Protein AF-A0A536TI97-F1 (afdb_monomer)

Structure (mmCIF, N/CA/C/O backbone):
data_AF-A0A536TI97-F1
#
_entry.id   AF-A0A536TI97-F1
#
loop_
_atom_site.group_PDB
_atom_site.id
_atom_site.type_symbol
_atom_site.label_atom_id
_atom_site.label_alt_id
_atom_site.label_comp_id
_atom_site.label_asym_id
_atom_site.label_entity_id
_atom_site.label_seq_id
_atom_site.pdbx_PDB_ins_code
_atom_site.Cartn_x
_atom_site.Cartn_y
_atom_site.Cartn_z
_atom_site.occupancy
_atom_site.B_iso_or_equiv
_atom_site.auth_seq_id
_atom_site.auth_comp_id
_atom_site.auth_asym_id
_atom_site.auth_atom_id
_atom_site.pdbx_PDB_model_num
ATOM 1 N N . MET A 1 1 ? -16.985 1.186 -13.971 1.00 26.75 1 MET A N 1
ATOM 2 C CA . MET A 1 1 ? -17.300 0.571 -12.662 1.00 26.75 1 MET A CA 1
ATOM 3 C C . MET A 1 1 ? -16.393 -0.635 -12.496 1.00 26.75 1 MET A C 1
ATOM 5 O O . MET A 1 1 ? -16.415 -1.504 -13.347 1.00 26.75 1 MET A O 1
ATOM 9 N N . GLY A 1 2 ? -15.513 -0.609 -11.500 1.00 24.41 2 GLY A N 1
ATOM 10 C CA . GLY A 1 2 ? -14.386 -1.539 -11.355 1.00 24.41 2 GLY A CA 1
ATOM 11 C C . GLY A 1 2 ? -13.332 -0.865 -10.487 1.00 24.41 2 GLY A C 1
ATOM 12 O O . GLY A 1 2 ? -12.268 -0.484 -10.962 1.00 24.41 2 GLY A O 1
ATOM 13 N N . LYS A 1 3 ? -13.741 -0.529 -9.260 1.00 27.36 3 LYS A N 1
ATOM 14 C CA . LYS A 1 3 ? -12.931 0.194 -8.279 1.00 27.36 3 LYS A CA 1
ATOM 15 C C . LYS A 1 3 ? -11.784 -0.705 -7.811 1.00 27.36 3 LYS A C 1
ATOM 17 O O . LYS A 1 3 ? -11.964 -1.910 -7.717 1.00 27.36 3 LYS A O 1
ATOM 22 N N . SER A 1 4 ? -10.652 -0.075 -7.505 1.00 26.66 4 SER A N 1
ATOM 23 C CA . SER A 1 4 ? -9.681 -0.403 -6.448 1.00 26.66 4 SER A CA 1
ATOM 24 C C . SER A 1 4 ? -10.115 -1.510 -5.462 1.00 26.66 4 SER A C 1
ATOM 26 O O . SER A 1 4 ? -10.498 -1.233 -4.328 1.00 26.66 4 SER A O 1
ATOM 28 N N . LEU A 1 5 ? -10.085 -2.772 -5.892 1.00 24.05 5 LEU A N 1
ATOM 29 C CA . LEU A 1 5 ? -10.566 -3.906 -5.091 1.00 24.05 5 LEU A CA 1
ATOM 30 C C . LEU A 1 5 ? -9.467 -4.559 -4.243 1.00 24.05 5 LEU A C 1
ATOM 32 O O . LEU A 1 5 ? -9.770 -5.433 -3.443 1.00 24.05 5 LEU A O 1
ATOM 36 N N . LEU A 1 6 ? -8.215 -4.099 -4.341 1.00 26.59 6 LEU A N 1
ATOM 37 C CA . LEU A 1 6 ? -7.100 -4.638 -3.548 1.00 26.59 6 LEU A CA 1
ATOM 38 C C . LEU A 1 6 ? -6.567 -3.677 -2.474 1.00 26.59 6 LEU A C 1
ATOM 40 O O . LEU A 1 6 ? -6.011 -4.141 -1.489 1.00 26.59 6 LEU A O 1
ATOM 44 N N . ALA A 1 7 ? -6.861 -2.371 -2.547 1.00 26.91 7 ALA A N 1
ATOM 45 C CA . ALA A 1 7 ? -6.607 -1.452 -1.425 1.00 26.91 7 ALA A CA 1
ATOM 46 C C . ALA A 1 7 ? -7.746 -1.434 -0.380 1.00 26.91 7 ALA A C 1
ATOM 48 O O . ALA A 1 7 ? -7.595 -0.853 0.692 1.00 26.91 7 ALA A O 1
ATOM 49 N N . HIS A 1 8 ? -8.894 -2.059 -0.675 1.00 26.05 8 HIS A N 1
ATOM 50 C CA . HIS A 1 8 ? -10.046 -2.151 0.237 1.00 26.05 8 HIS A CA 1
ATOM 51 C C . HIS A 1 8 ? -10.216 -3.524 0.910 1.00 26.05 8 HIS A C 1
ATOM 53 O O . HIS A 1 8 ? -10.950 -3.629 1.889 1.00 26.05 8 HIS A O 1
ATOM 59 N N . ALA A 1 9 ? -9.510 -4.569 0.467 1.00 25.36 9 ALA A N 1
ATOM 60 C CA . ALA A 1 9 ? -9.688 -5.926 0.999 1.00 25.36 9 ALA A CA 1
ATOM 61 C C . ALA A 1 9 ? -8.964 -6.202 2.341 1.00 25.36 9 ALA A C 1
ATOM 63 O O . ALA A 1 9 ? -9.043 -7.308 2.863 1.00 25.36 9 ALA A O 1
ATOM 64 N N . LEU A 1 10 ? -8.318 -5.197 2.946 1.00 28.31 10 LEU A N 1
ATOM 65 C CA . LEU A 1 10 ? -7.699 -5.260 4.285 1.00 28.31 10 LEU A CA 1
ATOM 66 C C . LEU A 1 10 ? -8.273 -4.195 5.247 1.00 28.31 10 LEU A C 1
ATOM 68 O O . LEU A 1 10 ? -7.574 -3.710 6.138 1.00 28.31 10 LEU A O 1
ATOM 72 N N . VAL A 1 11 ? -9.530 -3.775 5.039 1.00 30.55 11 VAL A N 1
ATOM 73 C CA . VAL A 1 11 ? -10.183 -2.691 5.812 1.00 30.55 11 VAL A CA 1
ATOM 74 C C . VAL A 1 11 ? -10.938 -3.180 7.056 1.00 30.55 11 VAL A C 1
ATOM 76 O O . VAL A 1 11 ? -11.250 -2.380 7.928 1.00 30.55 11 VAL A O 1
ATOM 79 N N . HIS A 1 12 ? -11.151 -4.480 7.254 1.00 30.52 12 HIS A N 1
ATOM 80 C CA . HIS A 1 12 ? -11.870 -4.956 8.440 1.00 30.52 12 HIS A CA 1
ATOM 81 C C . HIS A 1 12 ? -11.073 -5.976 9.237 1.00 30.52 12 HIS A C 1
ATOM 83 O O . HIS A 1 12 ? -11.163 -7.175 8.995 1.00 30.52 12 HIS A O 1
ATOM 89 N N . ARG A 1 13 ? -10.316 -5.455 10.209 1.00 28.36 13 ARG A N 1
ATOM 90 C CA . ARG A 1 13 ? -10.166 -5.958 11.588 1.00 28.36 13 ARG A CA 1
ATOM 91 C C . ARG A 1 13 ? -8.926 -5.314 12.215 1.00 28.36 13 ARG A C 1
ATOM 93 O O . ARG A 1 13 ? -7.927 -5.975 12.473 1.00 28.36 13 ARG A O 1
ATOM 100 N N . PHE A 1 14 ? -9.022 -4.030 12.564 1.00 28.39 14 PHE A N 1
ATOM 101 C CA . PHE A 1 14 ? -8.634 -3.748 13.942 1.00 28.39 14 PHE A CA 1
ATOM 102 C C . PHE A 1 14 ? -9.680 -4.457 14.782 1.00 28.39 14 PHE A C 1
ATOM 104 O O . PHE A 1 14 ? -10.881 -4.259 14.591 1.00 28.39 14 PHE A O 1
ATOM 111 N N . VAL A 1 15 ? -9.197 -5.425 15.552 1.00 27.58 15 VAL A N 1
ATOM 112 C CA . VAL A 1 15 ? -9.987 -6.255 16.444 1.00 27.58 15 VAL A CA 1
ATOM 113 C C . VAL A 1 15 ? -10.998 -5.353 17.139 1.00 27.58 15 VAL A C 1
ATOM 115 O O . VAL A 1 15 ? -10.633 -4.374 17.787 1.00 27.58 15 VAL A O 1
ATOM 118 N N . SER A 1 16 ? -12.268 -5.679 16.875 1.00 31.06 16 SER A N 1
ATOM 119 C CA . SER A 1 16 ? -13.425 -5.399 17.713 1.00 31.06 16 SER A CA 1
ATOM 120 C C . SER A 1 16 ? -12.959 -5.141 19.134 1.00 31.06 16 SER A C 1
ATOM 122 O O . SER A 1 16 ? -12.199 -5.943 19.674 1.00 31.06 16 SER A O 1
ATOM 124 N N . THR A 1 17 ? -13.388 -4.024 19.713 1.00 34.66 17 THR A N 1
ATOM 125 C CA . THR A 1 17 ? -13.325 -3.815 21.153 1.00 34.66 17 THR A CA 1
ATOM 126 C C . THR A 1 17 ? -13.923 -5.051 21.814 1.00 34.66 17 THR A C 1
ATOM 128 O O . THR A 1 17 ? -15.138 -5.171 21.958 1.00 34.66 17 THR A O 1
ATOM 131 N N . SER A 1 18 ? -13.054 -5.989 22.192 1.00 34.06 18 SER A N 1
ATOM 132 C CA . SER A 1 18 ? -13.319 -6.923 23.263 1.00 34.06 18 SER A CA 1
ATOM 133 C C . SER A 1 18 ? -13.844 -6.083 24.420 1.00 34.06 18 SER A C 1
ATOM 135 O O . SER A 1 18 ? -13.428 -4.935 24.591 1.00 34.06 18 SER A O 1
ATOM 137 N N . ALA A 1 19 ? -14.829 -6.597 25.149 1.00 44.75 19 ALA A N 1
ATOM 138 C CA . ALA A 1 19 ? -15.444 -5.898 26.267 1.00 44.75 19 ALA A CA 1
ATOM 139 C C . ALA A 1 19 ? -14.380 -5.586 27.337 1.00 44.75 19 ALA A C 1
ATOM 141 O O . ALA A 1 19 ? -14.132 -6.372 28.249 1.00 44.75 19 ALA A O 1
ATOM 142 N N . ILE A 1 20 ? -13.686 -4.457 27.195 1.00 52.88 20 ILE A N 1
ATOM 143 C CA . ILE A 1 20 ? -12.686 -3.996 28.147 1.00 52.88 20 ILE A CA 1
ATOM 144 C C . ILE A 1 20 ? -13.468 -3.320 29.259 1.00 52.88 20 ILE A C 1
ATOM 146 O O . ILE A 1 20 ? -14.063 -2.260 29.072 1.00 52.88 20 ILE A O 1
ATOM 150 N N . ALA A 1 21 ? -13.507 -3.978 30.416 1.00 55.25 21 ALA A N 1
ATOM 151 C CA . ALA A 1 21 ? -14.208 -3.473 31.585 1.00 55.25 21 ALA A CA 1
ATOM 152 C C . ALA A 1 21 ? -13.749 -2.042 31.925 1.00 55.25 21 ALA A C 1
ATOM 154 O O . ALA A 1 21 ? -12.560 -1.733 31.854 1.00 55.25 21 ALA A O 1
ATOM 155 N N . ARG A 1 22 ? -14.665 -1.176 32.383 1.00 63.50 22 ARG A N 1
ATOM 156 C CA . ARG A 1 22 ? -14.391 0.237 32.745 1.00 63.50 22 ARG A CA 1
ATOM 157 C C . ARG A 1 22 ? -13.143 0.450 33.602 1.00 63.50 22 ARG A C 1
ATOM 159 O O . ARG A 1 22 ? -12.459 1.463 33.464 1.00 63.50 22 ARG A O 1
ATOM 166 N N . ASN A 1 23 ? -12.870 -0.478 34.516 1.00 62.81 23 ASN A N 1
ATOM 167 C CA . ASN A 1 23 ? -11.746 -0.405 35.448 1.00 62.81 23 ASN A CA 1
ATOM 168 C C . ASN A 1 23 ? -10.486 -1.145 34.968 1.00 62.81 23 ASN A C 1
ATOM 170 O O . ASN A 1 23 ? -9.473 -1.086 35.661 1.00 62.81 23 ASN A O 1
ATOM 174 N N . ALA A 1 24 ? -10.531 -1.826 33.821 1.00 63.62 24 ALA A N 1
ATOM 175 C CA . ALA A 1 24 ? -9.370 -2.491 33.248 1.00 63.62 24 ALA A CA 1
ATOM 176 C C . ALA A 1 24 ? -8.330 -1.460 32.765 1.00 63.62 24 ALA A C 1
ATOM 178 O O . ALA A 1 24 ? -8.699 -0.328 32.425 1.00 63.62 24 ALA A O 1
ATOM 179 N N . PRO A 1 25 ? -7.036 -1.820 32.728 1.00 63.94 25 PRO A N 1
ATOM 180 C CA . PRO A 1 25 ? -6.009 -1.001 32.091 1.00 63.94 25 PRO A CA 1
ATOM 181 C C . PRO A 1 25 ? -6.391 -0.659 30.644 1.00 63.94 25 PRO A C 1
ATOM 183 O O . PRO A 1 25 ? -6.852 -1.525 29.900 1.00 63.94 25 PRO A O 1
ATOM 186 N N . CYS A 1 26 ? -6.215 0.601 30.239 1.00 63.09 26 CYS A N 1
ATOM 187 C CA . CYS A 1 26 ? -6.510 1.022 28.873 1.00 63.09 26 CYS A CA 1
ATOM 188 C C . CYS A 1 26 ? -5.546 0.350 27.880 1.00 63.09 26 CYS A C 1
ATOM 190 O O . CYS A 1 26 ? -4.331 0.515 28.028 1.00 63.09 26 CYS A O 1
ATOM 192 N N . PRO A 1 27 ? -6.041 -0.321 26.821 1.00 58.34 27 PRO A N 1
ATOM 193 C CA . PRO A 1 27 ? -5.188 -0.924 25.790 1.00 58.34 27 PRO A CA 1
ATOM 194 C C . PRO A 1 27 ? -4.487 0.134 24.923 1.00 58.34 27 PRO A C 1
ATOM 196 O O . PRO A 1 27 ? -3.570 -0.179 24.169 1.00 58.34 27 PRO A O 1
ATOM 199 N N . CYS A 1 28 ? -4.917 1.393 25.036 1.00 56.50 28 CYS A N 1
ATOM 200 C CA . CYS A 1 28 ? -4.392 2.541 24.315 1.00 56.50 28 CYS A CA 1
ATOM 201 C C . CYS A 1 28 ? -2.977 2.964 24.755 1.00 56.50 28 CYS A C 1
ATOM 203 O O . CYS A 1 28 ? -2.415 3.879 24.160 1.00 56.50 28 CYS A O 1
ATOM 205 N N . GLY A 1 29 ? -2.417 2.343 25.803 1.00 50.09 29 GLY A N 1
ATOM 206 C CA . GLY A 1 29 ? -1.064 2.628 26.294 1.00 50.09 29 GLY A CA 1
ATOM 207 C C . GLY A 1 29 ? -0.946 3.868 27.188 1.00 50.09 29 GLY A C 1
ATOM 208 O O . GLY A 1 29 ? 0.156 4.233 27.575 1.00 50.09 29 GLY A O 1
ATOM 209 N N . SER A 1 30 ? -2.058 4.504 27.573 1.00 57.59 30 SER A N 1
ATOM 210 C CA . SER A 1 30 ? -2.056 5.748 28.365 1.00 57.59 30 SER A CA 1
ATOM 211 C C . SER A 1 30 ? -1.669 5.596 29.842 1.00 57.59 30 SER A C 1
ATOM 213 O O . SER A 1 30 ? -1.592 6.594 30.559 1.00 57.59 30 SER A O 1
ATOM 215 N N . GLY A 1 31 ? -1.513 4.362 30.337 1.00 56.03 31 GLY A N 1
ATOM 216 C CA . GLY A 1 31 ? -1.295 4.070 31.759 1.00 56.03 31 GLY A CA 1
ATOM 217 C C . GLY A 1 31 ? -2.510 4.328 32.667 1.00 56.03 31 GLY A C 1
ATOM 218 O O . GLY A 1 31 ? -2.396 4.215 33.885 1.00 56.03 31 GLY A O 1
ATOM 219 N N . ARG A 1 32 ? -3.678 4.671 32.104 1.00 67.06 32 ARG A N 1
ATOM 220 C CA . ARG A 1 32 ? -4.930 4.933 32.841 1.00 67.06 32 ARG A CA 1
ATOM 221 C C . ARG A 1 32 ? -5.895 3.745 32.760 1.00 67.06 32 ARG A C 1
ATOM 223 O O . ARG A 1 32 ? -5.735 2.864 31.916 1.00 67.06 32 ARG A O 1
ATOM 230 N N . ARG A 1 33 ? -6.938 3.727 33.603 1.00 61.53 33 ARG A N 1
ATOM 231 C CA . ARG A 1 33 ? -8.077 2.802 33.420 1.00 61.53 33 ARG A CA 1
ATOM 232 C C . ARG A 1 33 ? -8.847 3.184 32.158 1.00 61.53 33 ARG A C 1
ATOM 234 O O . ARG A 1 33 ? -8.862 4.357 31.789 1.00 61.53 33 ARG A O 1
ATOM 241 N N . TYR A 1 34 ? -9.512 2.224 31.521 1.00 67.06 34 TYR A N 1
ATOM 242 C CA . TYR A 1 34 ? -10.277 2.440 30.289 1.00 67.06 34 TYR A CA 1
ATOM 243 C C . TYR A 1 34 ? -11.235 3.638 30.408 1.00 67.06 34 TYR A C 1
ATOM 245 O O . TYR A 1 34 ? -11.173 4.556 29.592 1.00 67.06 34 TYR A O 1
ATOM 253 N N . LYS A 1 35 ? -11.999 3.714 31.506 1.00 63.97 35 LYS A N 1
ATOM 254 C CA . LYS A 1 35 ? -12.893 4.845 31.817 1.00 63.97 35 LYS A CA 1
ATOM 255 C C . LYS A 1 35 ? -12.180 6.183 32.065 1.00 63.97 35 LYS A C 1
ATOM 257 O O . LYS A 1 35 ? -12.792 7.230 31.979 1.00 63.97 35 LYS A O 1
ATOM 262 N N . ASP A 1 36 ? -10.905 6.177 32.431 1.00 58.16 36 ASP A N 1
ATOM 263 C CA . ASP A 1 36 ? -10.147 7.400 32.724 1.00 58.16 36 ASP A CA 1
ATOM 264 C C . ASP A 1 36 ? -9.399 7.902 31.465 1.00 58.16 36 ASP A C 1
ATOM 266 O O . ASP A 1 36 ? -8.861 9.012 31.452 1.00 58.16 36 ASP A O 1
ATOM 270 N N . CYS A 1 37 ? -9.348 7.088 30.398 1.00 55.78 37 CYS A N 1
ATOM 271 C CA . CYS A 1 37 ? -8.706 7.428 29.125 1.00 55.78 37 CYS A CA 1
ATOM 272 C C . CYS A 1 37 ? -9.701 7.662 27.986 1.00 55.78 37 CYS A C 1
ATOM 274 O O . CYS A 1 37 ? -9.583 8.646 27.259 1.00 55.78 37 CYS A O 1
ATOM 276 N N . HIS A 1 38 ? -10.690 6.778 27.867 1.00 59.00 38 HIS A N 1
ATOM 277 C CA . HIS A 1 38 ? -11.808 6.887 26.933 1.00 59.00 38 HIS A CA 1
ATOM 278 C C . HIS A 1 38 ? -13.091 7.369 27.622 1.00 59.00 38 HIS A C 1
ATOM 280 O O . HIS A 1 38 ? -14.138 7.301 26.999 1.00 59.00 38 HIS A O 1
ATOM 286 N N . GLY A 1 39 ? -12.979 7.846 28.871 1.00 51.53 39 GLY A N 1
ATOM 287 C CA . GLY A 1 39 ? -14.020 8.497 29.669 1.00 51.53 39 GLY A CA 1
ATOM 288 C C . GLY A 1 39 ? -15.117 7.577 30.219 1.00 51.53 39 GLY A C 1
ATOM 289 O O . GLY A 1 39 ? -15.628 6.692 29.543 1.00 51.53 39 GLY A O 1
ATOM 290 N N . ALA A 1 40 ? -15.496 7.805 31.478 1.00 52.06 40 ALA A N 1
ATOM 291 C CA . ALA A 1 40 ? -16.862 7.597 31.926 1.00 52.06 40 ALA A CA 1
ATOM 292 C C . ALA A 1 40 ? -17.632 8.827 31.456 1.00 52.06 40 ALA A C 1
ATOM 294 O O . ALA A 1 40 ? -17.289 9.947 31.841 1.00 52.06 40 ALA A O 1
ATOM 295 N N . LEU A 1 41 ? -18.661 8.632 30.643 1.00 54.59 41 LEU A N 1
ATOM 296 C CA . LEU A 1 41 ? -19.428 9.729 30.058 1.00 54.59 41 LEU A CA 1
ATOM 297 C C . LEU A 1 41 ? -20.365 10.398 31.094 1.00 54.59 41 LEU A C 1
ATOM 299 O O . LEU A 1 41 ? -21.151 11.266 30.746 1.00 54.59 41 LEU A O 1
ATOM 303 N N . GLY A 1 42 ? -20.244 10.056 32.384 1.00 40.41 42 GLY A N 1
ATOM 304 C CA . GLY A 1 42 ? -21.238 10.354 33.417 1.00 40.41 42 GLY A CA 1
ATOM 305 C C . GLY A 1 42 ? -20.826 11.225 34.610 1.00 40.41 42 GLY A C 1
ATOM 306 O O . GLY A 1 42 ? -21.539 11.192 35.605 1.00 40.41 42 GLY A O 1
ATOM 307 N N . LYS A 1 43 ? -19.729 12.004 34.603 1.00 36.44 43 LYS A N 1
ATOM 308 C CA . LYS A 1 43 ? -19.542 13.061 35.632 1.00 36.44 43 LYS A CA 1
ATOM 309 C C . LYS A 1 43 ? -18.956 14.340 35.049 1.00 36.44 43 LYS A C 1
ATOM 311 O O . LYS A 1 43 ? -17.747 14.463 34.871 1.00 36.44 43 LYS A O 1
ATOM 316 N N . VAL A 1 44 ? -19.833 15.312 34.808 1.00 34.50 44 VAL A N 1
ATOM 317 C CA . VAL A 1 44 ? -19.462 16.702 34.532 1.00 34.50 44 VAL A CA 1
ATOM 318 C C . VAL A 1 44 ? -18.700 17.245 35.745 1.00 34.50 44 VAL A C 1
ATOM 320 O O . VAL A 1 44 ? -19.281 17.473 36.803 1.00 34.50 44 VAL A O 1
ATOM 323 N N . ALA A 1 45 ? -17.395 17.474 35.594 1.00 30.67 45 ALA A N 1
ATOM 324 C CA . ALA A 1 45 ? -16.734 18.520 36.356 1.00 30.67 45 ALA A CA 1
ATOM 325 C C . ALA A 1 45 ? -17.165 19.843 35.719 1.00 30.67 45 ALA A C 1
ATOM 327 O O . ALA A 1 45 ? -16.837 20.123 34.566 1.00 30.67 45 ALA A O 1
ATOM 328 N N . THR A 1 46 ? -17.944 20.632 36.452 1.00 29.08 46 THR A N 1
ATOM 329 C CA . THR A 1 46 ? -18.244 22.019 36.101 1.00 29.08 46 THR A CA 1
ATOM 330 C C . THR A 1 46 ? -16.927 22.760 35.896 1.00 29.08 46 THR A C 1
ATOM 332 O O . THR A 1 46 ? -16.206 23.018 36.860 1.00 29.08 46 THR A O 1
ATOM 335 N N . ALA A 1 47 ? -16.593 23.082 34.648 1.00 27.53 47 ALA A N 1
ATOM 336 C CA . ALA A 1 47 ? -15.515 24.007 34.347 1.00 27.53 47 ALA A CA 1
ATOM 337 C C . ALA A 1 47 ? -15.897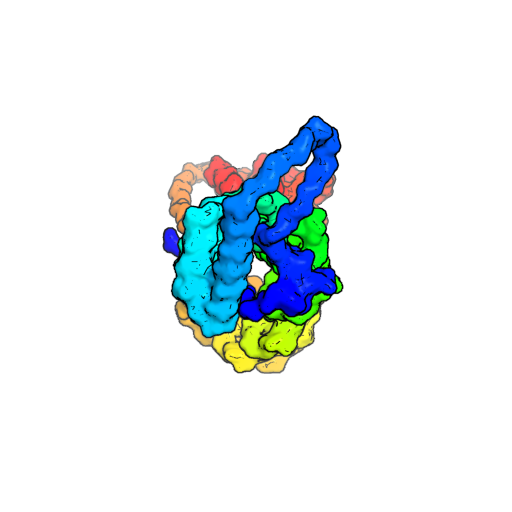 25.375 34.926 1.00 27.53 47 ALA A C 1
ATOM 339 O O . ALA A 1 47 ? -16.881 25.994 34.516 1.00 27.53 47 ALA A O 1
ATOM 340 N N . THR A 1 48 ? -15.152 25.812 35.936 1.00 26.53 48 THR A N 1
ATOM 341 C CA . THR A 1 48 ? -15.388 27.050 36.672 1.00 26.53 48 THR A CA 1
ATOM 342 C C . THR A 1 48 ? -15.111 28.254 35.772 1.00 26.53 48 THR A C 1
ATOM 344 O O . THR A 1 48 ? -13.993 28.756 35.709 1.00 26.53 48 THR A O 1
ATOM 347 N N . VAL A 1 49 ? -16.138 28.759 35.090 1.00 28.16 49 VAL A N 1
ATOM 348 C CA . VAL A 1 49 ? -16.186 30.175 34.714 1.00 28.16 49 VAL A CA 1
ATOM 349 C C . VAL A 1 49 ? -16.862 30.888 35.875 1.00 28.16 49 VAL A C 1
ATOM 351 O O . VAL A 1 49 ? -18.047 30.690 36.135 1.00 28.16 49 VAL A O 1
ATOM 354 N N . ALA A 1 50 ? -16.084 31.674 36.618 1.00 29.62 50 ALA A N 1
ATOM 355 C CA . ALA A 1 50 ? -16.569 32.452 37.745 1.00 29.62 50 ALA A CA 1
ATOM 356 C C . ALA A 1 50 ? -17.634 33.460 37.281 1.00 29.62 50 ALA A C 1
ATOM 358 O O . ALA A 1 50 ? -17.330 34.560 36.822 1.00 29.62 50 ALA A O 1
ATOM 359 N N . ARG A 1 51 ? -18.905 33.089 37.434 1.00 29.89 51 ARG A N 1
ATOM 360 C CA . ARG A 1 51 ? -20.019 34.024 37.555 1.00 29.89 51 ARG A CA 1
ATOM 361 C C . ARG A 1 51 ? -20.854 33.605 38.754 1.00 29.89 51 ARG A C 1
ATOM 363 O O . ARG A 1 51 ? -21.454 32.539 38.770 1.00 29.89 51 ARG A O 1
ATOM 370 N N . SER A 1 52 ? -20.835 34.473 39.761 1.00 32.75 52 SER A N 1
ATOM 371 C CA . SER A 1 52 ? -21.687 34.431 40.945 1.00 32.75 52 SER A CA 1
ATOM 372 C C . SER A 1 52 ? -23.156 34.341 40.526 1.00 32.75 52 SER A C 1
ATOM 374 O O . SER A 1 52 ? -23.753 35.347 40.140 1.00 32.75 52 SER A O 1
ATOM 376 N N . VAL A 1 53 ? -23.735 33.149 40.632 1.00 35.44 53 VAL A N 1
ATOM 377 C CA . VAL A 1 53 ? -25.181 32.922 40.630 1.00 35.44 53 VAL A CA 1
ATOM 378 C C . VAL A 1 53 ? -25.492 32.046 41.842 1.00 35.44 53 VAL A C 1
ATOM 380 O O . VAL A 1 53 ? -24.761 31.098 42.129 1.00 35.44 53 VAL A O 1
ATOM 383 N N . ALA A 1 54 ? -26.530 32.425 42.588 1.00 31.50 54 ALA A N 1
ATOM 384 C CA . ALA A 1 54 ? -27.016 31.728 43.777 1.00 31.50 54 ALA A CA 1
ATOM 385 C C . ALA A 1 54 ? -27.278 30.227 43.507 1.00 31.50 54 ALA A C 1
ATOM 387 O O . ALA A 1 54 ? -27.603 29.869 42.371 1.00 31.50 54 ALA A O 1
ATOM 388 N N . PRO A 1 55 ? -27.159 29.346 44.521 1.00 34.72 55 PRO A N 1
ATOM 389 C CA . PRO A 1 55 ? -27.387 27.916 44.333 1.00 34.72 55 PRO A CA 1
ATOM 390 C C . PRO A 1 55 ? -28.844 27.665 43.902 1.00 34.72 55 PRO A C 1
ATOM 392 O O . PRO A 1 55 ? -29.752 28.258 44.492 1.00 34.72 55 PRO A O 1
ATOM 395 N N . PRO A 1 56 ? -29.099 26.813 42.891 1.00 37.59 56 PRO A N 1
ATOM 396 C CA . PRO A 1 56 ? -30.462 26.439 42.541 1.00 37.59 56 PRO A CA 1
ATOM 397 C C . PRO A 1 56 ? -31.066 25.564 43.655 1.00 37.59 56 PRO A C 1
ATOM 399 O O . PRO A 1 56 ? -30.325 24.911 44.398 1.00 37.59 56 PRO A O 1
ATOM 402 N N . PRO A 1 57 ? -32.403 25.538 43.795 1.00 37.41 57 PRO A N 1
ATOM 403 C CA . PRO A 1 57 ? -33.066 24.711 44.794 1.00 37.41 57 PRO A CA 1
ATOM 404 C C . PRO A 1 57 ? -32.790 23.225 44.518 1.00 37.41 57 PRO A C 1
ATOM 406 O O . PRO A 1 57 ? -32.889 22.761 43.384 1.00 37.41 57 PRO A O 1
ATOM 409 N N . THR A 1 58 ? -32.424 22.473 45.556 1.00 48.97 58 THR A N 1
ATOM 410 C CA . THR A 1 58 ? -32.221 21.021 45.491 1.00 48.97 58 THR A CA 1
ATOM 411 C C . THR A 1 58 ? -33.567 20.319 45.336 1.00 48.97 58 THR A C 1
ATOM 413 O O . THR A 1 58 ? -34.250 20.043 46.322 1.00 48.97 58 THR A O 1
ATOM 416 N N . ASP A 1 59 ? -33.959 20.065 44.091 1.00 51.72 59 ASP A N 1
ATOM 417 C CA . ASP A 1 59 ? -35.178 19.339 43.748 1.00 51.72 59 ASP A CA 1
ATOM 418 C C . ASP A 1 59 ? -34.951 17.830 43.948 1.00 51.72 59 ASP A C 1
ATOM 420 O O . ASP A 1 59 ? -34.140 17.202 43.262 1.00 51.72 59 ASP A O 1
ATOM 424 N N . ALA A 1 60 ? -35.636 17.232 44.927 1.00 55.75 60 ALA A 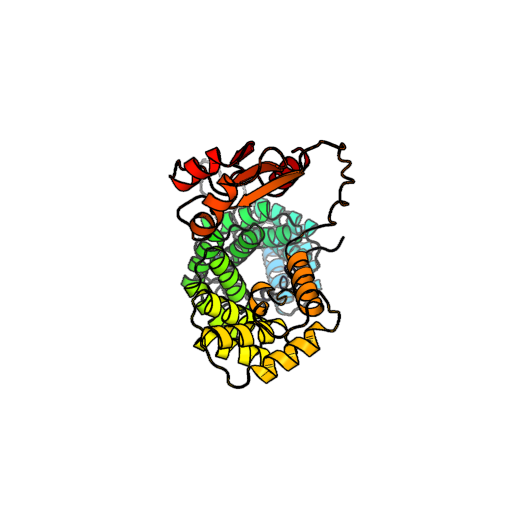N 1
ATOM 425 C CA . ALA A 1 60 ? -35.503 15.810 45.255 1.00 55.75 60 ALA A CA 1
ATOM 426 C C . ALA A 1 60 ? -35.876 14.888 44.073 1.00 55.75 60 ALA A C 1
ATOM 428 O O . ALA A 1 60 ? -35.390 13.758 43.994 1.00 55.75 60 ALA A O 1
ATOM 429 N N . SER A 1 61 ? -36.687 15.385 43.130 1.00 58.31 61 SER A N 1
ATOM 430 C CA . SER A 1 61 ? -37.058 14.680 41.898 1.00 58.31 61 SER A CA 1
ATOM 431 C C . SER A 1 61 ? -35.879 14.519 40.927 1.00 58.31 61 SER A C 1
ATOM 433 O O . SER A 1 61 ? -35.687 13.441 40.360 1.00 58.31 61 SER A O 1
ATOM 435 N N . ALA A 1 62 ? -35.020 15.538 40.809 1.00 61.22 62 ALA A N 1
ATOM 436 C CA . ALA A 1 62 ? -33.818 15.496 39.979 1.00 61.22 62 ALA A CA 1
ATOM 437 C C . ALA A 1 62 ? -32.789 14.495 40.531 1.00 61.22 62 ALA A C 1
ATOM 439 O O . ALA A 1 62 ? -32.166 13.754 39.772 1.00 61.22 62 ALA A O 1
ATOM 440 N N . GLY A 1 63 ? -32.663 14.408 41.860 1.00 68.81 63 GLY A N 1
ATOM 441 C CA . GLY A 1 63 ? -31.812 13.410 42.516 1.00 68.81 63 GLY A CA 1
ATOM 442 C C . GLY A 1 63 ? -32.281 11.967 42.285 1.00 68.81 63 GLY A C 1
ATOM 443 O O . GLY A 1 63 ? -31.457 11.077 42.078 1.00 68.81 63 GLY A O 1
ATOM 444 N N . ALA A 1 64 ? -33.597 11.729 42.268 1.00 73.81 64 ALA A N 1
ATOM 445 C CA . ALA A 1 64 ? -34.164 10.411 41.978 1.00 73.81 64 ALA A CA 1
ATOM 446 C C . ALA A 1 64 ? -33.940 9.986 40.515 1.00 73.81 64 ALA A C 1
ATOM 448 O O . ALA A 1 64 ? -33.562 8.841 40.268 1.00 73.81 64 ALA A O 1
ATOM 449 N N . ALA A 1 65 ? -34.102 10.911 39.561 1.00 74.38 65 ALA A N 1
ATOM 450 C CA . ALA A 1 65 ? -33.851 10.656 38.142 1.00 74.38 65 ALA A CA 1
ATOM 451 C C . ALA A 1 65 ? -32.373 10.331 37.856 1.00 74.38 65 ALA A C 1
ATOM 453 O O . ALA A 1 65 ? -32.083 9.376 37.139 1.00 74.38 65 ALA A O 1
ATOM 454 N N . ILE A 1 66 ? -31.437 11.059 38.479 1.00 79.56 66 ILE A N 1
ATOM 455 C CA . ILE A 1 66 ? -29.993 10.782 38.369 1.00 79.56 66 ILE A CA 1
ATOM 456 C C . ILE A 1 66 ? -29.663 9.379 38.899 1.00 79.56 66 ILE A C 1
ATOM 458 O O . ILE A 1 66 ? -28.975 8.611 38.230 1.00 79.56 66 ILE A O 1
ATOM 462 N N . ASN A 1 67 ? -30.201 9.006 40.065 1.00 83.50 67 ASN A N 1
ATOM 463 C CA . ASN A 1 67 ? -29.975 7.677 40.641 1.00 83.50 67 ASN A CA 1
ATOM 464 C C . ASN A 1 67 ? -30.559 6.546 39.774 1.00 83.50 67 ASN A C 1
ATOM 466 O O . ASN A 1 67 ? -29.970 5.465 39.708 1.00 83.50 67 ASN A O 1
ATOM 470 N N . ALA A 1 68 ? -31.698 6.788 39.117 1.00 90.19 68 ALA A N 1
ATOM 471 C CA . ALA A 1 68 ? -32.313 5.840 38.192 1.00 90.19 68 ALA A CA 1
ATOM 472 C C . ALA A 1 68 ? -31.465 5.652 36.923 1.00 90.19 68 ALA A C 1
ATOM 474 O O . ALA A 1 68 ? -31.178 4.515 36.552 1.00 90.19 68 ALA A O 1
ATOM 475 N N . ILE A 1 69 ? -30.991 6.745 36.313 1.00 89.81 69 ILE A N 1
ATOM 476 C CA . ILE A 1 69 ? -30.082 6.702 35.156 1.00 89.81 69 ILE A CA 1
ATOM 477 C C . ILE A 1 69 ? -28.801 5.933 35.505 1.00 89.81 69 ILE A C 1
ATOM 479 O O . ILE A 1 69 ? -28.418 5.016 34.783 1.00 89.81 69 ILE A O 1
ATOM 483 N N . ASP A 1 70 ? -28.180 6.230 36.648 1.00 86.62 70 ASP A N 1
ATOM 484 C CA . ASP A 1 70 ? -26.973 5.539 37.108 1.00 86.62 70 ASP A CA 1
ATOM 485 C C . ASP A 1 70 ? -27.188 4.026 37.300 1.00 86.62 70 ASP A C 1
ATOM 487 O O . ASP A 1 70 ? -26.276 3.227 37.066 1.00 86.62 70 ASP A O 1
ATOM 491 N N . ALA A 1 71 ? -28.373 3.612 37.760 1.00 89.81 71 ALA A N 1
ATOM 492 C CA . ALA A 1 71 ? -28.725 2.201 37.903 1.00 89.81 71 ALA A CA 1
ATOM 493 C C . ALA A 1 71 ? -28.915 1.517 36.541 1.00 89.81 71 ALA A C 1
ATOM 495 O O . ALA A 1 71 ? -28.364 0.435 36.329 1.00 89.81 71 ALA A O 1
ATOM 496 N N . LEU A 1 72 ? -29.616 2.171 35.613 1.00 92.75 72 LEU A N 1
ATOM 497 C CA . LEU A 1 72 ? -29.819 1.677 34.251 1.00 92.75 72 LEU A CA 1
ATOM 498 C C . LEU A 1 72 ? -28.494 1.539 33.492 1.00 92.75 72 LEU A C 1
ATOM 500 O O . LEU A 1 72 ? -28.272 0.531 32.828 1.00 92.75 72 LEU A O 1
ATOM 504 N N . LEU A 1 73 ? -27.572 2.495 33.633 1.00 88.12 73 LEU A N 1
ATOM 505 C CA . LEU A 1 73 ? -26.246 2.404 33.013 1.00 88.12 73 LEU A CA 1
ATOM 506 C C . LEU A 1 73 ? -25.466 1.183 33.512 1.00 88.12 73 LEU A C 1
ATOM 508 O O . LEU A 1 73 ? -24.924 0.436 32.699 1.00 88.12 73 LEU A O 1
ATOM 512 N N . ARG A 1 74 ? -25.466 0.920 34.828 1.00 88.62 74 ARG A N 1
ATOM 513 C CA . ARG A 1 74 ? -24.829 -0.287 35.389 1.00 88.62 74 ARG A CA 1
ATOM 514 C C . ARG A 1 74 ? -25.458 -1.571 34.848 1.00 88.62 74 ARG A C 1
ATOM 516 O O . ARG A 1 74 ? -24.738 -2.481 34.450 1.00 88.62 74 ARG A O 1
ATOM 523 N N . GLN A 1 75 ? -26.786 -1.628 34.777 1.00 91.31 75 GLN A N 1
ATOM 524 C CA . GLN A 1 75 ? -27.499 -2.778 34.219 1.00 91.31 75 GLN A CA 1
ATOM 525 C C . GLN A 1 75 ? -27.166 -2.998 32.735 1.00 91.31 75 GLN A C 1
ATOM 527 O O . GLN A 1 75 ? -26.962 -4.139 32.303 1.00 91.31 75 GLN A O 1
ATOM 532 N N . ALA A 1 76 ? -27.101 -1.922 31.948 1.00 89.19 76 ALA A N 1
ATOM 533 C CA . ALA A 1 76 ? -26.747 -1.988 30.536 1.00 89.19 76 ALA A CA 1
ATOM 534 C C . ALA A 1 76 ? -25.314 -2.512 30.349 1.00 89.19 76 ALA A C 1
ATOM 536 O O . ALA A 1 76 ? -25.083 -3.390 29.519 1.00 89.19 76 ALA A O 1
ATOM 537 N N . GLU A 1 77 ? -24.365 -2.040 31.164 1.00 83.12 77 GLU A N 1
ATOM 538 C CA . GLU A 1 77 ? -22.978 -2.520 31.174 1.00 83.12 77 GLU A CA 1
ATOM 539 C C . GLU A 1 77 ? -22.875 -4.011 31.523 1.00 83.12 77 GLU A C 1
ATOM 541 O O . GLU A 1 77 ? -22.181 -4.759 30.833 1.00 83.12 77 GLU A O 1
ATOM 546 N N . GLU A 1 78 ? -23.575 -4.465 32.564 1.00 86.88 78 GLU A N 1
ATOM 547 C CA . GLU A 1 78 ? -23.587 -5.873 32.981 1.00 86.88 78 GLU A CA 1
ATOM 548 C C . GLU A 1 78 ? -24.195 -6.783 31.908 1.00 86.88 78 GLU A C 1
ATOM 550 O O . GLU A 1 78 ? -23.699 -7.884 31.653 1.00 86.88 78 GLU A O 1
ATOM 555 N N . SER A 1 79 ? -25.260 -6.323 31.253 1.00 85.94 79 SER A N 1
ATOM 556 C CA . SER A 1 79 ? -25.899 -7.044 30.148 1.00 85.94 79 SER A CA 1
ATOM 557 C C . SER A 1 79 ? -24.975 -7.102 28.929 1.00 85.94 79 SER A C 1
ATOM 559 O O . SER A 1 79 ? -24.789 -8.165 28.335 1.00 85.94 79 SER A O 1
ATOM 561 N N . PHE A 1 80 ? -24.302 -5.995 28.604 1.00 84.19 80 PHE A N 1
ATOM 562 C CA . PHE A 1 80 ? -23.312 -5.942 27.530 1.00 84.19 80 PHE A CA 1
ATOM 563 C C . PHE A 1 80 ? -22.124 -6.876 27.798 1.00 84.19 80 PHE A C 1
ATOM 565 O O . PHE A 1 80 ? -21.722 -7.627 26.910 1.00 84.19 80 PHE A O 1
ATOM 572 N N . ALA A 1 81 ? -21.604 -6.896 29.029 1.00 80.31 81 ALA A N 1
ATOM 573 C CA . ALA A 1 81 ? -20.507 -7.775 29.431 1.00 80.31 81 ALA A CA 1
ATOM 574 C C . ALA A 1 81 ? -20.869 -9.269 29.333 1.00 80.31 81 ALA A C 1
ATOM 576 O O . ALA A 1 81 ? -20.000 -10.091 29.044 1.00 80.31 81 ALA A O 1
ATOM 577 N N . ARG A 1 82 ? -22.149 -9.621 29.524 1.00 89.25 82 ARG A N 1
ATOM 578 C CA . ARG A 1 82 ? -22.682 -10.983 29.329 1.00 89.25 82 ARG A CA 1
ATOM 579 C C . ARG A 1 82 ? -22.991 -11.328 27.867 1.00 89.25 82 ARG A C 1
ATOM 581 O O . ARG A 1 82 ? -23.355 -12.464 27.579 1.00 89.25 82 ARG A O 1
ATOM 588 N N . GLY A 1 83 ? -22.840 -10.381 26.938 1.00 86.75 83 GLY A N 1
ATOM 589 C CA . GLY A 1 83 ? -23.188 -10.563 25.526 1.00 86.75 83 GLY A CA 1
ATOM 590 C C . GLY A 1 83 ? -24.689 -10.458 25.235 1.00 86.75 83 GLY A C 1
ATOM 591 O O . GLY A 1 83 ? -25.123 -10.750 24.121 1.00 86.75 83 GLY A O 1
ATOM 592 N N . GLU A 1 84 ? -25.494 -10.003 26.197 1.00 92.19 84 GLU A N 1
ATOM 593 C CA . GLU A 1 84 ? -26.939 -9.780 26.061 1.00 92.19 84 GLU A CA 1
ATOM 594 C C . GLU A 1 84 ? -27.201 -8.439 25.348 1.00 92.19 84 GLU A C 1
ATOM 596 O O . GLU A 1 84 ? -27.777 -7.502 25.901 1.00 92.19 84 GLU A O 1
ATOM 601 N N . LEU A 1 85 ? -26.738 -8.328 24.098 1.00 89.56 85 LEU A N 1
ATOM 602 C CA . LEU 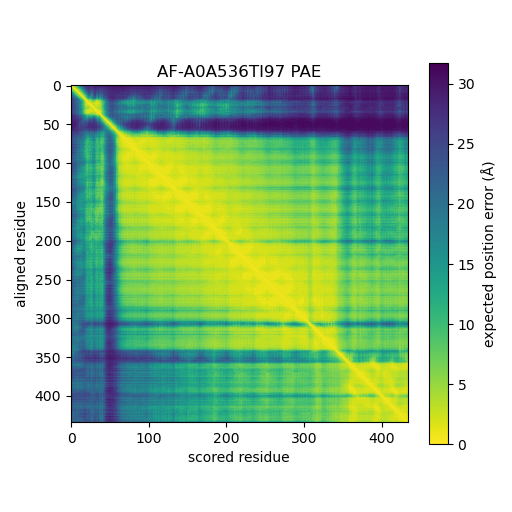A 1 85 ? -26.672 -7.062 23.353 1.00 89.56 85 LEU A CA 1
ATOM 603 C C . LEU A 1 85 ? -28.039 -6.388 23.178 1.00 89.56 85 LEU A C 1
ATOM 605 O O . LEU A 1 85 ? -28.132 -5.169 23.277 1.00 89.56 85 LEU A O 1
ATOM 609 N N . ALA A 1 86 ? -29.099 -7.170 22.958 1.00 93.94 86 ALA A N 1
ATOM 610 C CA . ALA A 1 86 ? -30.458 -6.642 22.828 1.00 93.94 86 ALA A CA 1
ATOM 611 C C . ALA A 1 86 ? -30.976 -6.033 24.142 1.00 93.94 86 ALA A C 1
ATOM 613 O O . ALA A 1 86 ? -31.645 -5.003 24.115 1.00 93.94 86 ALA A O 1
ATOM 614 N N . VAL A 1 87 ? -30.634 -6.640 25.285 1.00 94.25 87 VAL A N 1
ATOM 615 C CA . VAL A 1 87 ? -31.003 -6.122 26.609 1.00 94.25 87 VAL A CA 1
ATOM 616 C C . VAL A 1 87 ? -30.251 -4.823 26.873 1.00 94.25 87 VAL A C 1
ATOM 618 O O . VAL A 1 87 ? -30.875 -3.826 27.210 1.00 94.25 87 VAL A O 1
ATOM 621 N N . ALA A 1 88 ? -28.937 -4.802 26.629 1.00 90.56 88 ALA A N 1
ATOM 622 C CA . ALA A 1 88 ? -28.122 -3.601 26.806 1.00 90.56 88 ALA A CA 1
ATOM 623 C C . ALA A 1 88 ? -28.624 -2.425 25.950 1.00 90.56 88 ALA A C 1
ATOM 625 O O . ALA A 1 88 ? -28.766 -1.310 26.448 1.00 90.56 88 ALA A O 1
ATOM 626 N N . GLU A 1 89 ? -28.953 -2.678 24.680 1.00 93.69 89 GLU A N 1
ATOM 627 C CA . GLU A 1 89 ? -29.529 -1.667 23.790 1.00 93.69 89 GLU A CA 1
ATOM 628 C C . GLU A 1 89 ? -30.870 -1.127 24.284 1.00 93.69 89 GLU A C 1
ATOM 630 O O . GLU A 1 89 ? -31.053 0.091 24.302 1.00 93.69 89 GLU A O 1
ATOM 635 N N . ALA A 1 90 ? -31.780 -2.002 24.722 1.00 96.75 90 ALA A N 1
ATOM 636 C CA . ALA A 1 90 ? -33.062 -1.584 25.280 1.00 96.75 90 ALA A CA 1
ATOM 637 C C . ALA A 1 90 ? -32.871 -0.733 26.548 1.00 96.75 90 ALA A C 1
ATOM 639 O O . ALA A 1 90 ? -33.505 0.308 26.699 1.00 96.75 90 ALA A O 1
ATOM 640 N N . THR A 1 91 ? -31.940 -1.119 27.423 1.00 95.25 91 THR A N 1
ATOM 641 C CA . THR A 1 91 ? -31.623 -0.360 28.639 1.00 95.25 91 THR A CA 1
ATOM 642 C C . THR A 1 91 ? -30.994 1.003 28.322 1.00 95.25 91 THR A C 1
ATOM 644 O O . THR A 1 91 ? -31.346 1.999 28.948 1.00 95.25 91 THR A O 1
ATOM 647 N N . TRP A 1 92 ? -30.120 1.117 27.315 1.00 94.19 92 TRP A N 1
ATOM 648 C CA . TRP A 1 92 ? -29.618 2.429 26.876 1.00 94.19 92 TRP A CA 1
ATOM 649 C C . TRP A 1 92 ? -30.712 3.301 26.242 1.00 94.19 92 TRP A C 1
ATOM 651 O O . TRP A 1 92 ? -30.692 4.518 26.415 1.00 94.19 92 TRP A O 1
ATOM 661 N N . GLN A 1 93 ? -31.687 2.715 25.541 1.00 96.94 93 GLN A N 1
ATOM 662 C CA . GLN A 1 93 ? -32.856 3.453 25.039 1.00 96.94 93 GLN A CA 1
ATOM 663 C C . GLN A 1 93 ? -33.748 3.962 26.180 1.00 96.94 93 GLN A C 1
ATOM 665 O O . GLN A 1 93 ? -34.282 5.070 26.096 1.00 96.94 93 GLN A O 1
ATOM 670 N N . GLU A 1 94 ? -33.871 3.195 27.265 1.00 96.44 94 GLU A N 1
ATOM 671 C CA . GLU A 1 94 ? -34.557 3.632 28.482 1.00 96.44 94 GLU A CA 1
ATOM 672 C C . GLU A 1 94 ? -33.838 4.824 29.128 1.00 96.44 94 GLU A C 1
ATOM 674 O O . GLU A 1 94 ? -34.480 5.823 29.451 1.00 96.44 94 GLU A O 1
ATOM 679 N N . VAL A 1 95 ? -32.500 4.795 29.199 1.00 93.69 95 VAL A N 1
ATOM 680 C CA . VAL A 1 95 ? -31.708 5.960 29.633 1.00 93.69 95 VAL A CA 1
ATOM 681 C C . VAL A 1 95 ? -32.004 7.185 28.763 1.00 93.69 95 VAL A C 1
ATOM 683 O O . VAL A 1 95 ? -32.253 8.258 29.304 1.00 93.69 95 VAL A O 1
ATOM 686 N N . LEU A 1 96 ? -32.051 7.037 27.433 1.00 93.44 96 LEU A N 1
ATOM 687 C CA . LEU A 1 96 ? -32.378 8.151 26.531 1.00 93.44 96 LEU A CA 1
ATOM 688 C C . LEU A 1 96 ? -33.831 8.631 26.627 1.00 93.44 96 LEU A C 1
ATOM 690 O O . LEU A 1 96 ? -34.128 9.753 26.221 1.00 93.44 96 LEU A O 1
ATOM 694 N N . SER A 1 97 ? -34.734 7.810 27.163 1.00 95.12 97 SER A N 1
ATOM 695 C CA . SER A 1 97 ? -36.114 8.219 27.440 1.00 95.12 97 SER A CA 1
ATOM 696 C C . SER A 1 97 ? -36.202 9.115 28.681 1.00 95.12 97 SER A C 1
ATOM 698 O O . SER A 1 97 ? -37.092 9.959 28.759 1.00 95.12 97 SER A O 1
ATOM 700 N N . LEU A 1 98 ? -35.268 8.960 29.629 1.00 92.88 98 LEU A N 1
ATOM 701 C CA . LEU A 1 98 ? -35.140 9.804 30.822 1.00 92.88 98 LEU A CA 1
ATOM 702 C C . LEU A 1 98 ? -34.277 11.051 30.567 1.00 92.88 98 LEU A C 1
ATOM 704 O O . LEU A 1 98 ? -34.608 12.135 31.042 1.00 92.88 98 LEU A O 1
ATOM 708 N N . ASP A 1 99 ? -33.194 10.908 29.801 1.00 90.69 99 ASP A N 1
ATOM 709 C CA . ASP A 1 99 ? -32.313 11.994 29.364 1.00 90.69 99 ASP A CA 1
ATOM 710 C C . ASP A 1 99 ? -31.912 11.802 27.885 1.00 90.69 99 ASP A C 1
ATOM 712 O O . ASP A 1 99 ? -30.947 11.091 27.583 1.00 90.69 99 ASP A O 1
ATOM 716 N N . PRO A 1 100 ? -32.599 12.472 26.937 1.00 92.75 100 PRO A N 1
ATOM 717 C CA . PRO A 1 100 ? -32.317 12.358 25.501 1.00 92.75 100 PRO A CA 1
ATOM 718 C C . PRO A 1 100 ? -30.907 12.788 25.075 1.00 92.75 100 PRO A C 1
ATOM 720 O O . PRO A 1 100 ? -30.489 12.500 23.947 1.00 92.75 100 PRO A O 1
ATOM 723 N N . GLY A 1 101 ? -30.201 13.526 25.936 1.00 88.94 101 GLY A N 1
ATOM 724 C CA . GLY A 1 101 ? -28.836 13.986 25.717 1.00 88.94 101 GLY A CA 1
ATOM 725 C C . GLY A 1 101 ? -27.784 13.129 26.412 1.00 88.94 101 GLY A C 1
ATOM 726 O O . GLY A 1 101 ? -26.614 13.498 26.344 1.00 88.94 101 GLY A O 1
ATOM 727 N N . HIS A 1 102 ? -28.155 12.028 27.077 1.00 89.94 102 HIS A N 1
ATOM 728 C CA . HIS A 1 102 ? -27.224 11.298 27.930 1.00 89.94 102 HIS A CA 1
ATOM 729 C C . HIS A 1 102 ? -26.035 10.743 27.121 1.00 89.94 102 HIS A C 1
ATOM 731 O O . HIS A 1 102 ? -26.199 9.798 26.335 1.00 89.94 102 HIS A O 1
ATOM 737 N N . PRO A 1 103 ? -24.814 11.275 27.307 1.00 84.88 103 PRO A N 1
ATOM 738 C CA . PRO A 1 103 ? -23.715 11.036 26.377 1.00 84.88 103 PRO A CA 1
ATOM 739 C C . PRO A 1 103 ? -23.225 9.581 26.399 1.00 84.88 103 PRO A C 1
ATOM 741 O O . PRO A 1 103 ? -22.824 9.067 25.358 1.00 84.88 103 PRO A O 1
ATOM 744 N N . GLU A 1 104 ? -23.324 8.876 27.536 1.00 85.12 104 GLU A N 1
ATOM 745 C CA . GLU A 1 104 ? -22.956 7.451 27.640 1.00 85.12 104 GLU A CA 1
ATOM 746 C C . GLU A 1 104 ? -23.876 6.551 26.817 1.00 85.12 104 GLU A C 1
ATOM 748 O O . GLU A 1 104 ? -23.414 5.690 26.068 1.00 85.12 104 GLU A O 1
ATOM 753 N N . ALA A 1 105 ? -25.184 6.792 26.901 1.00 87.94 105 ALA A N 1
ATOM 754 C CA . ALA A 1 105 ? -26.171 5.990 26.194 1.00 87.94 105 ALA A CA 1
ATOM 755 C C . ALA A 1 105 ? -26.119 6.280 24.688 1.00 87.94 105 ALA A C 1
ATOM 757 O O . ALA A 1 105 ? -26.146 5.348 23.882 1.00 87.94 105 ALA A O 1
ATOM 758 N N . LEU A 1 106 ? -25.943 7.554 24.308 1.00 92.38 106 LEU A N 1
ATOM 759 C CA . LEU A 1 106 ? -25.712 7.955 22.920 1.00 92.38 106 LEU A CA 1
ATOM 760 C C . LEU A 1 106 ? -24.453 7.296 22.339 1.00 92.38 106 LEU A C 1
ATOM 762 O O . LEU A 1 106 ? -24.504 6.726 21.252 1.00 92.38 106 LEU A O 1
ATOM 766 N N . PHE A 1 107 ? -23.339 7.306 23.075 1.00 89.62 107 PHE A N 1
ATOM 767 C CA . PHE A 1 107 ? -22.096 6.663 22.650 1.00 89.62 107 PHE A CA 1
ATOM 768 C C . PHE A 1 107 ? -22.255 5.153 22.439 1.00 89.62 107 PHE A C 1
ATOM 770 O O . PHE A 1 107 ? -21.835 4.625 21.406 1.00 89.62 107 PHE A O 1
ATOM 777 N N . HIS A 1 108 ? -22.865 4.444 23.392 1.00 88.19 108 HIS A N 1
ATOM 778 C CA . HIS A 1 108 ? -23.035 2.999 23.276 1.00 88.19 108 HIS A CA 1
ATOM 779 C C . HIS A 1 108 ? -23.985 2.618 22.138 1.00 88.19 108 HIS A C 1
ATOM 781 O O . HIS A 1 108 ? -23.630 1.762 21.329 1.00 88.19 108 HIS A O 1
ATOM 787 N N . LEU A 1 109 ? -25.130 3.292 21.998 1.00 91.94 109 LEU A N 1
ATOM 788 C CA . LEU A 1 109 ? -26.048 3.058 20.877 1.00 91.94 109 LEU A CA 1
ATOM 789 C C . LEU A 1 109 ? -25.411 3.419 19.525 1.00 91.94 109 LEU A C 1
ATOM 791 O O . LEU A 1 109 ? -25.536 2.648 18.574 1.00 91.94 109 LEU A O 1
ATOM 795 N N . GLY A 1 110 ? -24.639 4.509 19.452 1.00 92.75 110 GLY A N 1
ATOM 796 C CA . GLY A 1 110 ? -23.854 4.867 18.268 1.00 92.75 110 GLY A CA 1
ATOM 797 C C . GLY A 1 110 ? -22.856 3.774 17.866 1.00 92.75 110 GLY A C 1
ATOM 798 O O . GLY A 1 110 ? -22.752 3.422 16.690 1.00 92.75 110 GLY A O 1
ATOM 799 N N . ASN A 1 111 ? -22.175 3.151 18.835 1.00 87.81 111 ASN A N 1
ATOM 800 C CA . ASN A 1 111 ? -21.293 2.010 18.566 1.00 87.81 111 ASN A CA 1
ATOM 801 C C . ASN A 1 111 ? -22.057 0.802 18.007 1.00 87.81 111 ASN A C 1
ATOM 803 O O . ASN A 1 111 ? -21.586 0.179 17.055 1.00 87.81 111 ASN A O 1
ATOM 807 N N . ARG A 1 112 ? -23.248 0.497 18.538 1.00 90.88 112 ARG A N 1
ATOM 808 C CA . ARG A 1 112 ? -24.099 -0.594 18.030 1.00 90.88 112 ARG A CA 1
ATOM 809 C C . ARG A 1 112 ? -24.542 -0.347 16.588 1.00 90.88 112 ARG A C 1
ATOM 811 O O . ARG A 1 112 ? -24.446 -1.253 15.762 1.00 90.88 112 ARG A O 1
ATOM 818 N N . LEU A 1 113 ? -24.948 0.881 16.268 1.00 92.81 113 LEU A N 1
ATOM 819 C CA . LEU A 1 113 ? -25.298 1.296 14.905 1.00 92.81 113 LEU A CA 1
ATOM 820 C C . LEU A 1 113 ? -24.097 1.165 13.956 1.00 92.81 113 LEU A C 1
ATOM 822 O O . LEU A 1 113 ? -24.214 0.586 12.876 1.00 92.81 113 LEU A O 1
ATOM 826 N N . ARG A 1 114 ? -22.907 1.609 14.384 1.00 92.25 114 ARG A N 1
ATOM 827 C CA . ARG A 1 114 ? -21.669 1.478 13.598 1.00 92.25 114 ARG A CA 1
ATOM 828 C C . ARG A 1 114 ? -21.333 0.016 13.300 1.00 92.25 114 ARG A C 1
ATOM 830 O O . ARG A 1 114 ? -20.950 -0.296 12.176 1.00 92.25 114 ARG A O 1
ATOM 837 N N . GLU A 1 115 ? -21.472 -0.871 14.282 1.00 88.38 115 GLU A N 1
ATOM 838 C CA . GLU A 1 115 ? -21.225 -2.310 14.121 1.00 88.38 115 GLU A CA 1
ATOM 839 C C . GLU A 1 115 ? -22.226 -2.997 13.184 1.00 88.38 115 GLU A C 1
ATOM 841 O O . GLU A 1 115 ? -21.859 -3.953 12.504 1.00 88.38 115 GLU A O 1
ATOM 846 N N . ARG A 1 116 ? -23.463 -2.489 13.097 1.00 93.19 116 ARG A N 1
ATOM 847 C CA . ARG A 1 116 ? -24.478 -2.934 12.124 1.00 93.19 116 ARG A CA 1
ATOM 848 C C . ARG A 1 116 ? -24.281 -2.364 10.717 1.00 93.19 116 ARG A C 1
ATOM 850 O O . ARG A 1 116 ? -24.989 -2.766 9.800 1.00 93.19 116 ARG A O 1
ATOM 857 N N . GLY A 1 117 ? -23.331 -1.446 10.529 1.00 91.69 117 GLY A N 1
ATOM 858 C CA . GLY A 1 117 ? -23.116 -0.746 9.258 1.00 91.69 117 GLY A CA 1
ATOM 859 C C . GLY A 1 117 ? -24.025 0.472 9.049 1.00 91.69 117 GLY A C 1
ATOM 860 O O . GLY A 1 117 ? -23.997 1.094 7.988 1.00 91.69 117 GLY A O 1
ATOM 861 N N . GLU A 1 118 ? -24.813 0.854 10.054 1.00 96.88 118 GLU A N 1
ATOM 862 C CA . GLU A 1 118 ? -25.721 2.005 10.026 1.00 96.88 118 GLU A CA 1
ATOM 863 C C . GLU A 1 118 ? -24.953 3.299 10.339 1.00 96.88 118 GLU A C 1
ATOM 865 O O . GLU A 1 118 ? -25.182 3.976 11.342 1.00 96.88 118 GLU A O 1
ATOM 870 N N . HIS A 1 119 ? -23.979 3.625 9.488 1.00 94.75 119 HIS A N 1
ATOM 871 C CA . HIS A 1 119 ? -22.987 4.659 9.782 1.00 94.75 119 HIS A CA 1
ATOM 872 C C . HIS A 1 119 ? -23.582 6.070 9.951 1.00 94.75 119 HIS A C 1
ATOM 874 O O . HIS A 1 119 ? -23.059 6.818 10.771 1.00 94.75 119 HIS A O 1
ATOM 880 N N . GLU A 1 120 ? -24.698 6.421 9.291 1.00 97.50 120 GLU A N 1
ATOM 881 C CA . GLU A 1 120 ? -25.252 7.791 9.426 1.00 97.50 120 GLU A CA 1
ATOM 882 C C . GLU A 1 120 ? -25.965 7.985 10.737 1.00 97.50 120 GLU A C 1
ATOM 884 O O . GLU A 1 120 ? -25.807 9.020 11.375 1.00 97.50 120 GLU A O 1
ATOM 889 N N . ALA A 1 121 ? -26.715 6.968 11.149 1.00 96.94 121 ALA A N 1
ATOM 890 C CA . ALA A 1 121 ? -27.331 6.966 12.457 1.00 96.94 121 ALA A CA 1
ATOM 891 C C . ALA A 1 121 ? -26.241 6.982 13.540 1.00 96.94 121 ALA A C 1
ATOM 893 O O . ALA A 1 121 ? -26.348 7.725 14.507 1.00 96.94 121 ALA A O 1
ATOM 894 N N . ALA A 1 122 ? -25.145 6.236 13.355 1.00 95.69 122 ALA A N 1
ATOM 895 C CA . ALA A 1 122 ? -24.018 6.283 14.284 1.00 95.69 122 ALA A CA 1
ATOM 896 C C . ALA A 1 122 ? -23.395 7.688 14.385 1.00 95.69 122 ALA A C 1
ATOM 898 O O . ALA A 1 122 ? -23.107 8.141 15.492 1.00 95.69 122 ALA A O 1
ATOM 899 N N . ILE A 1 123 ? -23.211 8.383 13.255 1.00 98.19 123 ILE A N 1
ATOM 900 C CA . ILE A 1 123 ? -22.691 9.759 13.221 1.00 98.19 123 ILE A CA 1
ATOM 901 C C . ILE A 1 123 ? -23.596 10.702 14.025 1.00 98.19 123 ILE A C 1
ATOM 903 O 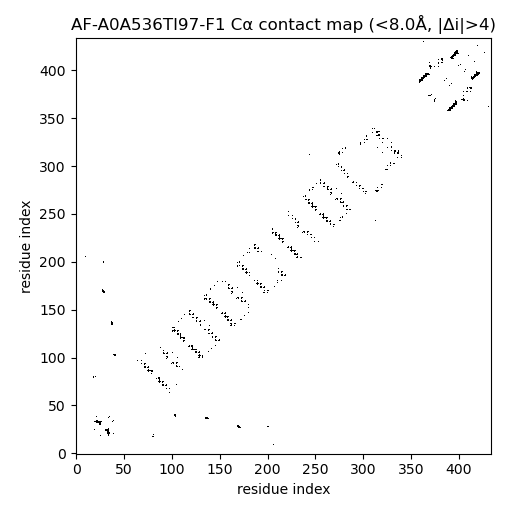O . ILE A 1 123 ? -23.076 11.388 14.901 1.00 98.19 123 ILE A O 1
ATOM 907 N N . ASP A 1 124 ? -24.917 10.673 13.807 1.00 97.81 124 ASP A N 1
ATOM 908 C CA . ASP A 1 124 ? -25.884 11.493 14.566 1.00 97.81 124 ASP A CA 1
ATOM 909 C C . ASP A 1 124 ? -25.761 11.266 16.081 1.00 97.81 124 ASP A C 1
ATOM 911 O O . ASP A 1 124 ? -25.632 12.208 16.865 1.00 97.81 124 ASP A O 1
ATOM 915 N N . TYR A 1 125 ? -25.713 9.999 16.501 1.00 95.31 125 TYR A N 1
ATOM 916 C CA . TYR A 1 125 ? -25.581 9.641 17.912 1.00 95.31 125 TYR A CA 1
ATOM 917 C C . TYR A 1 125 ? -24.264 10.142 18.520 1.00 95.31 125 TYR A C 1
ATOM 919 O O . TYR A 1 125 ? -24.257 10.646 19.646 1.00 95.31 125 TYR A O 1
ATOM 927 N N . PHE A 1 126 ? -23.148 10.038 17.795 1.00 95.62 126 PHE A N 1
ATOM 928 C CA . PHE A 1 126 ? -21.864 10.542 18.280 1.00 95.62 126 PHE A CA 1
ATOM 929 C C . PHE A 1 126 ? -21.803 12.072 18.318 1.00 95.62 126 PHE A C 1
ATOM 931 O O . PHE A 1 126 ? -21.251 12.620 19.269 1.00 95.62 126 PHE A O 1
ATOM 938 N N . GLU A 1 127 ? -22.376 12.769 17.336 1.00 97.31 127 GLU A N 1
ATOM 939 C CA . GLU A 1 127 ? -22.441 14.235 17.331 1.00 97.31 127 GLU A CA 1
ATOM 940 C C . GLU A 1 127 ? -23.256 14.755 18.519 1.00 97.31 127 GLU A C 1
ATOM 942 O O . GLU A 1 127 ? -22.765 15.597 19.271 1.00 97.31 127 GLU A O 1
ATOM 947 N N . ARG A 1 128 ? -24.427 14.163 18.781 1.00 96.25 128 ARG A N 1
ATOM 948 C CA . ARG A 1 128 ? -25.247 14.484 19.961 1.00 96.25 128 ARG A CA 1
ATOM 949 C C . ARG A 1 128 ? -24.530 14.186 21.278 1.00 96.25 128 ARG A C 1
ATOM 951 O O . ARG A 1 128 ? -24.652 14.946 22.236 1.00 96.25 128 ARG A O 1
ATOM 958 N N . ALA A 1 129 ? -23.749 13.106 21.346 1.00 91.25 129 ALA A N 1
ATOM 959 C CA . ALA A 1 129 ? -22.936 12.822 22.530 1.00 91.25 129 ALA A CA 1
ATOM 960 C C . ALA A 1 129 ? -21.870 13.913 22.759 1.00 91.25 129 ALA A C 1
ATOM 962 O O . ALA A 1 129 ? -21.621 14.303 23.902 1.00 91.25 129 ALA A O 1
ATOM 963 N N . LEU A 1 130 ? -21.272 14.447 21.687 1.00 92.38 130 LEU A N 1
ATOM 964 C CA . LEU A 1 130 ? -20.275 15.523 21.755 1.00 92.38 130 LEU A CA 1
ATOM 965 C C . LEU A 1 130 ? -20.870 16.885 22.128 1.00 92.38 130 LEU A C 1
ATOM 967 O O . LEU A 1 130 ? -20.152 17.701 22.700 1.00 92.38 130 LEU A O 1
ATOM 971 N N . GLU A 1 131 ? -22.163 17.129 21.895 1.00 94.38 131 GLU A N 1
ATOM 972 C CA . GLU A 1 131 ? -22.841 18.336 22.398 1.00 94.38 131 GLU A CA 1
ATOM 973 C C . GLU A 1 131 ? -22.797 18.422 23.933 1.00 94.38 131 GLU A C 1
ATOM 975 O O . GLU A 1 131 ? -22.715 19.513 24.500 1.00 94.38 131 GLU A O 1
ATOM 980 N N . ARG A 1 132 ? -22.833 17.270 24.619 1.00 87.56 132 ARG A N 1
ATOM 981 C CA . ARG A 1 132 ? -22.781 17.177 26.089 1.00 87.56 132 ARG A CA 1
ATOM 982 C C . ARG A 1 132 ? -21.395 16.858 26.636 1.00 87.56 132 ARG A C 1
ATOM 984 O O . ARG A 1 132 ? -21.098 17.233 27.769 1.00 87.56 132 ARG A O 1
ATOM 991 N N . ALA A 1 133 ? -20.545 16.215 25.841 1.00 86.00 133 ALA A N 1
ATOM 992 C CA . ALA A 1 133 ? -19.158 15.919 26.182 1.00 86.00 133 ALA A CA 1
ATOM 993 C C . ALA A 1 133 ? -18.187 16.420 25.088 1.00 86.00 133 ALA A C 1
ATOM 995 O O . ALA A 1 133 ? -17.585 15.601 24.383 1.00 86.00 133 ALA A O 1
ATOM 996 N N . PRO A 1 134 ? -18.007 17.749 24.931 1.00 89.50 134 PRO A N 1
ATOM 997 C CA . PRO A 1 134 ? -17.116 18.300 23.913 1.00 89.50 134 PRO A CA 1
ATOM 998 C C . PRO A 1 134 ? -15.686 17.778 24.069 1.00 89.50 134 PRO A C 1
ATOM 1000 O O . PRO A 1 134 ? -15.163 17.699 25.182 1.00 89.50 134 PRO A O 1
ATOM 1003 N N . GLY A 1 135 ? -15.042 17.422 22.957 1.00 86.56 135 GLY A N 1
ATOM 1004 C CA . GLY A 1 135 ? -13.658 16.946 22.965 1.00 86.56 135 GLY A CA 1
ATOM 1005 C C . GLY A 1 135 ? -13.465 15.528 23.515 1.00 86.56 135 GLY A C 1
ATOM 1006 O O . GLY A 1 135 ? -12.327 15.119 23.744 1.00 86.56 135 GLY A O 1
ATOM 1007 N N . HIS A 1 136 ? -14.541 14.767 23.764 1.00 86.25 136 HIS A N 1
ATOM 1008 C CA . HIS A 1 136 ? -14.431 13.449 24.382 1.00 86.25 136 HIS A CA 1
ATOM 1009 C C . HIS A 1 136 ? -13.683 12.441 23.480 1.00 86.25 136 HIS A C 1
ATOM 1011 O O . HIS A 1 136 ? -14.212 12.040 22.434 1.00 86.25 136 HIS A O 1
ATOM 1017 N N . PRO A 1 137 ? -12.495 11.943 23.883 1.00 86.44 137 PRO A N 1
ATOM 1018 C CA . PRO A 1 137 ? -11.600 11.208 22.986 1.00 86.44 137 PRO A CA 1
ATOM 1019 C C . PRO A 1 137 ? -12.184 9.910 22.425 1.00 86.44 137 PRO A C 1
ATOM 1021 O O . PRO A 1 137 ? -12.046 9.618 21.238 1.00 86.44 137 PRO A O 1
ATOM 1024 N N . GLY A 1 138 ? -12.895 9.145 23.261 1.00 84.44 138 GLY A N 1
ATOM 1025 C CA . GLY A 1 138 ? -13.535 7.899 22.836 1.00 84.44 138 GLY A CA 1
ATOM 1026 C C . GLY A 1 138 ? -14.660 8.118 21.820 1.00 84.44 138 GLY A C 1
ATOM 1027 O O . GLY A 1 138 ? -14.815 7.318 20.897 1.00 84.44 138 GLY A O 1
ATOM 1028 N N . VAL A 1 139 ? -15.406 9.221 21.949 1.00 88.25 139 VAL A N 1
ATOM 1029 C CA . VAL A 1 139 ? -16.533 9.541 21.058 1.00 88.25 139 VAL A CA 1
ATOM 1030 C C . VAL A 1 139 ? -15.997 10.089 19.739 1.00 88.25 139 VAL A C 1
ATOM 1032 O O . VAL A 1 139 ? -16.377 9.587 18.688 1.00 88.25 139 VAL A O 1
ATOM 1035 N N . LEU A 1 140 ? -15.040 11.023 19.784 1.00 94.88 140 LEU A N 1
ATOM 1036 C CA . LEU A 1 140 ? -14.363 11.543 18.591 1.00 94.88 140 LEU A CA 1
ATOM 1037 C C . LEU A 1 140 ? -13.703 10.431 17.768 1.00 94.88 140 LEU A C 1
ATOM 1039 O O . LEU A 1 140 ? -13.857 10.397 16.550 1.00 94.88 140 LEU A O 1
ATOM 1043 N N . ASN A 1 141 ? -13.007 9.488 18.412 1.00 90.69 141 ASN A N 1
ATOM 1044 C CA . ASN A 1 141 ? -12.381 8.376 17.699 1.00 90.69 141 ASN A CA 1
ATOM 1045 C C . ASN A 1 141 ? -13.419 7.487 16.982 1.00 90.69 141 ASN A C 1
ATOM 1047 O O . ASN A 1 141 ? -13.200 7.090 15.839 1.00 90.69 141 ASN A O 1
ATOM 1051 N N . ASN A 1 142 ? -14.562 7.198 17.618 1.00 90.31 142 ASN A N 1
ATOM 1052 C CA . ASN A 1 142 ? -15.623 6.390 17.003 1.00 90.31 142 ASN A CA 1
ATOM 1053 C C . ASN A 1 142 ? -16.426 7.151 15.937 1.00 90.31 142 ASN A C 1
ATOM 1055 O O . ASN A 1 142 ? -16.794 6.552 14.925 1.00 90.31 142 ASN A O 1
ATOM 1059 N N . LEU A 1 143 ? -16.622 8.462 16.110 1.00 96.38 143 LEU A N 1
ATOM 1060 C CA . LEU A 1 143 ? -17.150 9.345 15.071 1.00 96.38 143 LEU A CA 1
ATOM 1061 C C . LEU A 1 143 ? -16.245 9.315 13.836 1.00 96.38 143 LEU A C 1
ATOM 1063 O O . LEU A 1 143 ? -16.734 9.108 12.729 1.00 96.38 143 LEU A O 1
ATOM 1067 N N . GLY A 1 144 ? -14.926 9.424 14.028 1.00 96.12 144 GLY A N 1
ATOM 1068 C CA . GLY A 1 144 ? -13.947 9.292 12.949 1.00 96.12 144 GLY A CA 1
ATOM 1069 C C . GLY A 1 144 ? -14.090 7.976 12.180 1.00 96.12 144 GLY A C 1
ATOM 1070 O O . GLY A 1 144 ? -14.160 7.991 10.954 1.00 96.12 144 GLY A O 1
ATOM 1071 N N . LEU A 1 145 ? -14.249 6.852 12.890 1.00 93.88 145 LEU A N 1
ATOM 1072 C CA . LEU A 1 145 ? -14.410 5.534 12.261 1.00 93.88 145 LEU A CA 1
ATOM 1073 C C . LEU A 1 145 ? -15.706 5.436 11.441 1.00 93.88 145 LEU A C 1
ATOM 1075 O O . LEU A 1 145 ? -15.717 4.836 10.365 1.00 93.88 145 LEU A O 1
ATOM 1079 N N . ALA A 1 146 ? -16.807 6.010 11.935 1.00 94.75 146 ALA A N 1
ATOM 1080 C CA . ALA A 1 146 ? -18.071 6.047 11.199 1.00 94.75 146 ALA A CA 1
ATOM 1081 C C . ALA A 1 146 ? -17.977 6.938 9.944 1.00 94.75 146 ALA A C 1
ATOM 1083 O O . ALA A 1 146 ? -18.476 6.563 8.883 1.00 94.75 146 ALA A O 1
ATOM 1084 N N . LEU A 1 147 ? -17.271 8.070 10.036 1.00 97.06 147 LEU A N 1
ATOM 1085 C CA . LEU A 1 147 ? -17.005 8.972 8.912 1.00 97.06 147 LEU A CA 1
ATOM 1086 C C . LEU A 1 147 ? -16.112 8.326 7.840 1.00 97.06 147 LEU A C 1
ATOM 1088 O O . LEU A 1 147 ? -16.411 8.451 6.651 1.00 97.06 147 LEU A O 1
ATOM 1092 N N . GLU A 1 148 ? -15.067 7.585 8.231 1.00 93.56 148 GLU A N 1
ATOM 1093 C CA . GLU A 1 148 ? -14.242 6.804 7.295 1.00 93.56 148 GLU A CA 1
ATOM 1094 C C . GLU A 1 148 ? -15.084 5.789 6.520 1.00 93.56 148 GLU A C 1
ATOM 1096 O O . GLU A 1 148 ? -14.990 5.719 5.293 1.00 93.56 148 GLU A O 1
ATOM 1101 N N . ALA A 1 149 ? -15.954 5.044 7.211 1.00 92.12 149 ALA A N 1
ATOM 1102 C CA . ALA A 1 149 ? -16.821 4.046 6.585 1.00 92.12 149 ALA A CA 1
ATOM 1103 C C . ALA A 1 149 ? -17.797 4.659 5.559 1.00 92.12 149 ALA A C 1
ATOM 1105 O O . ALA A 1 149 ? -18.238 3.989 4.623 1.00 92.12 149 ALA A O 1
ATOM 1106 N N . ARG A 1 150 ? -18.089 5.955 5.691 1.00 93.69 150 ARG A N 1
ATOM 1107 C CA . ARG A 1 150 ? -18.902 6.747 4.756 1.00 93.69 150 ARG A CA 1
ATOM 1108 C C . ARG A 1 150 ? -18.122 7.442 3.656 1.00 93.69 150 ARG A C 1
ATOM 1110 O O . ARG A 1 150 ? -18.727 8.019 2.755 1.00 93.69 150 ARG A O 1
ATOM 1117 N N . GLY A 1 151 ? -16.797 7.372 3.706 1.00 91.38 151 GLY A N 1
ATOM 1118 C CA . GLY A 1 151 ? -15.910 8.033 2.761 1.00 91.38 151 GLY A CA 1
ATOM 1119 C C . GLY A 1 151 ? -15.633 9.505 3.072 1.00 91.38 151 GLY A C 1
ATOM 1120 O O . GLY A 1 151 ? -15.001 10.168 2.250 1.00 91.38 151 GLY A O 1
ATOM 1121 N N . ASP A 1 152 ? -16.037 10.028 4.237 1.00 94.62 152 ASP A N 1
ATOM 1122 C CA . ASP A 1 152 ? -15.689 11.388 4.670 1.00 94.62 152 ASP A CA 1
ATOM 1123 C C . ASP A 1 152 ? -14.349 11.406 5.422 1.00 94.62 152 ASP A C 1
ATOM 1125 O O . ASP A 1 152 ? -14.248 11.651 6.629 1.00 94.62 152 ASP A O 1
ATOM 1129 N N . ALA A 1 153 ? -13.282 11.131 4.671 1.00 92.69 153 ALA A N 1
ATOM 1130 C CA . ALA A 1 153 ? -11.920 11.082 5.197 1.00 92.69 153 ALA A CA 1
ATOM 1131 C C . ALA A 1 153 ? -11.472 12.420 5.816 1.00 92.69 153 ALA A C 1
ATOM 1133 O O . ALA A 1 153 ? -10.683 12.438 6.759 1.00 92.69 153 ALA A O 1
ATOM 1134 N N . GLN A 1 154 ? -11.978 13.552 5.315 1.00 95.12 154 GLN A N 1
ATOM 1135 C CA . GLN A 1 154 ? -11.584 14.873 5.806 1.00 95.12 154 GLN A CA 1
ATOM 1136 C C . GLN A 1 154 ? -12.143 15.163 7.198 1.00 95.12 154 GLN A C 1
ATOM 1138 O O . GLN A 1 154 ? -11.440 15.753 8.021 1.00 95.12 154 GLN A O 1
ATOM 1143 N N . ARG A 1 155 ? -13.402 14.798 7.472 1.00 96.81 155 ARG A N 1
ATOM 1144 C CA . ARG A 1 155 ? -13.969 14.920 8.822 1.00 96.81 155 ARG A CA 1
ATOM 1145 C C . ARG A 1 155 ? -13.339 13.917 9.779 1.00 96.81 155 ARG A C 1
ATOM 1147 O O . ARG A 1 155 ? -12.998 14.313 10.890 1.00 96.81 155 ARG A O 1
ATOM 1154 N N . ALA A 1 156 ? -13.114 12.679 9.336 1.00 97.06 156 ALA A N 1
ATOM 1155 C CA . ALA A 1 156 ? -12.466 11.661 10.159 1.00 97.06 156 ALA A CA 1
ATOM 1156 C C . ALA A 1 156 ? -11.077 12.106 10.646 1.00 97.06 156 ALA A C 1
ATOM 1158 O O . ALA A 1 156 ? -10.778 12.047 11.838 1.00 97.06 156 ALA A O 1
ATOM 1159 N N . GLU A 1 157 ? -10.260 12.653 9.742 1.00 97.06 157 GLU A N 1
ATOM 1160 C CA . GLU A 1 157 ? -8.942 13.203 10.067 1.00 97.06 157 GLU A CA 1
ATOM 1161 C C . GLU A 1 157 ? -9.004 14.289 11.149 1.00 97.06 157 GLU A C 1
ATOM 1163 O O . GLU A 1 157 ? -8.167 14.308 12.053 1.00 97.06 157 GLU A O 1
ATOM 1168 N N . ARG A 1 158 ? -10.004 15.183 11.089 1.00 97.62 158 ARG A N 1
ATOM 1169 C CA . ARG A 1 158 ? -10.195 16.223 12.112 1.00 97.62 158 ARG A CA 1
ATOM 1170 C C . ARG A 1 158 ? -10.498 15.614 13.474 1.00 97.62 158 ARG A C 1
ATOM 1172 O O . ARG A 1 158 ? -9.857 16.010 14.442 1.00 97.62 158 ARG A O 1
ATOM 1179 N N . CYS A 1 159 ? -11.389 14.625 13.533 1.00 97.25 159 CYS A N 1
ATOM 1180 C CA . CYS A 1 159 ? -11.701 13.924 14.776 1.00 97.25 159 CYS A CA 1
ATOM 1181 C C . CYS A 1 159 ? -10.445 13.293 15.396 1.00 97.25 159 CYS A C 1
ATOM 1183 O O . CYS A 1 159 ? -10.182 13.490 16.580 1.00 97.25 159 CYS A O 1
ATOM 1185 N N . TYR A 1 160 ? -9.621 12.594 14.607 1.00 97.38 160 TYR A N 1
ATOM 1186 C CA . TYR A 1 160 ? -8.390 11.987 15.126 1.00 97.38 160 TYR A CA 1
ATOM 1187 C C . TYR A 1 160 ? -7.359 13.020 15.574 1.00 97.38 160 TYR A C 1
ATOM 1189 O O . TYR A 1 160 ? -6.735 12.844 16.620 1.00 97.38 160 TYR A O 1
ATOM 1197 N N . ARG A 1 161 ? -7.190 14.123 14.836 1.00 97.81 161 ARG A N 1
ATOM 1198 C CA . ARG A 1 161 ? -6.287 15.198 15.268 1.00 97.81 161 ARG A CA 1
ATOM 1199 C C . ARG A 1 161 ? -6.766 15.884 16.547 1.00 97.81 161 ARG A C 1
ATOM 1201 O O . ARG A 1 161 ? -5.927 16.229 17.371 1.00 97.81 161 ARG A O 1
ATOM 1208 N N . GLU A 1 162 ? -8.072 16.035 16.747 1.00 97.06 162 GLU A N 1
ATOM 1209 C CA . GLU A 1 162 ? -8.634 16.577 17.990 1.00 97.06 162 GLU A CA 1
ATOM 1210 C C . GLU A 1 162 ? -8.359 15.650 19.184 1.00 97.06 162 GLU A C 1
ATOM 1212 O O . GLU A 1 162 ? -7.879 16.109 20.223 1.00 97.06 162 GLU A O 1
ATOM 1217 N N . VAL A 1 163 ? -8.532 14.333 19.005 1.00 94.62 163 VAL A N 1
ATOM 1218 C CA . VAL A 1 163 ? -8.123 13.335 20.010 1.00 94.62 163 VAL A CA 1
ATOM 1219 C C . VAL A 1 163 ? -6.642 13.486 20.356 1.00 94.62 163 VAL A C 1
ATOM 1221 O O . VAL A 1 163 ? -6.286 13.521 21.531 1.00 94.62 163 VAL A O 1
ATOM 1224 N N . LEU A 1 164 ? -5.776 13.606 19.348 1.00 95.38 164 LEU A N 1
ATOM 1225 C CA . LEU A 1 164 ? -4.325 13.692 19.535 1.00 95.38 164 LEU A CA 1
ATOM 1226 C C . LEU A 1 164 ? -3.855 15.038 20.098 1.00 95.38 164 LEU A C 1
ATOM 1228 O O . LEU A 1 164 ? -2.801 15.088 20.729 1.00 95.38 164 LEU A O 1
ATOM 1232 N N . ALA A 1 165 ? -4.624 16.113 19.919 1.00 95.19 165 ALA A N 1
ATOM 1233 C CA . ALA A 1 165 ? -4.359 17.393 20.568 1.00 95.19 165 ALA A CA 1
ATOM 1234 C C . ALA A 1 165 ? -4.551 17.294 22.091 1.00 95.19 165 ALA A C 1
ATOM 1236 O O . ALA A 1 165 ? -3.752 17.843 22.849 1.00 95.19 165 ALA A O 1
ATOM 1237 N N . ALA A 1 166 ? -5.570 16.555 22.541 1.00 89.06 166 ALA A N 1
ATOM 1238 C CA . ALA A 1 166 ? -5.825 16.311 23.961 1.00 89.06 166 ALA A CA 1
ATOM 1239 C C . ALA A 1 166 ? -4.970 15.167 24.540 1.00 89.06 166 ALA A C 1
ATOM 1241 O O . ALA A 1 166 ? -4.567 15.206 25.703 1.00 89.06 166 ALA A O 1
ATOM 1242 N N . GLN A 1 167 ? -4.704 14.132 23.740 1.00 91.19 167 GLN A N 1
ATOM 1243 C CA . GLN A 1 167 ? -3.988 12.918 24.134 1.00 91.19 167 GLN A CA 1
ATOM 1244 C C . GLN A 1 167 ? -2.942 12.530 23.071 1.00 91.19 167 GLN A C 1
ATOM 1246 O O . GLN A 1 167 ? -3.184 11.632 22.260 1.00 91.19 167 GLN A O 1
ATOM 1251 N N . PRO A 1 168 ? -1.741 13.141 23.086 1.00 92.00 168 PRO A N 1
ATOM 1252 C CA . PRO A 1 168 ? -0.723 12.930 22.047 1.00 92.00 168 PRO A CA 1
ATOM 1253 C C . PRO A 1 168 ? -0.224 11.487 21.891 1.00 92.00 168 PRO A C 1
ATOM 1255 O O . PRO A 1 168 ? 0.336 11.139 20.854 1.00 92.00 168 PRO A O 1
ATOM 1258 N N . GLN A 1 169 ? -0.407 10.655 22.920 1.00 90.38 169 GLN A N 1
ATOM 1259 C CA . GLN A 1 169 ? 0.002 9.247 22.950 1.00 90.38 169 GLN A CA 1
ATOM 1260 C C . GLN A 1 169 ? -1.180 8.274 22.778 1.00 90.38 169 GLN A C 1
ATOM 1262 O O . GLN A 1 169 ? -1.076 7.101 23.124 1.00 90.38 169 GLN A O 1
ATOM 1267 N N . HIS A 1 170 ? -2.326 8.736 22.270 1.00 87.62 170 HIS A N 1
ATOM 1268 C CA . HIS A 1 170 ? -3.477 7.863 22.052 1.00 87.62 170 HIS A CA 1
ATOM 1269 C C . HIS A 1 170 ? -3.225 6.912 20.869 1.00 87.62 170 HIS A C 1
ATOM 1271 O O . HIS A 1 170 ? -3.400 7.287 19.708 1.00 87.62 170 HIS A O 1
ATOM 1277 N N . ALA A 1 171 ? -2.877 5.654 21.161 1.00 89.19 171 ALA A N 1
ATOM 1278 C CA . ALA A 1 171 ? -2.461 4.676 20.151 1.00 89.19 171 ALA A CA 1
ATOM 1279 C C . ALA A 1 171 ? -3.493 4.458 19.025 1.00 89.19 171 ALA A C 1
ATOM 1281 O O . ALA A 1 171 ? -3.124 4.512 17.854 1.00 89.19 171 ALA A O 1
ATOM 1282 N N . ASP A 1 172 ? -4.780 4.275 19.348 1.00 86.62 172 ASP A N 1
ATOM 1283 C CA . ASP A 1 172 ? -5.785 4.008 18.302 1.00 86.62 172 ASP A CA 1
ATOM 1284 C C . ASP A 1 172 ? -6.000 5.216 17.380 1.00 86.62 172 ASP A C 1
ATOM 1286 O O . ASP A 1 172 ? -6.080 5.056 16.167 1.00 86.62 172 ASP A O 1
ATOM 1290 N N . ALA A 1 173 ? -6.017 6.438 17.925 1.00 92.06 173 ALA A N 1
ATOM 1291 C CA . ALA A 1 173 ? -6.127 7.654 17.128 1.00 92.06 173 ALA A CA 1
ATOM 1292 C C . ALA A 1 173 ? -4.896 7.872 16.234 1.00 92.06 173 ALA A C 1
ATOM 1294 O O . ALA A 1 173 ? -5.055 8.303 15.095 1.00 92.06 173 ALA A O 1
ATOM 1295 N N . LEU A 1 174 ? -3.684 7.527 16.696 1.00 95.50 174 LEU A N 1
ATOM 1296 C CA . LEU A 1 174 ? -2.486 7.515 15.844 1.00 95.50 174 LEU A CA 1
ATOM 1297 C C . LEU A 1 174 ? -2.624 6.488 14.710 1.00 95.50 174 LEU A C 1
ATOM 1299 O O . LEU A 1 174 ? -2.361 6.813 13.554 1.00 95.50 174 LEU A O 1
ATOM 1303 N N . ALA A 1 175 ? -3.064 5.265 15.017 1.00 92.00 175 ALA A N 1
ATOM 1304 C CA . ALA A 1 175 ? -3.248 4.217 14.014 1.00 92.00 175 ALA A CA 1
ATOM 1305 C C . ALA A 1 175 ? -4.303 4.598 12.959 1.00 92.00 175 ALA A C 1
ATOM 1307 O O . ALA A 1 175 ? -4.060 4.437 11.760 1.00 92.00 175 ALA A O 1
ATOM 1308 N N . ASN A 1 176 ? -5.438 5.151 13.394 1.00 93.56 176 ASN A N 1
ATOM 1309 C CA . ASN A 1 176 ? -6.518 5.585 12.509 1.00 93.56 176 ASN A CA 1
ATOM 1310 C C . ASN A 1 176 ? -6.114 6.815 11.681 1.00 93.56 176 ASN A C 1
ATOM 1312 O O . ASN A 1 176 ? -6.329 6.841 10.470 1.00 93.56 176 ASN A O 1
ATOM 1316 N N . LEU A 1 177 ? -5.430 7.796 12.285 1.00 96.81 177 LEU A N 1
ATOM 1317 C CA . LEU A 1 177 ? -4.890 8.940 11.548 1.00 96.81 177 LEU A CA 1
ATOM 1318 C C . LEU A 1 177 ? -3.907 8.486 10.459 1.00 96.81 177 LEU A C 1
ATOM 1320 O O . LEU A 1 177 ? -4.017 8.934 9.320 1.00 96.81 177 LEU A O 1
ATOM 1324 N N . ALA A 1 178 ? -2.986 7.569 10.771 1.00 95.38 178 ALA A N 1
ATOM 1325 C CA . ALA A 1 178 ? -2.047 7.037 9.782 1.00 95.38 178 ALA A CA 1
ATOM 1326 C C . ALA A 1 178 ? -2.766 6.337 8.616 1.00 95.38 178 ALA A C 1
ATOM 1328 O O . ALA A 1 178 ? -2.350 6.472 7.463 1.00 95.38 178 ALA A O 1
ATOM 1329 N N . ASN A 1 179 ? -3.867 5.627 8.889 1.00 90.38 179 ASN A N 1
ATOM 1330 C CA . ASN A 1 179 ? -4.687 5.006 7.849 1.00 90.38 179 ASN A CA 1
ATOM 1331 C C . ASN A 1 179 ? -5.307 6.055 6.912 1.00 90.38 179 ASN A C 1
ATOM 1333 O O . ASN A 1 179 ? -5.155 5.951 5.692 1.00 90.38 179 ASN A O 1
ATOM 1337 N N . VAL A 1 180 ? -5.935 7.093 7.471 1.00 93.38 180 VAL A N 1
ATOM 1338 C CA . VAL A 1 180 ? -6.543 8.180 6.688 1.00 93.38 180 VAL A CA 1
ATOM 1339 C C . VAL A 1 180 ? -5.497 8.920 5.849 1.00 93.38 180 VAL A C 1
ATOM 1341 O O . VAL A 1 180 ? -5.706 9.147 4.654 1.00 93.38 180 VAL A O 1
ATOM 1344 N N . LEU A 1 181 ? -4.342 9.242 6.438 1.00 94.38 181 LEU A N 1
ATOM 1345 C CA . LEU A 1 181 ? -3.240 9.909 5.740 1.00 94.38 181 LEU A CA 1
ATOM 1346 C C . LEU A 1 181 ? -2.672 9.050 4.602 1.00 94.38 181 LEU A C 1
ATOM 1348 O O . LEU A 1 181 ? -2.409 9.572 3.517 1.00 94.38 181 LEU A O 1
ATOM 1352 N N . SER A 1 182 ? -2.569 7.732 4.804 1.00 89.25 182 SER A N 1
ATOM 1353 C CA . SER A 1 182 ? -2.126 6.788 3.768 1.00 89.25 182 SER A CA 1
ATOM 1354 C C . SER A 1 182 ? -3.061 6.794 2.559 1.00 89.25 182 SER A C 1
ATOM 1356 O O . SER A 1 182 ? -2.599 6.828 1.420 1.00 89.25 182 SER A O 1
ATOM 1358 N N . VAL A 1 183 ? -4.380 6.783 2.792 1.00 87.56 183 VAL A N 1
ATOM 1359 C CA . VAL A 1 183 ? -5.397 6.828 1.724 1.00 87.56 183 VAL A CA 1
ATOM 1360 C C . VAL A 1 183 ? -5.330 8.144 0.947 1.00 87.56 183 VAL A C 1
ATOM 1362 O O . VAL A 1 183 ? -5.564 8.161 -0.260 1.00 87.56 183 VAL A O 1
ATOM 1365 N N . ARG A 1 184 ? -4.970 9.240 1.620 1.00 88.12 184 ARG A N 1
ATOM 1366 C CA . ARG A 1 184 ? -4.747 10.557 1.007 1.00 88.12 184 ARG A CA 1
ATOM 1367 C C . ARG A 1 184 ? -3.367 10.718 0.364 1.00 88.12 184 ARG A C 1
ATOM 1369 O O . ARG A 1 184 ? -3.059 11.810 -0.106 1.00 88.12 184 ARG A O 1
ATOM 1376 N N . GLU A 1 185 ? -2.551 9.664 0.348 1.00 89.19 185 GLU A N 1
ATOM 1377 C CA . GLU A 1 185 ? -1.175 9.669 -0.159 1.00 89.19 185 GLU A CA 1
ATOM 1378 C C . GLU A 1 185 ? -0.247 10.686 0.545 1.00 89.19 185 GLU A C 1
ATOM 1380 O O . GLU A 1 185 ? 0.797 11.064 0.015 1.00 89.19 185 GLU A O 1
ATOM 1385 N N . ALA A 1 186 ? -0.586 11.105 1.771 1.00 93.31 186 ALA A N 1
ATOM 1386 C CA . ALA A 1 186 ? 0.251 11.959 2.618 1.00 93.31 186 ALA A CA 1
ATOM 1387 C C . ALA A 1 186 ? 1.320 11.108 3.333 1.00 93.31 186 ALA A C 1
ATOM 1389 O O . ALA A 1 186 ? 1.296 10.929 4.554 1.00 93.31 186 ALA A O 1
ATOM 1390 N N . PHE A 1 187 ? 2.224 10.506 2.553 1.00 92.94 187 PHE A N 1
ATOM 1391 C CA . PHE A 1 187 ? 3.126 9.454 3.035 1.00 92.94 187 PHE A CA 1
ATOM 1392 C C . PHE A 1 187 ? 4.152 9.943 4.066 1.00 92.94 187 PHE A C 1
ATOM 1394 O O . PHE A 1 187 ? 4.390 9.230 5.037 1.00 92.94 187 PHE A O 1
ATOM 1401 N N . ASP A 1 188 ? 4.694 11.157 3.927 1.00 93.81 188 ASP A N 1
ATOM 1402 C CA . ASP A 1 188 ? 5.640 11.714 4.908 1.00 93.81 188 ASP A CA 1
ATOM 1403 C C . ASP A 1 188 ? 4.997 11.863 6.297 1.00 93.81 188 ASP A C 1
ATOM 1405 O O . ASP A 1 188 ? 5.546 11.419 7.306 1.00 93.81 188 ASP A O 1
ATOM 1409 N N . GLU A 1 189 ? 3.779 12.416 6.353 1.00 96.06 189 GLU A N 1
ATOM 1410 C CA . GLU A 1 189 ? 3.031 12.552 7.610 1.00 96.06 189 GLU A CA 1
ATOM 1411 C C . GLU A 1 189 ? 2.627 11.177 8.159 1.00 96.06 189 GLU A C 1
ATOM 1413 O O . GLU A 1 189 ? 2.719 10.934 9.361 1.00 96.06 189 GLU A O 1
ATOM 1418 N N . THR A 1 190 ? 2.250 10.244 7.279 1.00 96.00 190 THR A N 1
ATOM 1419 C CA . THR A 1 190 ? 1.936 8.856 7.650 1.00 96.00 190 THR A CA 1
ATOM 1420 C C . THR A 1 190 ? 3.107 8.189 8.377 1.00 96.00 190 THR A C 1
ATOM 1422 O O . THR A 1 190 ? 2.906 7.585 9.432 1.00 96.00 190 THR A O 1
ATOM 1425 N N . VAL A 1 191 ? 4.329 8.302 7.841 1.00 95.44 191 VAL A N 1
ATOM 1426 C CA . VAL A 1 191 ? 5.534 7.730 8.462 1.00 95.44 191 VAL A CA 1
ATOM 1427 C C . VAL A 1 191 ? 5.767 8.346 9.842 1.00 95.44 191 VAL A C 1
ATOM 1429 O O . VAL A 1 191 ? 5.920 7.600 10.808 1.00 95.44 191 VAL A O 1
ATOM 1432 N N . ALA A 1 192 ? 5.683 9.674 9.969 1.00 95.56 192 ALA A N 1
ATOM 1433 C CA . ALA A 1 192 ? 5.857 10.364 11.249 1.00 95.56 192 ALA A CA 1
ATOM 1434 C C . ALA A 1 192 ? 4.808 9.952 12.305 1.00 95.56 192 ALA A C 1
ATOM 1436 O O . ALA A 1 192 ? 5.114 9.837 13.495 1.00 95.56 192 ALA A O 1
ATOM 1437 N N . VAL A 1 193 ? 3.558 9.711 11.893 1.00 96.56 193 VAL A N 1
ATOM 1438 C CA . VAL A 1 193 ? 2.507 9.208 12.794 1.00 96.56 193 VAL A CA 1
ATOM 1439 C C . VAL A 1 193 ? 2.796 7.769 13.223 1.00 96.56 193 VAL A C 1
ATOM 1441 O O . VAL A 1 193 ? 2.662 7.456 14.409 1.00 96.56 193 VAL A O 1
ATOM 1444 N N . TYR A 1 194 ? 3.245 6.903 12.309 1.00 95.38 194 TYR A N 1
ATOM 1445 C CA . TYR A 1 194 ? 3.658 5.551 12.678 1.00 95.38 194 TYR A CA 1
ATOM 1446 C C . TYR A 1 194 ? 4.845 5.561 13.639 1.00 95.38 194 TYR A C 1
ATOM 1448 O O . TYR A 1 194 ? 4.802 4.848 14.634 1.00 95.38 194 TYR A O 1
ATOM 1456 N N . GLU A 1 195 ? 5.868 6.382 13.413 1.00 93.75 195 GLU A N 1
ATOM 1457 C CA . GLU A 1 195 ? 6.999 6.503 14.340 1.00 93.75 195 GLU A CA 1
ATOM 1458 C C . GLU A 1 195 ? 6.538 6.821 15.764 1.00 93.75 195 GLU A C 1
ATOM 1460 O O . GLU A 1 195 ? 6.949 6.137 16.699 1.00 93.75 195 GLU A O 1
ATOM 1465 N N . LYS A 1 196 ? 5.603 7.768 15.929 1.00 95.12 196 LYS A N 1
ATOM 1466 C CA . LYS A 1 196 ? 4.977 8.055 17.231 1.00 95.12 196 LYS A CA 1
ATOM 1467 C C . LYS A 1 196 ? 4.224 6.853 17.799 1.00 95.12 196 LYS A C 1
ATOM 1469 O O . LYS A 1 196 ? 4.345 6.573 18.984 1.00 95.12 196 LYS A O 1
ATOM 1474 N N . LEU A 1 197 ? 3.456 6.131 16.983 1.00 94.06 197 LEU A N 1
ATOM 1475 C CA . LEU A 1 197 ? 2.738 4.937 17.439 1.00 94.06 197 LEU A CA 1
ATOM 1476 C C . LEU A 1 197 ? 3.708 3.856 17.949 1.00 94.06 197 LEU A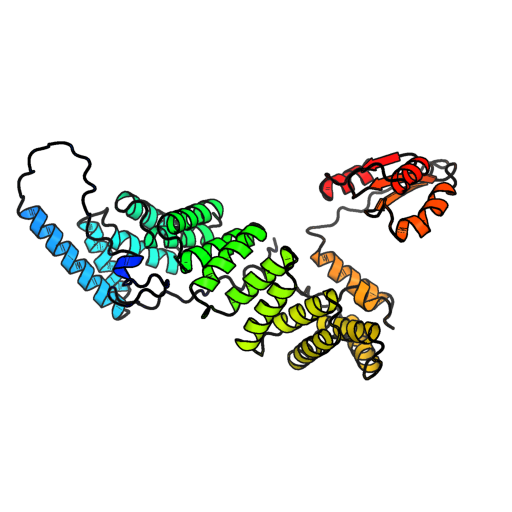 C 1
ATOM 1478 O O . LEU A 1 197 ? 3.472 3.253 18.996 1.00 94.06 197 LEU A O 1
ATOM 1482 N N . PHE A 1 198 ? 4.820 3.650 17.243 1.00 92.38 198 PHE A N 1
ATOM 1483 C CA . PHE A 1 198 ? 5.816 2.630 17.567 1.00 92.38 198 PHE A CA 1
ATOM 1484 C C . PHE A 1 198 ? 6.693 2.969 18.784 1.00 92.38 198 PHE A C 1
ATOM 1486 O O . PHE A 1 198 ? 7.297 2.052 19.344 1.00 92.38 198 PHE A O 1
ATOM 1493 N N . THR A 1 199 ? 6.738 4.230 19.244 1.00 92.19 199 THR A N 1
ATOM 1494 C CA . THR A 1 199 ? 7.331 4.560 20.558 1.00 92.19 199 THR A CA 1
ATOM 1495 C C . THR A 1 199 ? 6.426 4.171 21.727 1.00 92.19 199 THR A C 1
ATOM 1497 O O . THR A 1 199 ? 6.924 3.961 22.830 1.00 92.19 199 THR A O 1
ATOM 1500 N N . ILE A 1 200 ? 5.116 4.048 21.492 1.00 90.25 200 ILE A N 1
ATOM 1501 C CA . ILE A 1 200 ? 4.117 3.716 22.517 1.00 90.25 200 ILE A CA 1
ATOM 1502 C C . ILE A 1 200 ? 3.943 2.204 22.618 1.00 90.25 200 ILE A C 1
ATOM 1504 O O . ILE A 1 200 ? 3.970 1.646 23.714 1.00 90.25 200 ILE A O 1
ATOM 1508 N N . ARG A 1 201 ? 3.750 1.528 21.479 1.00 86.81 201 ARG A N 1
ATOM 1509 C CA . ARG A 1 201 ? 3.521 0.082 21.449 1.00 86.81 201 ARG A CA 1
ATOM 1510 C C . ARG A 1 201 ? 4.063 -0.562 20.179 1.00 86.81 201 ARG A C 1
ATOM 1512 O O . ARG A 1 201 ? 3.987 0.010 19.095 1.00 86.81 201 ARG A O 1
ATOM 1519 N N . ARG A 1 202 ? 4.594 -1.779 20.314 1.00 85.62 202 ARG A N 1
ATOM 1520 C CA . ARG A 1 202 ? 5.158 -2.566 19.197 1.00 85.62 202 ARG A CA 1
ATOM 1521 C C . ARG A 1 202 ? 4.405 -3.867 18.926 1.00 85.62 202 ARG A C 1
ATOM 1523 O O . ARG A 1 202 ? 4.631 -4.492 17.896 1.00 85.62 202 ARG A O 1
ATOM 1530 N N . ASP A 1 203 ? 3.491 -4.247 19.812 1.00 87.12 203 ASP A N 1
ATOM 1531 C CA . ASP A 1 203 ? 2.586 -5.393 19.700 1.00 87.12 203 ASP A CA 1
ATOM 1532 C C . ASP A 1 203 ? 1.410 -5.082 18.753 1.00 87.12 203 ASP A C 1
ATOM 1534 O O . ASP A 1 203 ? 0.236 -5.158 19.109 1.00 87.12 203 ASP A O 1
ATOM 1538 N N . LEU A 1 204 ? 1.732 -4.667 17.529 1.00 86.31 204 LEU A N 1
ATOM 1539 C CA . LEU A 1 204 ? 0.750 -4.269 16.525 1.00 86.31 204 LEU A CA 1
ATOM 1540 C C . LEU A 1 204 ? 0.508 -5.399 15.515 1.00 86.31 204 LEU A C 1
ATOM 1542 O O . LEU A 1 204 ? 1.443 -6.138 15.190 1.00 86.31 204 LEU A O 1
ATOM 1546 N N . PRO A 1 205 ? -0.718 -5.525 14.971 1.00 88.56 205 PRO A N 1
ATOM 1547 C CA . PRO A 1 205 ? -1.013 -6.503 13.931 1.00 88.56 205 PRO A CA 1
ATOM 1548 C C . PRO A 1 205 ? -0.111 -6.338 12.702 1.00 88.56 205 PRO A C 1
ATOM 1550 O O . PRO A 1 205 ? 0.248 -5.219 12.329 1.00 88.56 205 PRO A O 1
ATOM 1553 N N . ALA A 1 206 ? 0.162 -7.443 12.004 1.00 91.12 206 ALA A N 1
ATOM 1554 C CA . ALA A 1 206 ? 0.933 -7.476 10.758 1.00 91.12 206 ALA A CA 1
ATOM 1555 C C . ALA A 1 206 ? 0.485 -6.413 9.731 1.00 91.12 206 ALA A C 1
ATOM 1557 O O . ALA A 1 206 ? 1.314 -5.759 9.103 1.00 91.12 206 ALA A O 1
ATOM 1558 N N . ALA A 1 207 ? -0.824 -6.161 9.617 1.00 89.69 207 ALA A N 1
ATOM 1559 C CA . ALA A 1 207 ? -1.374 -5.151 8.711 1.00 89.69 207 ALA A CA 1
ATOM 1560 C C . ALA A 1 207 ? -0.846 -3.724 8.972 1.00 89.69 207 ALA A C 1
ATOM 1562 O O . ALA A 1 207 ? -0.702 -2.945 8.030 1.00 89.69 207 ALA A O 1
ATOM 1563 N N . VAL A 1 208 ? -0.533 -3.373 10.224 1.00 90.94 208 VAL A N 1
ATOM 1564 C CA . VAL A 1 208 ? 0.028 -2.058 10.580 1.00 90.94 208 VAL A CA 1
ATOM 1565 C C . VAL A 1 208 ? 1.467 -1.937 10.088 1.00 90.94 208 VAL A C 1
ATOM 1567 O O . VAL A 1 208 ? 1.835 -0.926 9.493 1.00 90.94 208 VAL A O 1
ATOM 1570 N N . TRP A 1 209 ? 2.260 -2.994 10.271 1.00 94.56 209 TRP A N 1
ATOM 1571 C CA . TRP A 1 209 ? 3.627 -3.074 9.760 1.00 94.56 209 TRP A CA 1
ATOM 1572 C C . TRP A 1 209 ? 3.674 -3.011 8.229 1.00 94.56 209 TRP A C 1
ATOM 1574 O O . TRP A 1 209 ? 4.499 -2.279 7.688 1.00 94.56 209 TRP A O 1
ATOM 1584 N N . ILE A 1 210 ? 2.751 -3.687 7.532 1.00 93.75 210 ILE A N 1
ATOM 1585 C CA . ILE A 1 210 ? 2.620 -3.602 6.065 1.00 93.75 210 ILE A CA 1
ATOM 1586 C C . ILE A 1 210 ? 2.351 -2.156 5.632 1.00 93.75 210 ILE A C 1
ATOM 1588 O O . ILE A 1 210 ? 3.063 -1.627 4.782 1.00 93.75 210 ILE A O 1
ATOM 1592 N N . ARG A 1 211 ? 1.358 -1.485 6.233 1.00 92.19 211 ARG A N 1
ATOM 1593 C CA . ARG A 1 211 ? 1.012 -0.097 5.874 1.00 92.19 211 ARG A CA 1
ATOM 1594 C C . ARG A 1 211 ? 2.169 0.867 6.131 1.00 92.19 211 ARG A C 1
ATOM 1596 O O . ARG A 1 211 ? 2.451 1.711 5.280 1.00 92.19 211 ARG A O 1
ATOM 1603 N N . ARG A 1 212 ? 2.890 0.697 7.245 1.00 94.69 212 ARG A N 1
ATOM 1604 C CA . ARG A 1 212 ? 4.120 1.450 7.519 1.00 94.69 212 ARG A CA 1
ATOM 1605 C C . ARG A 1 212 ? 5.177 1.201 6.442 1.00 94.69 212 ARG A C 1
ATOM 1607 O O . ARG A 1 212 ? 5.704 2.166 5.897 1.00 94.69 212 ARG A O 1
ATOM 1614 N N . ALA A 1 213 ? 5.445 -0.058 6.096 1.00 95.88 213 ALA A N 1
ATOM 1615 C CA . ALA A 1 213 ? 6.432 -0.417 5.079 1.00 95.88 213 ALA A CA 1
ATOM 1616 C C . ALA A 1 213 ? 6.104 0.191 3.705 1.00 95.88 213 ALA A C 1
ATOM 1618 O O . ALA A 1 213 ? 6.988 0.691 3.009 1.00 95.88 213 ALA A O 1
ATOM 1619 N N . MET A 1 214 ? 4.823 0.192 3.323 1.00 93.38 214 MET A N 1
ATOM 1620 C CA . MET A 1 214 ? 4.355 0.837 2.096 1.00 93.38 214 MET A CA 1
ATOM 1621 C C . MET A 1 214 ? 4.601 2.347 2.130 1.00 93.38 214 MET A C 1
ATOM 1623 O O . MET A 1 214 ? 5.153 2.881 1.171 1.00 93.38 214 MET A O 1
ATOM 1627 N N . ALA A 1 215 ? 4.244 3.028 3.224 1.00 94.75 215 ALA A N 1
ATOM 1628 C CA . ALA A 1 215 ? 4.476 4.464 3.371 1.00 94.75 215 ALA A CA 1
ATOM 1629 C C . ALA A 1 215 ? 5.975 4.810 3.303 1.00 94.75 215 ALA A C 1
ATOM 1631 O O . ALA A 1 215 ? 6.356 5.680 2.526 1.00 94.75 215 ALA A O 1
ATOM 1632 N N . GLN A 1 216 ? 6.826 4.060 4.012 1.00 96.62 216 GLN A N 1
ATOM 1633 C CA . GLN A 1 216 ? 8.287 4.222 3.988 1.00 96.62 216 GLN A CA 1
ATOM 1634 C C . GLN A 1 216 ? 8.875 4.025 2.585 1.00 96.62 216 GLN A C 1
ATOM 1636 O O . GLN A 1 216 ? 9.700 4.810 2.127 1.00 96.62 216 GLN A O 1
ATOM 1641 N N . ASN A 1 217 ? 8.405 3.021 1.841 1.00 93.88 217 ASN A N 1
ATOM 1642 C CA . ASN A 1 217 ? 8.839 2.825 0.459 1.00 93.88 217 ASN A CA 1
ATOM 1643 C C . ASN A 1 217 ? 8.456 4.030 -0.429 1.00 93.88 217 ASN A C 1
ATOM 1645 O O . ASN A 1 217 ? 9.246 4.495 -1.254 1.00 93.88 217 ASN A O 1
ATOM 1649 N N . ARG A 1 218 ? 7.254 4.592 -0.234 1.00 93.06 218 ARG A N 1
ATOM 1650 C CA . ARG A 1 218 ? 6.791 5.776 -0.980 1.00 93.06 218 ARG A CA 1
ATOM 1651 C C . ARG A 1 218 ? 7.610 7.027 -0.663 1.00 93.06 218 ARG A C 1
ATOM 1653 O O . ARG A 1 218 ? 7.814 7.826 -1.572 1.00 93.06 218 ARG A O 1
ATOM 1660 N N . THR A 1 219 ? 8.131 7.153 0.555 1.00 93.62 219 THR A N 1
ATOM 1661 C CA . THR A 1 219 ? 9.043 8.235 0.965 1.00 93.62 219 THR A CA 1
ATOM 1662 C C . THR A 1 219 ? 10.525 7.919 0.716 1.00 93.62 219 THR A C 1
ATOM 1664 O O . THR A 1 219 ? 11.390 8.701 1.091 1.00 93.62 219 THR A O 1
ATOM 1667 N N . GLN A 1 220 ? 10.833 6.800 0.044 1.00 92.88 220 GLN A N 1
ATOM 1668 C CA . GLN A 1 220 ? 12.195 6.318 -0.239 1.00 92.88 220 GLN A CA 1
ATOM 1669 C C . GLN A 1 220 ? 13.028 5.937 1.003 1.00 92.88 220 GLN A C 1
ATOM 1671 O O . GLN A 1 220 ? 14.235 5.720 0.887 1.00 92.88 220 GLN A O 1
ATOM 1676 N N . ASP A 1 221 ? 12.397 5.739 2.163 1.00 95.38 221 ASP A N 1
ATOM 1677 C CA . ASP A 1 221 ? 12.995 5.047 3.311 1.00 95.38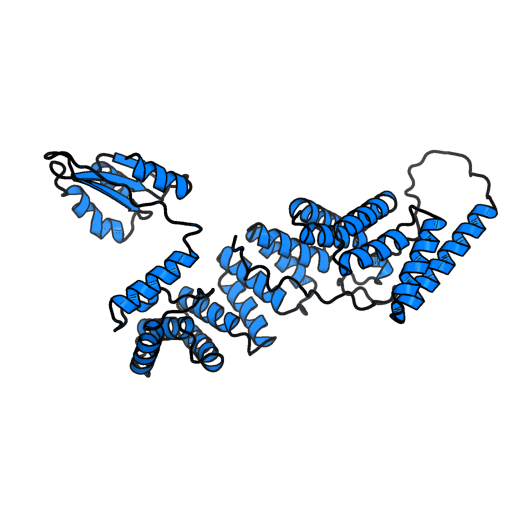 221 ASP A CA 1
ATOM 1678 C C . ASP A 1 221 ? 13.006 3.526 3.061 1.00 95.38 221 ASP A C 1
ATOM 1680 O O . ASP A 1 221 ? 12.224 2.748 3.615 1.00 95.38 221 ASP A O 1
ATOM 1684 N N . ILE A 1 222 ? 13.880 3.085 2.151 1.00 95.81 222 ILE A N 1
ATOM 1685 C CA . ILE A 1 222 ? 13.946 1.676 1.734 1.00 95.81 222 ILE A CA 1
ATOM 1686 C C . ILE A 1 222 ? 14.429 0.784 2.886 1.00 95.81 222 ILE A C 1
ATOM 1688 O O . ILE A 1 222 ? 13.940 -0.335 3.037 1.00 95.81 222 ILE A O 1
ATOM 1692 N N . ALA A 1 223 ? 15.363 1.263 3.712 1.00 96.19 223 ALA A N 1
ATOM 1693 C CA . ALA A 1 223 ? 15.871 0.506 4.855 1.00 96.19 223 ALA A CA 1
ATOM 1694 C C . ALA A 1 223 ? 14.763 0.257 5.889 1.00 96.19 223 ALA A C 1
ATOM 1696 O O . ALA A 1 223 ? 14.504 -0.894 6.246 1.00 96.19 223 ALA A O 1
ATOM 1697 N N . GLY A 1 224 ? 14.037 1.306 6.284 1.00 96.31 224 GLY A N 1
ATOM 1698 C CA . GLY A 1 224 ? 12.922 1.176 7.210 1.00 96.31 224 GLY A CA 1
ATOM 1699 C C . GLY A 1 224 ? 11.771 0.339 6.649 1.00 96.31 224 GLY A C 1
ATOM 1700 O O . GLY A 1 224 ? 11.174 -0.440 7.397 1.00 96.31 224 GLY A O 1
ATOM 1701 N N . ALA A 1 225 ? 11.493 0.424 5.342 1.00 97.88 225 ALA A N 1
ATOM 1702 C CA . ALA A 1 225 ? 10.503 -0.434 4.692 1.00 97.88 225 ALA A CA 1
ATOM 1703 C C . ALA A 1 225 ? 10.877 -1.924 4.781 1.00 97.88 225 ALA A C 1
ATOM 1705 O O . ALA A 1 225 ? 10.017 -2.757 5.072 1.00 97.88 225 ALA A O 1
ATOM 1706 N N . ILE A 1 226 ? 12.152 -2.268 4.568 1.00 98.38 226 ILE A N 1
ATOM 1707 C CA . ILE A 1 226 ? 12.644 -3.647 4.703 1.00 98.38 226 ILE A CA 1
ATOM 1708 C C . ILE A 1 226 ? 12.489 -4.147 6.136 1.00 98.38 226 ILE A C 1
ATOM 1710 O O . ILE A 1 226 ? 12.002 -5.260 6.330 1.00 98.38 226 ILE A O 1
ATOM 1714 N N . ASP A 1 227 ? 12.859 -3.344 7.131 1.00 97.00 227 ASP A N 1
ATOM 1715 C CA . ASP A 1 227 ? 12.722 -3.735 8.537 1.00 97.00 227 ASP A CA 1
ATOM 1716 C C . ASP A 1 227 ? 11.258 -3.961 8.921 1.00 97.00 227 ASP A C 1
ATOM 1718 O O . ASP A 1 227 ? 10.928 -4.960 9.563 1.00 97.00 227 ASP A O 1
ATOM 1722 N N . SER A 1 228 ? 10.358 -3.091 8.456 1.00 97.19 228 SER A N 1
ATOM 1723 C CA . SER A 1 228 ? 8.920 -3.273 8.651 1.00 97.19 228 SER A CA 1
ATOM 1724 C C . SER A 1 228 ? 8.412 -4.563 7.996 1.00 97.19 228 SER A C 1
ATOM 1726 O O . SER A 1 228 ? 7.698 -5.325 8.642 1.00 97.19 228 SER A O 1
ATOM 1728 N N . TYR A 1 229 ? 8.803 -4.868 6.753 1.00 98.25 229 TYR A N 1
ATOM 1729 C CA . TYR A 1 229 ? 8.405 -6.117 6.090 1.00 98.25 229 TYR A CA 1
ATOM 1730 C C . TYR A 1 229 ? 9.015 -7.369 6.731 1.00 98.25 229 TYR A C 1
ATOM 1732 O O . TYR A 1 229 ? 8.352 -8.402 6.790 1.00 98.25 229 TYR A O 1
ATOM 1740 N N . ARG A 1 230 ? 10.244 -7.301 7.255 1.00 97.75 230 ARG A N 1
ATOM 1741 C CA . ARG A 1 230 ? 10.845 -8.404 8.023 1.00 97.75 230 ARG A CA 1
ATOM 1742 C C . ARG A 1 230 ? 10.035 -8.726 9.270 1.00 97.75 230 ARG A C 1
ATOM 1744 O O . ARG A 1 230 ? 9.856 -9.899 9.585 1.00 97.75 230 ARG A O 1
ATOM 1751 N N . GLU A 1 231 ? 9.508 -7.708 9.941 1.00 96.62 231 GLU A N 1
ATOM 1752 C CA . GLU A 1 231 ? 8.652 -7.925 11.103 1.00 96.62 231 GLU A CA 1
ATOM 1753 C C . GLU A 1 231 ? 7.308 -8.552 10.719 1.00 96.62 231 GLU A C 1
ATOM 1755 O O . GLU A 1 231 ? 6.822 -9.435 11.423 1.00 96.62 231 GLU A O 1
ATOM 1760 N N . VAL A 1 232 ? 6.751 -8.202 9.552 1.00 97.44 232 VAL A N 1
ATOM 1761 C CA . VAL A 1 232 ? 5.590 -8.921 9.002 1.00 97.44 232 VAL A CA 1
ATOM 1762 C C . VAL A 1 232 ? 5.932 -10.389 8.759 1.00 97.44 232 VAL A C 1
ATOM 1764 O O . VAL A 1 232 ? 5.192 -11.246 9.219 1.00 97.44 232 VAL A O 1
ATOM 1767 N N . ALA A 1 233 ? 7.064 -10.693 8.115 1.00 97.25 233 ALA A N 1
ATOM 1768 C CA . ALA A 1 233 ? 7.492 -12.074 7.867 1.00 97.25 233 ALA A CA 1
ATOM 1769 C C . ALA A 1 233 ? 7.761 -12.867 9.162 1.00 97.25 233 ALA A C 1
ATOM 1771 O O . ALA A 1 233 ? 7.644 -14.089 9.175 1.00 97.25 233 ALA A O 1
ATOM 1772 N N . ARG A 1 234 ? 8.119 -12.187 10.261 1.00 96.44 234 ARG A N 1
ATOM 1773 C CA . ARG A 1 234 ? 8.253 -12.801 11.590 1.00 96.44 234 ARG A CA 1
ATOM 1774 C C . ARG A 1 234 ? 6.892 -13.138 12.205 1.00 96.44 234 ARG A C 1
ATOM 1776 O O . ARG A 1 234 ? 6.767 -14.163 12.870 1.00 96.44 234 ARG A O 1
ATOM 1783 N N . LEU A 1 235 ? 5.904 -12.257 12.037 1.00 95.25 235 LEU A N 1
ATOM 1784 C CA . LEU A 1 235 ? 4.541 -12.430 12.553 1.00 95.25 235 LEU A CA 1
ATOM 1785 C C . LEU A 1 235 ? 3.719 -13.420 11.716 1.00 95.25 235 LEU A C 1
ATOM 1787 O O . LEU A 1 235 ? 2.901 -14.148 12.270 1.00 95.25 235 LEU A O 1
ATOM 1791 N N . ASP A 1 236 ? 3.944 -13.432 10.405 1.00 96.12 236 ASP A N 1
ATOM 1792 C CA . ASP A 1 236 ? 3.269 -14.269 9.417 1.00 96.12 236 ASP A CA 1
ATOM 1793 C C . ASP A 1 236 ? 4.289 -14.777 8.369 1.00 96.12 236 ASP A C 1
ATOM 1795 O O . ASP A 1 236 ? 4.531 -14.114 7.353 1.00 96.12 236 ASP A O 1
ATOM 1799 N N . PRO A 1 237 ? 4.917 -15.945 8.613 1.00 96.88 237 PRO A N 1
ATOM 1800 C CA . PRO A 1 237 ? 5.913 -16.538 7.711 1.00 96.88 237 PRO A CA 1
ATOM 1801 C C . PRO A 1 237 ? 5.370 -17.046 6.367 1.00 96.88 237 PRO A C 1
ATOM 1803 O O . PRO A 1 237 ? 6.162 -17.443 5.504 1.00 96.88 237 PRO A O 1
ATOM 1806 N N . ASP A 1 238 ? 4.048 -17.063 6.183 1.00 96.62 238 ASP A N 1
ATOM 1807 C CA . ASP A 1 238 ? 3.392 -17.557 4.968 1.00 96.62 238 ASP A CA 1
ATOM 1808 C C . ASP A 1 238 ? 2.791 -16.416 4.124 1.00 96.62 238 ASP A C 1
ATOM 1810 O O . ASP A 1 238 ? 2.193 -16.647 3.071 1.00 96.62 238 ASP A O 1
ATOM 1814 N N . ALA A 1 239 ? 3.024 -15.162 4.525 1.00 95.19 239 ALA A N 1
ATOM 1815 C CA . ALA A 1 239 ? 2.635 -13.965 3.789 1.00 95.19 239 ALA A CA 1
ATOM 1816 C C . ALA A 1 239 ? 3.441 -13.789 2.482 1.00 95.19 239 ALA A C 1
ATOM 1818 O O . ALA A 1 239 ? 4.395 -13.007 2.416 1.00 95.19 239 ALA A O 1
ATOM 1819 N N . LEU A 1 240 ? 3.045 -14.486 1.411 1.00 95.94 240 LEU A N 1
ATOM 1820 C CA . LEU A 1 240 ? 3.681 -14.459 0.081 1.00 95.94 240 LEU A CA 1
ATOM 1821 C C . LEU A 1 240 ? 4.057 -13.043 -0.391 1.00 95.94 240 LEU A C 1
ATOM 1823 O O . LEU A 1 240 ? 5.192 -12.799 -0.803 1.00 95.94 240 LEU A O 1
ATOM 1827 N N . GLN A 1 241 ? 3.123 -12.096 -0.303 1.00 95.50 241 GLN A N 1
ATOM 1828 C CA . GLN A 1 241 ? 3.286 -10.708 -0.741 1.00 95.50 241 GLN A CA 1
ATOM 1829 C C . GLN A 1 241 ? 4.465 -9.997 -0.064 1.00 95.50 241 GLN A C 1
ATOM 1831 O O . GLN A 1 241 ? 5.130 -9.169 -0.686 1.00 95.50 241 GLN A O 1
ATOM 1836 N N . VAL A 1 242 ? 4.776 -10.350 1.186 1.00 97.12 242 VAL A N 1
ATOM 1837 C CA . VAL A 1 242 ? 5.890 -9.766 1.945 1.00 97.12 242 VAL A CA 1
ATOM 1838 C C . VAL A 1 242 ? 7.218 -10.153 1.312 1.00 97.12 242 VAL A C 1
ATOM 1840 O O . VAL A 1 242 ? 8.092 -9.306 1.145 1.00 97.12 242 VAL A O 1
ATOM 1843 N N . TYR A 1 243 ? 7.356 -11.406 0.884 1.00 98.44 243 TYR A N 1
ATOM 1844 C CA . TYR A 1 243 ? 8.559 -11.882 0.210 1.00 98.44 243 TYR A CA 1
ATOM 1845 C C . TYR A 1 243 ? 8.716 -11.293 -1.197 1.00 98.44 243 TYR A C 1
ATOM 1847 O O . TYR A 1 243 ? 9.841 -11.006 -1.613 1.00 98.44 243 TYR A O 1
ATOM 1855 N N . LEU A 1 244 ? 7.610 -11.026 -1.905 1.00 97.62 244 LEU A N 1
ATOM 1856 C CA . LEU A 1 244 ? 7.641 -10.289 -3.176 1.00 97.62 244 LEU A CA 1
ATOM 1857 C C . LEU A 1 244 ? 8.112 -8.839 -2.968 1.00 97.62 244 LEU A C 1
ATOM 1859 O O . LEU A 1 244 ? 8.989 -8.362 -3.698 1.00 97.62 244 LEU A O 1
ATOM 1863 N N . HIS A 1 245 ? 7.596 -8.147 -1.946 1.00 97.38 245 HIS A N 1
ATOM 1864 C CA . HIS A 1 245 ? 8.043 -6.797 -1.590 1.00 97.38 245 HIS A CA 1
ATOM 1865 C C . HIS A 1 245 ? 9.510 -6.768 -1.150 1.00 97.38 245 HIS A C 1
ATOM 1867 O O . HIS A 1 245 ? 10.276 -5.963 -1.677 1.00 97.38 245 HIS A O 1
ATOM 1873 N N . LEU A 1 246 ? 9.931 -7.664 -0.253 1.00 98.38 246 LEU A N 1
ATOM 1874 C CA . LEU A 1 246 ? 11.327 -7.774 0.182 1.00 98.38 246 LEU A CA 1
ATOM 1875 C C . LEU A 1 246 ? 12.259 -8.028 -1.006 1.00 98.38 246 LEU A C 1
ATOM 1877 O O . LEU A 1 246 ? 13.245 -7.314 -1.162 1.00 98.38 246 LEU A O 1
ATOM 1881 N N . GLY A 1 247 ? 11.920 -8.974 -1.888 1.00 97.69 247 GLY A N 1
ATOM 1882 C CA . GLY A 1 247 ? 12.683 -9.232 -3.111 1.00 97.69 247 GLY A CA 1
ATOM 1883 C C . GLY A 1 247 ? 12.842 -7.983 -3.982 1.00 97.69 247 GLY A C 1
ATOM 1884 O O . GLY A 1 247 ? 13.938 -7.689 -4.453 1.00 97.69 247 GLY A O 1
ATOM 1885 N N . THR A 1 248 ? 11.770 -7.202 -4.136 1.00 95.69 248 THR A N 1
ATOM 1886 C CA . THR A 1 248 ? 11.786 -5.931 -4.880 1.00 95.69 248 THR A CA 1
ATOM 1887 C C . THR A 1 248 ? 12.725 -4.908 -4.245 1.00 95.69 248 THR A C 1
ATOM 1889 O O . THR A 1 248 ? 13.570 -4.329 -4.929 1.00 95.69 248 THR A O 1
ATOM 1892 N N . LEU A 1 249 ? 12.595 -4.696 -2.933 1.00 97.00 249 LEU A N 1
ATOM 1893 C CA . LEU A 1 249 ? 13.371 -3.701 -2.193 1.00 97.00 249 LEU A CA 1
ATOM 1894 C C . LEU A 1 249 ? 14.858 -4.072 -2.148 1.00 97.00 249 LEU A C 1
ATOM 1896 O O . LEU A 1 249 ? 15.713 -3.206 -2.320 1.00 97.00 249 LEU A O 1
ATOM 1900 N N . TYR A 1 250 ? 15.179 -5.357 -1.997 1.00 98.12 250 TYR A N 1
ATOM 1901 C CA . TYR A 1 250 ? 16.557 -5.837 -2.060 1.00 98.12 250 TYR A CA 1
ATOM 1902 C C . TYR A 1 250 ? 17.177 -5.655 -3.451 1.00 98.12 250 TYR A C 1
ATOM 1904 O O . TYR A 1 250 ? 18.325 -5.224 -3.543 1.00 98.12 250 TYR A O 1
ATOM 1912 N N . ILE A 1 251 ? 16.429 -5.898 -4.537 1.00 95.88 251 ILE A N 1
ATOM 1913 C CA . ILE A 1 251 ? 16.895 -5.589 -5.903 1.00 95.88 251 ILE A CA 1
ATOM 1914 C C . ILE A 1 251 ? 17.178 -4.090 -6.048 1.00 95.88 251 ILE A C 1
ATOM 1916 O O . ILE A 1 251 ? 18.218 -3.720 -6.592 1.00 95.88 251 ILE A O 1
ATOM 1920 N N . GLN A 1 252 ? 16.295 -3.227 -5.536 1.00 93.19 252 GLN A N 1
ATOM 1921 C CA . GLN A 1 252 ? 16.475 -1.773 -5.583 1.00 93.19 252 GLN A CA 1
ATOM 1922 C C . GLN A 1 252 ? 17.745 -1.321 -4.844 1.00 93.19 252 GLN A C 1
ATOM 1924 O O . GLN A 1 252 ? 18.464 -0.460 -5.348 1.00 93.19 252 GLN A O 1
ATOM 1929 N N . GLN A 1 253 ? 18.066 -1.936 -3.701 1.00 95.38 253 GLN A N 1
ATOM 1930 C CA . GLN A 1 253 ? 19.316 -1.686 -2.968 1.00 95.38 253 GLN A CA 1
ATOM 1931 C C . GLN A 1 253 ? 20.539 -2.404 -3.556 1.00 95.38 253 GLN A C 1
ATOM 1933 O O . GLN A 1 253 ? 21.649 -2.220 -3.064 1.00 95.38 253 GLN A O 1
ATOM 1938 N N . ARG A 1 254 ? 20.362 -3.221 -4.605 1.00 95.25 254 ARG A N 1
ATOM 1939 C CA . ARG A 1 254 ? 21.391 -4.121 -5.159 1.00 95.25 254 ARG A CA 1
ATOM 1940 C C . ARG A 1 254 ? 21.906 -5.166 -4.157 1.00 95.25 254 ARG A C 1
ATOM 1942 O O . ARG A 1 254 ? 22.943 -5.787 -4.385 1.00 95.25 254 ARG A O 1
ATOM 1949 N N . SER A 1 255 ? 21.151 -5.423 -3.091 1.00 97.19 255 SER A N 1
ATOM 1950 C CA . SER A 1 255 ? 21.353 -6.515 -2.132 1.00 97.19 255 SER A CA 1
ATOM 1951 C C . SER A 1 255 ? 20.869 -7.826 -2.745 1.00 97.19 255 SER A C 1
ATOM 1953 O O . SER A 1 255 ? 19.857 -8.409 -2.352 1.00 97.19 255 SER A O 1
ATOM 1955 N N . PHE A 1 256 ? 21.541 -8.263 -3.811 1.00 97.00 256 PHE A N 1
ATOM 1956 C CA . PHE A 1 256 ? 21.025 -9.359 -4.616 1.00 97.00 256 PHE A CA 1
ATOM 1957 C C . PHE A 1 256 ? 20.910 -10.645 -3.798 1.00 97.00 256 PHE A C 1
ATOM 1959 O O . PHE A 1 256 ? 19.933 -11.360 -4.001 1.00 97.00 256 PHE A O 1
ATOM 1966 N N . ALA A 1 257 ? 21.862 -10.960 -2.909 1.00 96.38 257 ALA A N 1
ATOM 1967 C CA . ALA A 1 257 ? 21.881 -12.187 -2.092 1.00 96.38 257 ALA A CA 1
ATOM 1968 C C . ALA A 1 257 ? 20.577 -12.382 -1.299 1.00 96.38 257 ALA A C 1
ATOM 1970 O O . ALA A 1 257 ? 19.942 -13.440 -1.364 1.00 96.38 257 ALA A O 1
ATOM 1971 N N . GLU A 1 258 ? 20.142 -11.323 -0.630 1.00 98.12 258 GLU A N 1
ATOM 1972 C CA . GLU A 1 258 ? 18.910 -11.247 0.138 1.00 98.12 258 GLU A CA 1
ATOM 1973 C C . GLU A 1 258 ? 17.679 -11.297 -0.770 1.00 98.12 258 GLU A C 1
ATOM 1975 O O . GLU A 1 258 ? 16.718 -11.998 -0.445 1.00 98.12 258 GLU A O 1
ATOM 1980 N N . ALA A 1 259 ? 17.728 -10.644 -1.940 1.00 98.31 259 ALA A N 1
ATOM 1981 C CA . ALA A 1 259 ? 16.657 -10.736 -2.932 1.00 98.31 259 ALA A CA 1
ATOM 1982 C C . ALA A 1 259 ? 16.411 -12.184 -3.377 1.00 98.31 259 ALA A C 1
ATOM 1984 O O . ALA A 1 259 ? 15.265 -12.621 -3.409 1.00 98.31 259 ALA A O 1
ATOM 1985 N N . ASP A 1 260 ? 17.463 -12.956 -3.673 1.00 97.94 260 ASP A N 1
ATOM 1986 C CA . ASP A 1 260 ? 17.317 -14.370 -4.060 1.00 97.94 260 ASP A CA 1
ATOM 1987 C C . ASP A 1 260 ? 16.702 -15.193 -2.928 1.00 97.94 260 ASP A C 1
ATOM 1989 O O . ASP A 1 260 ? 15.766 -15.947 -3.169 1.00 97.94 260 ASP A O 1
ATOM 1993 N N . THR A 1 261 ? 17.144 -14.986 -1.685 1.00 98.00 261 THR A N 1
ATOM 1994 C CA . THR A 1 261 ? 16.559 -15.669 -0.521 1.00 98.00 261 THR A CA 1
ATOM 1995 C C . THR A 1 261 ? 15.068 -15.365 -0.375 1.00 98.00 261 THR A C 1
ATOM 1997 O O . THR A 1 261 ? 14.267 -16.294 -0.268 1.00 98.00 261 THR A O 1
ATOM 2000 N N . ALA A 1 262 ? 14.677 -14.089 -0.436 1.00 98.50 262 ALA A N 1
ATOM 2001 C CA . ALA A 1 262 ? 13.275 -13.689 -0.343 1.00 98.50 262 ALA A CA 1
ATOM 2002 C C . ALA A 1 262 ? 12.439 -14.253 -1.507 1.00 98.50 262 ALA A C 1
ATOM 2004 O O . ALA A 1 262 ? 11.368 -14.812 -1.294 1.00 98.50 262 ALA A O 1
ATOM 2005 N N . LEU A 1 263 ? 12.940 -14.172 -2.740 1.00 98.44 263 LEU A N 1
ATOM 2006 C CA . LEU A 1 263 ? 12.212 -14.626 -3.926 1.00 98.44 263 LEU A CA 1
ATOM 2007 C C . LEU A 1 263 ? 12.118 -16.154 -4.011 1.00 98.44 263 LEU A C 1
ATOM 2009 O O . LEU A 1 263 ? 11.109 -16.670 -4.487 1.00 98.44 263 LEU A O 1
ATOM 2013 N N . ARG A 1 264 ? 13.112 -16.897 -3.507 1.00 98.00 264 ARG A N 1
ATOM 2014 C CA . ARG A 1 264 ? 12.993 -18.352 -3.328 1.00 98.00 264 ARG A CA 1
ATOM 2015 C C . ARG A 1 264 ? 11.908 -18.694 -2.317 1.00 98.00 264 ARG A C 1
ATOM 2017 O O . ARG A 1 264 ? 11.078 -19.538 -2.628 1.00 98.00 264 ARG A O 1
ATOM 2024 N N . ARG A 1 265 ? 11.845 -17.990 -1.180 1.00 98.50 265 ARG A N 1
ATOM 2025 C CA . ARG A 1 265 ? 10.765 -18.178 -0.199 1.00 98.50 265 ARG A CA 1
ATOM 2026 C C . ARG A 1 265 ? 9.387 -17.876 -0.797 1.00 98.50 265 ARG A C 1
ATOM 2028 O O . ARG A 1 265 ? 8.446 -18.628 -0.571 1.00 98.50 265 ARG A O 1
ATOM 2035 N N . ALA A 1 266 ? 9.273 -16.844 -1.634 1.00 98.38 266 ALA A N 1
ATOM 2036 C CA . ALA A 1 266 ? 8.043 -16.587 -2.383 1.00 98.38 266 ALA A CA 1
ATOM 2037 C C . ALA A 1 266 ? 7.665 -17.754 -3.320 1.00 98.38 266 ALA A C 1
ATOM 2039 O O . ALA A 1 266 ? 6.497 -18.115 -3.403 1.00 98.38 266 ALA A O 1
ATOM 2040 N N . LEU A 1 267 ? 8.642 -18.374 -3.993 1.00 97.56 267 LEU A N 1
ATOM 2041 C CA . LEU A 1 267 ? 8.413 -19.531 -4.869 1.00 97.56 267 LEU A CA 1
ATOM 2042 C C . LEU A 1 267 ? 8.167 -20.850 -4.123 1.00 97.56 267 LEU A C 1
ATOM 2044 O O . LEU A 1 267 ? 7.621 -21.775 -4.717 1.00 97.56 267 LEU A O 1
ATOM 2048 N N . GLU A 1 268 ? 8.572 -20.962 -2.858 1.00 98.12 268 GLU A N 1
ATOM 2049 C CA . GLU A 1 268 ? 8.171 -22.075 -1.987 1.00 98.12 268 GLU A CA 1
ATOM 2050 C C . GLU A 1 268 ? 6.681 -21.986 -1.638 1.00 98.12 268 GLU A C 1
ATOM 2052 O O . GLU A 1 268 ? 5.994 -23.004 -1.633 1.00 98.12 268 GLU A O 1
ATOM 2057 N N . LEU A 1 269 ? 6.186 -20.771 -1.375 1.00 97.81 269 LEU A N 1
ATOM 2058 C CA . LEU A 1 269 ? 4.779 -20.504 -1.056 1.00 97.81 269 LEU A CA 1
ATOM 2059 C C . LEU A 1 269 ? 3.876 -20.569 -2.297 1.00 97.81 269 LEU A C 1
ATOM 2061 O O . LEU A 1 269 ? 2.766 -21.090 -2.231 1.00 97.81 269 LEU A O 1
ATOM 2065 N N . ASP A 1 270 ? 4.355 -20.059 -3.433 1.00 96.50 270 ASP A N 1
ATOM 2066 C CA . ASP A 1 270 ? 3.673 -20.123 -4.727 1.00 96.50 270 ASP A CA 1
ATOM 2067 C C . ASP A 1 270 ? 4.680 -20.437 -5.851 1.00 96.50 270 ASP A C 1
ATOM 2069 O O . ASP A 1 270 ? 5.281 -19.530 -6.442 1.00 96.50 270 ASP A O 1
ATOM 2073 N N . PRO A 1 271 ? 4.849 -21.724 -6.212 1.00 95.19 271 PRO A N 1
ATOM 2074 C CA . PRO A 1 271 ? 5.738 -22.131 -7.299 1.00 95.19 271 PRO A CA 1
ATOM 2075 C C . PRO A 1 271 ? 5.354 -21.556 -8.671 1.00 95.19 271 PRO A C 1
ATOM 2077 O O . PRO A 1 271 ? 6.189 -21.515 -9.578 1.00 95.19 271 PRO A O 1
ATOM 2080 N N . GLY A 1 272 ? 4.105 -21.130 -8.860 1.00 91.88 272 GLY A N 1
ATOM 2081 C CA . GLY A 1 272 ? 3.617 -20.541 -10.106 1.00 91.88 272 GLY A CA 1
ATOM 2082 C C . GLY A 1 272 ? 3.850 -19.035 -10.206 1.00 91.88 272 GLY A C 1
ATOM 2083 O O . GLY A 1 272 ? 3.556 -18.450 -11.255 1.00 91.88 272 GLY A O 1
ATOM 2084 N N 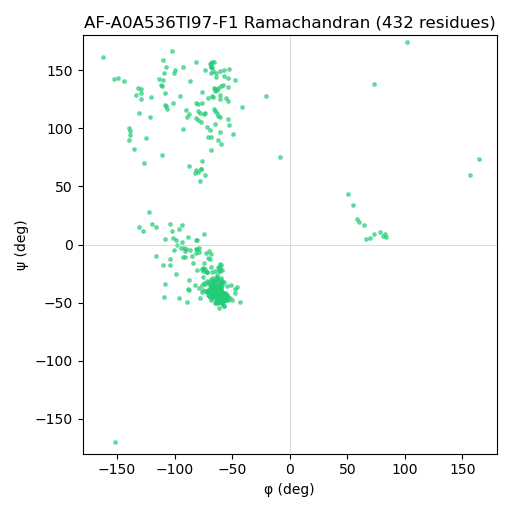. ASN A 1 273 ? 4.375 -18.396 -9.154 1.00 93.69 273 ASN A N 1
ATOM 2085 C CA . ASN A 1 273 ? 4.421 -16.945 -9.066 1.00 93.69 273 ASN A CA 1
ATOM 2086 C C . ASN A 1 273 ? 5.330 -16.322 -10.136 1.00 93.69 273 ASN A C 1
ATOM 2088 O O . ASN A 1 273 ? 6.560 -16.308 -10.034 1.00 93.69 273 ASN A O 1
ATOM 2092 N N . ARG A 1 274 ? 4.714 -15.753 -11.175 1.00 92.94 274 ARG A N 1
ATOM 2093 C CA . ARG A 1 274 ? 5.423 -15.210 -12.346 1.00 92.94 274 ARG A CA 1
ATOM 2094 C C . ARG A 1 274 ? 6.326 -14.037 -11.988 1.00 92.94 274 ARG A C 1
ATOM 2096 O O . ARG A 1 274 ? 7.414 -13.910 -12.551 1.00 92.94 274 ARG A O 1
ATOM 2103 N N . TYR A 1 275 ? 5.892 -13.200 -11.044 1.00 94.88 275 TYR A N 1
ATOM 2104 C CA . TYR A 1 275 ? 6.707 -12.102 -10.540 1.00 94.88 275 TYR A CA 1
ATOM 2105 C C . TYR A 1 275 ? 7.972 -12.634 -9.884 1.00 94.88 275 TYR A C 1
ATOM 2107 O O . TYR A 1 275 ? 9.066 -12.286 -10.325 1.00 94.88 275 TYR A O 1
ATOM 2115 N N . ALA A 1 276 ? 7.832 -13.540 -8.913 1.00 97.00 276 ALA A N 1
ATOM 2116 C CA . ALA A 1 276 ? 8.973 -14.117 -8.219 1.00 97.00 276 ALA A CA 1
ATOM 2117 C C . ALA A 1 276 ? 9.927 -14.850 -9.175 1.00 97.00 276 ALA A C 1
ATOM 2119 O O . ALA A 1 276 ? 11.136 -14.650 -9.080 1.00 97.00 276 ALA A O 1
ATOM 2120 N N . LEU A 1 277 ? 9.408 -15.606 -10.154 1.00 96.38 277 LEU A N 1
ATOM 2121 C CA . LEU A 1 277 ? 10.218 -16.241 -11.204 1.00 96.38 277 LEU A CA 1
ATOM 2122 C C . LEU A 1 277 ? 11.047 -15.214 -11.982 1.00 96.38 277 LEU A C 1
ATOM 2124 O O . LEU A 1 277 ? 12.265 -15.360 -12.103 1.00 96.38 277 LEU A O 1
ATOM 2128 N N . SER A 1 278 ? 10.392 -14.167 -12.495 1.00 96.25 278 SER A N 1
ATOM 2129 C CA . SER A 1 278 ? 11.054 -13.128 -13.291 1.00 96.25 278 SER A CA 1
ATOM 2130 C C . SER A 1 278 ? 12.097 -12.352 -12.485 1.00 96.25 278 SER A C 1
ATOM 2132 O O . SER A 1 278 ? 13.228 -12.184 -12.940 1.00 96.25 278 SER A O 1
ATOM 2134 N N . GLN A 1 279 ? 11.768 -11.950 -11.257 1.00 97.50 279 GLN A N 1
ATOM 2135 C CA . GLN A 1 279 ? 12.672 -11.196 -10.394 1.00 97.50 279 GLN A CA 1
ATOM 2136 C C . GLN A 1 279 ? 13.830 -12.053 -9.874 1.00 97.50 279 GLN A C 1
ATOM 2138 O O . GLN A 1 279 ? 14.937 -11.534 -9.722 1.00 97.50 279 GLN A O 1
ATOM 2143 N N . LEU A 1 280 ? 13.625 -13.354 -9.630 1.00 97.62 280 LEU A N 1
ATOM 2144 C CA . LEU A 1 280 ? 14.697 -14.263 -9.211 1.00 97.62 280 LEU A CA 1
ATOM 2145 C C . LEU A 1 280 ? 15.680 -14.488 -10.360 1.00 97.62 280 LEU A C 1
ATOM 2147 O O . LEU A 1 280 ? 16.890 -14.387 -10.162 1.00 97.62 280 LEU A O 1
ATOM 2151 N N . ALA A 1 281 ? 15.165 -14.726 -11.569 1.00 97.19 281 ALA A N 1
ATOM 2152 C CA . ALA A 1 281 ? 15.988 -14.844 -12.766 1.00 97.19 281 ALA A CA 1
ATOM 2153 C C . ALA A 1 281 ? 16.790 -13.556 -13.017 1.00 97.19 281 ALA A C 1
ATOM 2155 O O . ALA A 1 281 ? 18.003 -13.614 -13.213 1.00 97.19 281 ALA A O 1
ATOM 2156 N N . HIS A 1 282 ? 16.141 -12.392 -12.912 1.00 96.69 282 HIS A N 1
ATOM 2157 C CA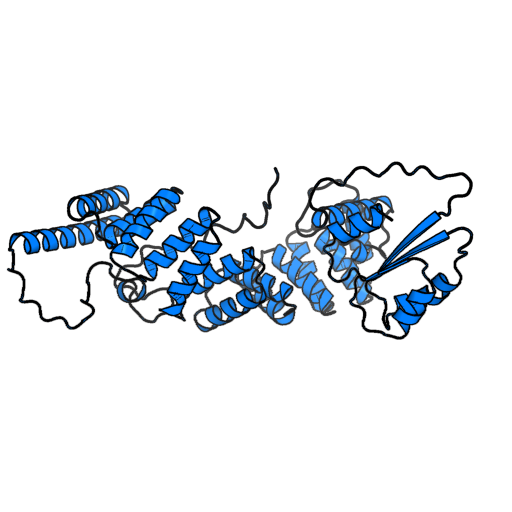 . HIS A 1 282 ? 16.798 -11.091 -13.025 1.00 96.69 282 HIS A CA 1
ATOM 2158 C C . HIS A 1 282 ? 17.894 -10.904 -11.965 1.00 96.69 282 HIS A C 1
ATOM 2160 O O . HIS A 1 282 ? 19.032 -10.582 -12.297 1.00 96.69 282 HIS A O 1
ATOM 2166 N N . THR A 1 283 ? 17.582 -11.171 -10.693 1.00 96.75 283 THR A N 1
ATOM 2167 C CA . THR A 1 283 ? 18.536 -11.110 -9.572 1.00 96.75 283 THR A CA 1
ATOM 2168 C C . THR A 1 283 ? 19.766 -11.973 -9.837 1.00 96.75 283 THR A C 1
ATOM 2170 O O . THR A 1 283 ? 20.891 -11.539 -9.597 1.00 96.75 283 THR A O 1
ATOM 2173 N N . ARG A 1 284 ? 19.566 -13.186 -10.359 1.00 96.50 284 ARG A N 1
ATOM 2174 C CA . ARG A 1 284 ? 20.646 -14.116 -10.695 1.00 96.50 284 ARG A CA 1
ATOM 2175 C C . ARG A 1 284 ? 21.501 -13.636 -11.865 1.00 96.50 284 ARG A C 1
ATOM 2177 O O . ARG A 1 284 ? 22.723 -13.715 -11.765 1.00 96.50 284 ARG A O 1
ATOM 2184 N N . GLN A 1 285 ? 20.894 -13.059 -12.906 1.00 95.31 285 GLN A N 1
ATOM 2185 C CA . GLN A 1 285 ? 21.631 -12.413 -14.001 1.00 95.31 285 GLN A CA 1
ATOM 2186 C C . GLN A 1 285 ? 22.512 -11.261 -13.493 1.00 95.31 285 GLN A C 1
ATOM 2188 O O . GLN A 1 285 ? 23.678 -11.192 -13.869 1.00 95.31 285 GLN A O 1
ATOM 2193 N N . GLN A 1 286 ? 22.002 -10.408 -12.595 1.00 93.94 286 GLN A N 1
ATOM 2194 C CA . GLN A 1 286 ? 22.757 -9.264 -12.052 1.00 93.94 286 GLN A CA 1
ATOM 2195 C C . GLN A 1 286 ? 24.006 -9.666 -11.257 1.00 93.94 286 GLN A C 1
ATOM 2197 O O . GLN A 1 286 ? 24.969 -8.907 -11.197 1.00 93.94 286 GLN A O 1
ATOM 2202 N N . ARG A 1 287 ? 24.009 -10.858 -10.650 1.00 94.19 287 ARG A N 1
ATOM 2203 C CA . ARG A 1 287 ? 25.162 -11.388 -9.902 1.00 94.19 287 ARG A CA 1
ATOM 2204 C C . ARG A 1 287 ? 25.984 -12.428 -10.671 1.00 94.19 287 ARG A C 1
ATOM 2206 O O . ARG A 1 287 ? 26.834 -13.073 -10.064 1.00 94.19 287 ARG A O 1
ATOM 2213 N N . CYS A 1 288 ? 25.677 -12.666 -11.947 1.00 94.81 288 CYS A N 1
ATOM 2214 C CA . CYS A 1 288 ? 26.279 -13.735 -12.751 1.00 94.81 288 CYS A CA 1
ATOM 2215 C C . CYS A 1 288 ? 26.149 -15.146 -12.128 1.00 94.81 288 CYS A C 1
ATOM 2217 O O . CYS A 1 288 ? 27.046 -15.975 -12.272 1.00 94.81 288 CYS A O 1
ATOM 2219 N N . ALA A 1 289 ? 25.047 -15.434 -11.425 1.00 94.88 289 ALA A N 1
ATOM 2220 C CA . ALA A 1 289 ? 24.768 -16.760 -10.872 1.00 94.88 289 ALA A CA 1
ATOM 2221 C C . ALA A 1 289 ? 23.937 -17.574 -11.863 1.00 94.88 289 ALA A C 1
ATOM 2223 O O . ALA A 1 289 ? 22.720 -17.418 -11.963 1.00 94.88 289 ALA A O 1
ATOM 2224 N N . TRP A 1 290 ? 24.606 -18.443 -12.609 1.00 94.19 290 TRP A N 1
ATOM 2225 C CA . TRP A 1 290 ? 23.993 -19.180 -13.715 1.00 94.19 290 TRP A CA 1
ATOM 2226 C C . TRP A 1 290 ? 23.251 -20.448 -13.270 1.00 94.19 290 TRP A C 1
ATOM 2228 O O . TRP A 1 290 ? 22.410 -20.965 -14.009 1.00 94.19 290 TRP A O 1
ATOM 2238 N N . ASP A 1 291 ? 23.501 -20.914 -12.045 1.00 93.44 291 ASP A N 1
ATOM 2239 C CA . ASP A 1 291 ? 22.906 -22.133 -11.501 1.00 93.44 291 ASP A CA 1
ATOM 2240 C C . ASP A 1 291 ? 21.374 -22.047 -11.438 1.00 93.44 291 ASP A C 1
ATOM 2242 O O . ASP A 1 291 ? 20.775 -21.116 -10.883 1.00 93.44 291 ASP A O 1
ATOM 2246 N N . GLY A 1 292 ? 20.715 -23.036 -12.047 1.00 93.12 292 GLY A N 1
ATOM 2247 C CA . GLY A 1 292 ? 19.255 -23.119 -12.137 1.00 93.12 292 GLY A CA 1
ATOM 2248 C C . GLY A 1 292 ? 18.591 -22.020 -12.979 1.00 93.12 292 GLY A C 1
ATOM 2249 O O . GLY A 1 292 ? 17.364 -21.976 -13.046 1.00 93.12 292 GLY A O 1
ATOM 2250 N N . LEU A 1 293 ? 19.351 -21.135 -13.637 1.00 95.38 293 LEU A N 1
ATOM 2251 C CA . LEU A 1 293 ? 18.781 -20.030 -14.413 1.00 95.38 293 LEU A CA 1
ATOM 2252 C C . LEU A 1 293 ? 18.038 -20.522 -15.666 1.00 95.38 293 LEU A C 1
ATOM 2254 O O . LEU A 1 293 ? 16.977 -19.996 -15.998 1.00 95.38 293 LEU A O 1
ATOM 2258 N N . ALA A 1 294 ? 18.551 -21.565 -16.325 1.00 95.62 294 ALA A N 1
ATOM 2259 C CA . ALA A 1 294 ? 17.889 -22.185 -17.474 1.00 95.62 294 ALA A CA 1
ATOM 2260 C C . ALA A 1 294 ? 16.491 -22.725 -17.116 1.00 95.62 294 ALA A C 1
ATOM 2262 O O . ALA A 1 294 ? 15.545 -22.545 -17.884 1.00 95.62 294 ALA A O 1
ATOM 2263 N N . GLU A 1 295 ? 16.351 -23.307 -15.923 1.00 96.06 295 GLU A N 1
ATOM 2264 C CA . GLU A 1 295 ? 15.075 -23.804 -15.402 1.00 96.06 295 GLU A CA 1
ATOM 2265 C C . GLU A 1 295 ? 14.103 -22.656 -15.104 1.00 96.06 295 GLU A C 1
ATOM 2267 O O . GLU A 1 295 ? 12.934 -22.703 -15.487 1.00 96.06 295 GLU A O 1
ATOM 2272 N N . LEU A 1 296 ? 14.590 -21.564 -14.499 1.00 95.94 296 LEU A N 1
ATOM 2273 C CA . LEU A 1 296 ? 13.777 -20.361 -14.293 1.00 95.94 296 LEU A CA 1
ATOM 2274 C C . LEU A 1 296 ? 13.268 -19.786 -15.621 1.00 95.94 296 LEU A C 1
ATOM 2276 O O . LEU A 1 296 ? 12.098 -19.417 -15.718 1.00 95.94 296 LEU A O 1
ATOM 2280 N N . PHE A 1 297 ? 14.106 -19.750 -16.661 1.00 95.12 297 PHE A N 1
ATOM 2281 C CA . PHE A 1 297 ? 13.687 -19.307 -17.992 1.00 95.12 297 PHE A CA 1
ATOM 2282 C C . PHE A 1 297 ? 12.655 -20.237 -18.629 1.00 95.12 297 PHE A C 1
ATOM 2284 O O . PHE A 1 297 ? 11.704 -19.746 -19.237 1.00 95.12 297 PHE A O 1
ATOM 2291 N N . ALA A 1 298 ? 12.817 -21.555 -18.495 1.00 94.56 298 ALA A N 1
ATOM 2292 C CA . ALA A 1 298 ? 11.857 -22.528 -19.008 1.00 94.56 298 ALA A CA 1
ATOM 2293 C C . ALA A 1 298 ? 10.480 -22.350 -18.348 1.00 94.56 298 ALA A C 1
ATOM 2295 O O . ALA A 1 298 ? 9.478 -22.186 -19.049 1.00 94.56 298 ALA A O 1
ATOM 2296 N N . ARG A 1 299 ? 10.450 -22.261 -17.012 1.00 94.69 299 ARG A N 1
ATOM 2297 C CA . ARG A 1 299 ? 9.229 -22.009 -16.231 1.00 94.69 299 ARG A CA 1
ATOM 2298 C C . ARG A 1 299 ? 8.585 -20.672 -16.583 1.00 94.69 299 ARG A C 1
ATOM 2300 O O . ARG A 1 299 ? 7.375 -20.603 -16.791 1.00 94.69 299 ARG A O 1
ATOM 2307 N N . LEU A 1 300 ? 9.380 -19.605 -16.700 1.00 92.88 300 LEU A N 1
ATOM 2308 C CA . LEU A 1 300 ? 8.858 -18.286 -17.049 1.00 92.88 300 LEU A CA 1
ATOM 2309 C C . LEU A 1 300 ? 8.263 -18.280 -18.465 1.00 92.88 300 LEU A C 1
ATOM 2311 O O . LEU A 1 300 ? 7.165 -17.752 -18.644 1.00 92.88 300 LEU A O 1
ATOM 2315 N N . ARG A 1 301 ? 8.927 -18.914 -19.443 1.00 91.94 301 ARG A N 1
ATOM 2316 C CA . ARG A 1 301 ? 8.422 -19.058 -20.819 1.00 91.94 301 ARG A CA 1
ATOM 2317 C C . ARG A 1 301 ? 7.064 -19.751 -20.839 1.00 91.94 301 ARG A C 1
ATOM 2319 O O . ARG A 1 301 ? 6.113 -19.168 -21.346 1.00 91.94 301 ARG A O 1
ATOM 2326 N N . GLN A 1 302 ? 6.964 -20.919 -20.205 1.00 89.50 302 GLN A N 1
ATOM 2327 C CA . GLN A 1 302 ? 5.709 -21.662 -20.095 1.00 89.50 302 GLN A CA 1
ATOM 2328 C C . GLN A 1 302 ? 4.610 -20.819 -19.427 1.00 89.50 302 GLN A C 1
ATOM 2330 O O . GLN A 1 302 ? 3.471 -20.791 -19.885 1.00 89.50 302 GLN A O 1
ATOM 2335 N N . SER A 1 303 ? 4.951 -20.078 -18.368 1.00 88.06 303 SER A N 1
ATOM 2336 C CA . SER A 1 303 ? 3.976 -19.264 -17.635 1.00 88.06 303 SER A CA 1
ATOM 2337 C C . SER A 1 303 ? 3.458 -18.069 -18.448 1.00 88.06 303 SER A C 1
ATOM 2339 O O . SER A 1 303 ? 2.283 -17.725 -18.368 1.00 88.06 303 SER A O 1
ATOM 2341 N N . LEU A 1 304 ? 4.303 -17.428 -19.261 1.00 87.75 304 LEU A N 1
ATOM 2342 C CA . LEU A 1 304 ? 3.935 -16.230 -20.025 1.00 87.75 304 LEU A CA 1
ATOM 2343 C C . LEU A 1 304 ? 3.184 -16.542 -21.329 1.00 87.75 304 LEU A C 1
ATOM 2345 O O . LEU A 1 304 ? 2.671 -15.631 -21.991 1.00 87.75 304 LEU A O 1
ATOM 2349 N N . GLU A 1 305 ? 3.087 -17.818 -21.698 1.00 80.50 305 GLU A N 1
ATOM 2350 C CA . GLU A 1 305 ? 2.347 -18.268 -22.874 1.00 80.50 305 GLU A CA 1
ATOM 2351 C C . GLU A 1 305 ? 0.824 -18.284 -22.671 1.00 80.50 305 GLU A C 1
ATOM 2353 O O . GLU A 1 305 ? 0.090 -18.177 -23.657 1.00 80.50 305 GLU A O 1
ATOM 2358 N N . SER A 1 306 ? 0.333 -18.319 -21.428 1.00 79.12 306 SER A N 1
ATOM 2359 C CA . SER A 1 306 ? -1.103 -18.248 -21.134 1.00 79.12 306 SER A CA 1
ATOM 2360 C C . SER A 1 306 ? -1.573 -16.815 -20.874 1.00 79.12 306 SER A C 1
ATOM 2362 O O . SER A 1 306 ? -0.819 -15.975 -20.370 1.00 79.12 306 SER A O 1
ATOM 2364 N N . GLU A 1 307 ? -2.851 -16.536 -21.147 1.00 71.00 307 GLU A N 1
ATOM 2365 C CA . GLU A 1 307 ? -3.542 -15.387 -20.549 1.00 71.00 307 GLU A CA 1
ATOM 2366 C C . GLU A 1 307 ? -3.741 -15.591 -19.041 1.00 71.00 307 GLU A C 1
ATOM 2368 O O . GLU A 1 307 ? -3.659 -16.715 -18.546 1.00 71.00 307 GLU A O 1
ATOM 2373 N N . ASP A 1 308 ? -3.892 -14.491 -18.304 1.00 69.50 308 ASP A N 1
ATOM 2374 C CA . ASP A 1 308 ? -3.987 -14.482 -16.842 1.00 69.50 308 ASP A CA 1
ATOM 2375 C C . ASP A 1 308 ? -4.582 -13.157 -16.351 1.00 69.50 308 ASP A C 1
ATOM 2377 O O . ASP A 1 308 ? -4.584 -12.161 -17.088 1.00 69.50 308 ASP A O 1
ATOM 2381 N N . ALA A 1 309 ? -5.079 -13.156 -15.116 1.00 68.06 309 ALA A N 1
ATOM 2382 C CA . ALA A 1 309 ? -5.652 -11.996 -14.458 1.00 68.06 309 ALA A CA 1
ATOM 2383 C C . ALA A 1 309 ? -4.587 -10.924 -14.165 1.00 68.06 309 ALA A C 1
ATOM 2385 O O . ALA A 1 309 ? -3.387 -11.192 -14.077 1.00 68.06 309 ALA A O 1
ATOM 2386 N N . ASN A 1 310 ? -5.031 -9.675 -14.005 1.00 71.00 310 ASN A N 1
ATOM 2387 C CA . ASN A 1 310 ? -4.154 -8.618 -13.512 1.00 71.00 310 ASN A CA 1
ATOM 2388 C C . ASN A 1 310 ? -3.800 -8.907 -12.047 1.00 71.00 310 ASN A C 1
ATOM 2390 O O . ASN A 1 310 ? -4.694 -9.083 -11.220 1.00 71.00 310 ASN A O 1
ATOM 2394 N N . THR A 1 311 ? -2.510 -8.903 -11.730 1.00 77.62 311 THR A N 1
ATOM 2395 C CA . THR A 1 311 ? -1.990 -9.051 -10.367 1.00 77.62 311 THR A CA 1
ATOM 2396 C C . THR A 1 311 ? -1.392 -7.728 -9.888 1.00 77.62 311 THR A C 1
ATOM 2398 O O . THR A 1 311 ? -1.023 -6.875 -10.699 1.00 77.62 311 THR A O 1
ATOM 2401 N N . GLU A 1 312 ? -1.275 -7.549 -8.570 1.00 77.69 312 GLU A N 1
ATOM 2402 C CA . GLU A 1 312 ? -0.527 -6.425 -7.978 1.00 77.69 312 GLU A CA 1
ATOM 2403 C C . GLU A 1 312 ? 0.953 -6.447 -8.394 1.00 77.69 312 GLU A C 1
ATOM 2405 O O . GLU A 1 312 ? 1.567 -5.404 -8.610 1.00 77.69 312 GLU A O 1
ATOM 2410 N N . PHE A 1 313 ? 1.491 -7.651 -8.587 1.00 84.25 313 PHE A N 1
ATOM 2411 C CA . PHE A 1 313 ? 2.864 -7.912 -8.994 1.00 84.25 313 PHE A CA 1
ATOM 2412 C C . PHE A 1 313 ? 2.907 -8.477 -10.426 1.00 84.25 313 PHE A C 1
ATOM 2414 O O . PHE A 1 313 ? 3.056 -9.689 -10.610 1.00 84.25 313 PHE A O 1
ATOM 2421 N N . PRO A 1 314 ? 2.736 -7.654 -11.477 1.00 90.81 314 PRO A N 1
ATOM 2422 C CA . PRO A 1 314 ? 2.933 -8.111 -12.846 1.00 90.81 314 PRO A CA 1
ATOM 2423 C C . PRO A 1 314 ? 4.429 -8.288 -13.134 1.00 90.81 314 PRO A C 1
ATOM 2425 O O . PRO A 1 314 ? 5.264 -7.547 -12.615 1.00 90.81 314 PRO A O 1
ATOM 2428 N N . VAL A 1 315 ? 4.776 -9.223 -14.022 1.00 92.88 315 VAL A N 1
ATOM 2429 C CA . VAL A 1 315 ? 6.151 -9.364 -14.531 1.00 92.88 315 VAL A CA 1
ATOM 2430 C C . VAL A 1 315 ? 6.634 -8.029 -15.100 1.00 92.88 315 VAL A C 1
ATOM 2432 O O . VAL A 1 315 ? 5.997 -7.463 -15.991 1.00 92.88 315 VAL A O 1
ATOM 2435 N N . LEU A 1 316 ? 7.763 -7.533 -14.588 1.00 92.25 316 LEU A N 1
ATOM 2436 C CA . LEU A 1 316 ? 8.331 -6.254 -15.004 1.00 92.25 316 LEU A CA 1
ATOM 2437 C C . LEU A 1 316 ? 9.017 -6.407 -16.373 1.00 92.25 316 LEU A C 1
ATOM 2439 O O . LEU A 1 316 ? 9.963 -7.189 -16.486 1.00 92.25 316 LEU A O 1
ATOM 2443 N N . PRO A 1 317 ? 8.614 -5.651 -17.413 1.00 93.94 317 PRO A N 1
ATOM 2444 C CA . PRO A 1 317 ? 9.142 -5.839 -18.769 1.00 93.94 317 PRO A CA 1
ATOM 2445 C C . PRO A 1 317 ? 10.658 -5.649 -18.861 1.00 93.94 317 PRO A C 1
ATOM 2447 O O . PRO A 1 317 ? 11.347 -6.413 -19.529 1.00 93.94 317 PRO A O 1
ATOM 2450 N N . PHE A 1 318 ? 11.190 -4.666 -18.132 1.00 90.00 318 PHE A N 1
ATOM 2451 C CA . PHE A 1 318 ? 12.627 -4.401 -18.092 1.00 90.00 318 PHE A CA 1
ATOM 2452 C C . PHE A 1 318 ? 13.419 -5.512 -17.402 1.00 90.00 318 PHE A C 1
ATOM 2454 O O . PHE A 1 318 ? 14.554 -5.774 -17.793 1.00 90.00 318 PHE A O 1
ATOM 2461 N N . ALA A 1 319 ? 12.828 -6.194 -16.416 1.00 92.12 319 ALA A N 1
ATOM 2462 C CA . ALA A 1 319 ? 13.504 -7.286 -15.725 1.00 92.12 319 ALA A CA 1
ATOM 2463 C C . ALA A 1 319 ? 13.756 -8.469 -16.667 1.00 92.12 319 ALA A C 1
ATOM 2465 O O . ALA A 1 319 ? 14.794 -9.114 -16.556 1.00 92.12 319 ALA A O 1
ATOM 2466 N N . ILE A 1 320 ? 12.842 -8.706 -17.617 1.00 94.69 320 ILE A N 1
ATOM 2467 C CA . ILE A 1 320 ? 12.864 -9.859 -18.524 1.00 94.69 320 ILE A CA 1
ATOM 2468 C C . ILE A 1 320 ? 13.471 -9.581 -19.906 1.00 94.69 320 ILE A C 1
ATOM 2470 O O . ILE A 1 320 ? 13.527 -10.484 -20.739 1.00 94.69 320 ILE A O 1
ATOM 2474 N N . LEU A 1 321 ? 13.914 -8.349 -20.175 1.00 91.62 321 LEU A N 1
ATOM 2475 C CA . LEU A 1 321 ? 14.336 -7.918 -21.514 1.00 91.62 321 LEU A CA 1
ATOM 2476 C C . LEU A 1 321 ? 15.522 -8.734 -22.058 1.00 91.62 321 LEU A C 1
ATOM 2478 O O . LEU A 1 321 ? 15.585 -9.020 -23.250 1.00 91.62 321 LEU A O 1
ATOM 2482 N N . ALA A 1 322 ? 16.437 -9.138 -21.174 1.00 89.56 322 ALA A N 1
ATOM 2483 C CA . ALA A 1 322 ? 17.620 -9.936 -21.499 1.00 89.56 322 ALA A CA 1
ATOM 2484 C C . ALA A 1 322 ? 17.405 -11.454 -21.321 1.00 89.56 322 ALA A C 1
ATOM 2486 O O . ALA A 1 322 ? 18.373 -12.207 -21.204 1.00 89.56 322 ALA A O 1
ATOM 2487 N N . MET A 1 323 ? 16.155 -11.917 -21.234 1.00 94.44 323 MET A N 1
ATOM 2488 C CA . MET A 1 323 ? 15.823 -13.334 -21.053 1.00 94.44 323 MET A CA 1
ATOM 2489 C C . MET A 1 323 ? 15.434 -13.989 -22.389 1.00 94.44 323 MET A C 1
ATOM 2491 O O . MET A 1 323 ? 14.851 -13.325 -23.249 1.00 94.44 323 MET A O 1
ATOM 2495 N N . PRO A 1 324 ? 15.684 -15.302 -22.576 1.00 94.44 324 PRO A N 1
ATOM 2496 C CA . PRO A 1 324 ? 15.364 -16.034 -23.806 1.00 94.44 324 PRO A CA 1
ATOM 2497 C C . PRO A 1 324 ? 13.861 -16.368 -23.900 1.00 94.44 324 PRO A C 1
ATOM 2499 O O . PRO A 1 324 ? 13.441 -17.533 -23.846 1.00 94.44 324 PRO A O 1
ATOM 2502 N N . LEU A 1 325 ? 13.044 -15.319 -24.006 1.00 92.56 325 LEU A N 1
ATOM 2503 C CA . LEU A 1 325 ? 11.587 -15.345 -24.131 1.00 92.56 325 LEU A CA 1
ATOM 2504 C C . LEU A 1 325 ? 11.161 -14.969 -25.555 1.00 92.56 325 LEU A C 1
ATOM 2506 O O . LEU A 1 325 ? 11.846 -14.209 -26.237 1.00 92.56 325 LEU A O 1
ATOM 2510 N N . SER A 1 326 ? 10.001 -15.463 -25.998 1.00 92.06 326 SER A N 1
ATOM 2511 C CA . SER A 1 326 ? 9.458 -15.091 -27.307 1.00 92.06 326 SER A CA 1
ATOM 2512 C C . SER A 1 326 ? 9.014 -13.617 -27.334 1.00 92.06 326 SER A C 1
ATOM 2514 O O . SER A 1 326 ? 8.589 -13.084 -26.301 1.00 92.06 326 SER A O 1
ATOM 2516 N N . PRO A 1 327 ? 9.023 -12.951 -28.506 1.00 91.69 327 PRO A N 1
ATOM 2517 C CA . PRO A 1 327 ? 8.500 -11.589 -28.634 1.00 91.69 327 PRO A CA 1
ATOM 2518 C C . PRO A 1 327 ? 7.053 -11.448 -28.138 1.00 91.69 327 PRO A C 1
ATOM 2520 O O . PRO A 1 327 ? 6.696 -10.446 -27.521 1.00 91.69 327 PRO A O 1
ATOM 2523 N N . LEU A 1 328 ? 6.224 -12.479 -28.347 1.00 88.19 328 LEU A N 1
ATOM 2524 C CA . LEU A 1 328 ? 4.843 -12.505 -27.865 1.00 88.19 328 LEU A CA 1
ATOM 2525 C C . LEU A 1 328 ? 4.764 -12.537 -26.330 1.00 88.19 328 LEU A C 1
ATOM 2527 O O . LEU A 1 328 ? 3.943 -11.827 -25.750 1.00 88.19 328 LEU A O 1
ATOM 2531 N N . ALA A 1 329 ? 5.620 -13.317 -25.663 1.00 89.94 329 ALA A N 1
ATOM 2532 C CA . ALA A 1 329 ? 5.688 -13.352 -24.202 1.00 89.94 329 ALA A CA 1
ATOM 2533 C C . ALA A 1 329 ? 6.116 -11.992 -23.624 1.00 89.94 329 ALA A C 1
ATOM 2535 O O . ALA A 1 329 ? 5.491 -11.501 -22.681 1.00 89.94 329 ALA A O 1
ATOM 2536 N N . GLN A 1 330 ? 7.118 -11.342 -24.230 1.00 92.56 330 GLN A N 1
ATOM 2537 C CA . GLN A 1 330 ? 7.539 -9.995 -23.827 1.00 92.56 330 GLN A CA 1
ATOM 2538 C C . GLN A 1 330 ? 6.421 -8.961 -24.025 1.00 92.56 330 GLN A C 1
ATOM 2540 O O . GLN A 1 330 ? 6.145 -8.172 -23.120 1.00 92.56 330 GLN A O 1
ATOM 2545 N N . LEU A 1 331 ? 5.722 -8.999 -25.167 1.00 89.56 331 LEU A N 1
ATOM 2546 C CA . LEU A 1 331 ? 4.588 -8.112 -25.441 1.00 89.56 331 LEU A CA 1
ATOM 2547 C C . LEU A 1 331 ? 3.467 -8.291 -24.410 1.00 89.56 331 LEU A C 1
ATOM 2549 O O . LEU A 1 331 ? 2.925 -7.304 -23.914 1.00 89.56 331 LEU A O 1
ATOM 2553 N N . ARG A 1 332 ? 3.132 -9.536 -24.056 1.00 87.81 332 ARG A N 1
ATOM 2554 C CA . ARG A 1 332 ? 2.111 -9.830 -23.041 1.00 87.81 332 ARG A CA 1
ATOM 2555 C C . ARG A 1 332 ? 2.501 -9.288 -21.669 1.00 87.81 332 ARG A C 1
ATOM 2557 O O . ARG A 1 332 ? 1.669 -8.651 -21.024 1.00 87.81 332 ARG A O 1
ATOM 2564 N N . ALA A 1 333 ? 3.748 -9.488 -21.240 1.00 90.44 333 ALA A N 1
ATOM 2565 C CA . ALA A 1 333 ? 4.249 -8.920 -19.988 1.00 90.44 333 ALA A CA 1
ATOM 2566 C C . ALA A 1 333 ? 4.171 -7.381 -19.998 1.00 90.44 333 ALA A C 1
ATOM 2568 O O . ALA A 1 333 ? 3.625 -6.784 -19.070 1.00 90.44 333 ALA A O 1
ATOM 2569 N N . ALA A 1 334 ? 4.607 -6.745 -21.091 1.00 91.00 334 ALA A N 1
ATOM 2570 C CA . ALA A 1 334 ? 4.541 -5.295 -21.269 1.00 91.00 334 ALA A CA 1
ATOM 2571 C C . ALA A 1 334 ? 3.112 -4.747 -21.232 1.00 91.00 334 ALA A C 1
ATOM 2573 O O . ALA A 1 334 ? 2.849 -3.770 -20.536 1.00 91.00 334 ALA A O 1
ATOM 2574 N N . GLN A 1 335 ? 2.171 -5.387 -21.925 1.00 87.00 335 GLN A N 1
ATOM 2575 C CA . GLN A 1 335 ? 0.768 -4.977 -21.914 1.00 87.00 335 GLN A CA 1
ATOM 2576 C C . GLN A 1 335 ? 0.135 -5.121 -20.528 1.00 87.00 335 GLN A C 1
ATOM 2578 O O . GLN A 1 335 ? -0.637 -4.253 -20.130 1.00 87.00 335 GLN A O 1
ATOM 2583 N N . ARG A 1 336 ? 0.455 -6.185 -19.781 1.00 86.44 336 ARG A N 1
ATOM 2584 C CA . ARG A 1 336 ? -0.045 -6.376 -18.409 1.00 86.44 336 ARG A CA 1
ATOM 2585 C C . ARG A 1 336 ? 0.478 -5.303 -17.470 1.00 86.44 336 ARG A C 1
ATOM 2587 O O . ARG A 1 336 ? -0.315 -4.655 -16.798 1.00 86.44 336 ARG A O 1
ATOM 2594 N N . TRP A 1 337 ? 1.787 -5.073 -17.478 1.00 89.00 337 TRP A N 1
ATOM 2595 C CA . TRP A 1 337 ? 2.400 -4.009 -16.690 1.00 89.00 337 TRP A CA 1
ATOM 2596 C C . TRP A 1 337 ? 1.849 -2.628 -17.077 1.00 89.00 337 TRP A C 1
ATOM 2598 O O . TRP A 1 337 ? 1.475 -1.844 -16.216 1.00 89.00 337 TRP A O 1
ATOM 2608 N N . ALA A 1 338 ? 1.669 -2.346 -18.369 1.00 86.56 338 ALA A N 1
ATOM 2609 C CA . ALA A 1 338 ? 1.087 -1.081 -18.814 1.00 86.56 338 ALA A CA 1
ATOM 2610 C C . ALA A 1 338 ? -0.349 -0.864 -18.299 1.00 86.56 338 ALA A C 1
ATOM 2612 O O . ALA A 1 338 ? -0.712 0.266 -17.982 1.00 86.56 338 ALA A O 1
ATOM 2613 N N . ARG A 1 339 ? -1.162 -1.923 -18.167 1.00 83.88 339 ARG A N 1
ATOM 2614 C CA . ARG A 1 339 ? -2.526 -1.835 -17.607 1.00 83.88 339 ARG A CA 1
ATOM 2615 C C . ARG A 1 339 ? -2.550 -1.496 -16.116 1.00 83.88 339 ARG A C 1
ATOM 2617 O O . ARG A 1 339 ? -3.559 -0.970 -15.660 1.00 83.88 339 ARG A O 1
ATOM 2624 N N . THR A 1 340 ? -1.487 -1.777 -15.357 1.00 83.00 340 THR A N 1
ATOM 2625 C CA . THR A 1 340 ? -1.430 -1.367 -13.941 1.00 83.00 340 THR A CA 1
ATOM 2626 C C . THR A 1 340 ? -1.156 0.130 -13.789 1.00 83.00 340 THR A C 1
ATOM 2628 O O . THR A 1 340 ? -1.503 0.721 -12.768 1.00 83.00 340 THR A O 1
ATOM 2631 N N . ILE A 1 341 ? -0.597 0.760 -14.826 1.00 79.00 341 ILE A N 1
ATOM 2632 C CA . ILE A 1 341 ? -0.270 2.190 -14.862 1.00 79.00 341 ILE A CA 1
ATOM 2633 C C . ILE A 1 341 ? -1.380 2.993 -15.553 1.00 79.00 341 ILE A C 1
ATOM 2635 O O . ILE A 1 341 ? -1.798 4.043 -15.059 1.00 79.00 341 ILE A O 1
ATOM 2639 N N . ALA A 1 342 ? -1.872 2.515 -16.698 1.00 76.38 342 ALA A N 1
ATOM 2640 C CA . ALA A 1 342 ? -2.881 3.197 -17.497 1.00 76.38 342 ALA A CA 1
ATOM 2641 C C . ALA A 1 342 ? -4.279 3.036 -16.878 1.00 76.38 342 ALA A C 1
ATOM 2643 O O . ALA A 1 342 ? -4.912 1.986 -16.979 1.00 76.38 342 ALA A O 1
ATOM 2644 N N . LYS A 1 343 ? -4.781 4.105 -16.252 1.00 69.94 343 LYS A N 1
ATOM 2645 C CA . LYS A 1 343 ? -6.133 4.154 -15.681 1.00 69.94 343 LYS A CA 1
ATOM 2646 C C . LYS A 1 343 ? -7.140 4.605 -16.748 1.00 69.94 343 LYS A C 1
ATOM 2648 O O . LYS A 1 343 ? -7.137 5.766 -17.144 1.00 69.94 343 LYS A O 1
ATOM 2653 N N . GLY A 1 344 ? -8.029 3.704 -17.167 1.00 71.50 344 GLY A N 1
ATOM 2654 C CA . GLY A 1 344 ? -9.146 4.005 -18.074 1.00 71.50 344 GLY A CA 1
ATOM 2655 C C . GLY A 1 344 ? -8.927 3.573 -19.532 1.00 71.50 344 GLY A C 1
ATOM 2656 O O . GLY A 1 344 ? -7.858 3.072 -19.884 1.00 71.50 344 GLY A O 1
ATOM 2657 N N . PRO A 1 345 ? -9.956 3.708 -20.385 1.00 70.69 345 PRO A N 1
ATOM 2658 C CA . PRO A 1 345 ? -9.852 3.354 -21.794 1.00 70.69 345 PRO A CA 1
ATOM 2659 C C . PRO A 1 345 ? -8.860 4.280 -22.502 1.00 70.69 345 PRO A C 1
ATOM 2661 O O . PRO A 1 345 ? -8.901 5.500 -22.340 1.00 70.69 345 PRO A O 1
ATOM 2664 N N . LEU A 1 346 ? -7.978 3.698 -23.317 1.00 68.38 346 LEU A N 1
ATOM 2665 C CA . LEU A 1 346 ? -7.131 4.484 -24.204 1.00 68.38 346 LEU A CA 1
ATOM 2666 C C . LEU A 1 346 ? -8.022 5.193 -25.237 1.00 68.38 346 LEU A C 1
ATOM 2668 O O . LEU A 1 346 ? -8.900 4.545 -25.815 1.00 68.38 346 LEU A O 1
ATOM 2672 N N . PRO A 1 347 ? -7.811 6.493 -25.501 1.00 70.94 347 PRO A N 1
ATOM 2673 C CA . PRO A 1 347 ? -8.511 7.160 -26.587 1.00 70.94 347 PRO A CA 1
ATOM 2674 C C . PRO A 1 347 ? -8.165 6.478 -27.922 1.00 70.94 347 PRO A C 1
ATOM 2676 O O . PRO A 1 347 ? -7.053 5.956 -28.075 1.00 70.94 347 PRO A O 1
ATOM 2679 N N . PRO A 1 348 ? -9.087 6.479 -28.902 1.00 76.31 348 PRO A N 1
ATOM 2680 C CA . PRO A 1 348 ? -8.810 5.914 -30.213 1.00 76.31 348 PRO A CA 1
ATOM 2681 C C . PRO A 1 348 ? -7.592 6.602 -30.834 1.00 76.31 348 PRO A C 1
ATOM 2683 O O . PRO A 1 348 ? -7.371 7.803 -30.651 1.00 76.31 348 PRO A O 1
ATOM 2686 N N . ARG A 1 349 ? -6.791 5.830 -31.575 1.00 75.94 349 ARG A N 1
ATOM 2687 C CA . ARG A 1 349 ? -5.664 6.393 -32.322 1.00 75.94 349 ARG A CA 1
ATOM 2688 C C . ARG A 1 349 ? -6.205 7.419 -33.325 1.00 75.94 349 ARG A C 1
ATOM 2690 O O . ARG A 1 349 ? -7.127 7.082 -34.070 1.00 75.94 349 ARG A O 1
ATOM 2697 N N . PRO A 1 350 ? -5.664 8.648 -33.361 1.00 74.50 350 PRO A N 1
ATOM 2698 C CA . PRO A 1 350 ? -6.117 9.645 -34.316 1.00 74.50 350 PRO A CA 1
ATOM 2699 C C . PRO A 1 350 ? -5.808 9.184 -35.743 1.00 74.50 350 PRO A C 1
ATOM 2701 O O . PRO A 1 350 ? -4.771 8.571 -36.006 1.00 74.50 350 PRO A O 1
ATOM 2704 N N . THR A 1 351 ? -6.705 9.496 -36.678 1.00 80.25 351 THR A N 1
ATOM 2705 C CA . THR A 1 351 ? -6.416 9.334 -38.106 1.00 80.25 351 THR A CA 1
ATOM 2706 C C . THR A 1 351 ? -5.579 10.524 -38.551 1.00 80.25 351 THR A C 1
ATOM 2708 O O . THR A 1 351 ? -6.091 11.634 -38.661 1.00 80.25 351 THR A O 1
ATOM 2711 N N . VAL A 1 352 ? -4.290 10.300 -38.793 1.00 74.62 352 VAL A N 1
ATOM 2712 C CA . VAL A 1 352 ? -3.378 11.344 -39.271 1.00 74.62 352 VAL A CA 1
ATOM 2713 C C . VAL A 1 352 ? -3.391 11.338 -40.798 1.00 74.62 352 VAL A C 1
ATOM 2715 O O . VAL A 1 352 ? -2.983 10.357 -41.418 1.00 74.62 352 VAL A O 1
ATOM 2718 N N . ARG A 1 353 ? -3.863 12.425 -41.415 1.00 77.44 353 ARG A N 1
ATOM 2719 C CA . ARG A 1 353 ? -3.719 12.661 -42.859 1.00 77.44 353 ARG A CA 1
ATOM 2720 C C . ARG A 1 353 ? -2.490 13.531 -43.070 1.00 77.44 353 ARG A C 1
ATOM 2722 O O . ARG A 1 353 ? -2.392 14.568 -42.431 1.00 77.44 353 ARG A O 1
ATOM 2729 N N . ARG A 1 354 ? -1.578 13.108 -43.946 1.00 77.88 354 ARG A N 1
ATOM 2730 C CA . ARG A 1 354 ? -0.395 13.895 -44.307 1.00 77.88 354 ARG A CA 1
ATOM 2731 C C . ARG A 1 354 ? -0.489 14.393 -45.730 1.00 77.88 354 ARG A C 1
ATOM 2733 O O . ARG A 1 354 ? -0.852 13.629 -46.626 1.00 77.88 354 ARG A O 1
ATOM 2740 N N . GLY A 1 355 ? -0.136 15.656 -45.928 1.00 83.94 355 GLY A N 1
ATOM 2741 C CA . GLY A 1 355 ? 0.056 16.206 -47.263 1.00 83.94 355 GLY A CA 1
ATOM 2742 C C . GLY A 1 355 ? 1.260 15.559 -47.975 1.00 83.94 355 GLY A C 1
ATOM 2743 O O . GLY A 1 355 ? 2.191 15.103 -47.312 1.00 83.94 355 GLY A O 1
ATOM 2744 N N . PRO A 1 356 ? 1.318 15.569 -49.320 1.00 80.25 356 PRO A N 1
ATOM 2745 C CA . PRO A 1 356 ? 2.409 14.951 -50.091 1.00 80.25 356 PRO A CA 1
ATOM 2746 C C . PRO A 1 356 ? 3.816 15.506 -49.803 1.00 80.25 356 PRO A C 1
ATOM 2748 O O . PRO A 1 356 ? 4.809 14.884 -50.166 1.00 80.25 356 PRO A O 1
ATOM 2751 N N . ARG A 1 357 ? 3.904 16.697 -49.198 1.00 83.94 357 ARG A N 1
ATOM 2752 C CA . ARG A 1 357 ? 5.153 17.406 -48.863 1.00 83.94 357 ARG A CA 1
ATOM 2753 C C . ARG A 1 357 ? 5.224 17.818 -47.393 1.00 83.94 357 ARG A C 1
ATOM 2755 O O . ARG A 1 357 ? 6.058 18.637 -47.022 1.00 83.94 357 ARG A O 1
ATOM 2762 N N . GLU A 1 358 ? 4.320 17.301 -46.568 1.00 90.19 358 GLU A N 1
ATOM 2763 C CA . GLU A 1 358 ? 4.311 17.617 -45.146 1.00 90.19 358 GLU A CA 1
ATOM 2764 C C . GLU A 1 358 ? 5.428 16.846 -44.435 1.00 90.19 358 GLU A C 1
ATOM 2766 O O . GLU A 1 358 ? 5.588 15.637 -44.633 1.00 90.19 358 GLU A O 1
ATOM 2771 N N . ARG A 1 359 ? 6.215 17.554 -43.618 1.00 92.50 359 ARG A N 1
ATOM 2772 C CA . ARG A 1 359 ? 7.295 16.948 -42.835 1.00 92.50 359 ARG A CA 1
ATOM 2773 C C . ARG A 1 359 ? 6.727 15.955 -41.821 1.00 92.50 359 ARG A C 1
ATOM 2775 O O . ARG A 1 359 ? 5.637 16.132 -41.280 1.00 92.50 359 ARG A O 1
ATOM 2782 N N . LEU A 1 360 ? 7.479 14.896 -41.532 1.00 92.06 360 LEU A N 1
ATOM 2783 C CA . LEU A 1 360 ? 7.144 13.985 -40.439 1.00 92.06 360 LEU A CA 1
ATOM 2784 C C . LEU A 1 360 ? 7.447 14.689 -39.110 1.00 92.06 360 LEU A C 1
ATOM 2786 O O . LEU A 1 360 ? 8.607 14.935 -38.794 1.00 92.06 360 LEU A O 1
ATOM 2790 N N . ARG A 1 361 ? 6.405 14.979 -38.329 1.00 92.62 361 ARG A N 1
ATOM 2791 C CA . ARG A 1 361 ? 6.549 15.478 -36.956 1.00 92.62 361 ARG A CA 1
ATOM 2792 C C . ARG A 1 361 ? 7.058 14.370 -36.039 1.00 92.62 361 ARG A C 1
ATOM 2794 O O . ARG A 1 361 ? 6.470 13.285 -36.005 1.00 92.62 361 ARG A O 1
ATOM 2801 N N . VAL A 1 362 ? 8.149 14.631 -35.323 1.00 93.75 362 VAL A N 1
ATOM 2802 C CA . VAL A 1 362 ? 8.748 13.700 -34.357 1.00 93.75 362 VAL A CA 1
ATOM 2803 C C . VAL A 1 362 ? 8.962 14.417 -33.033 1.00 93.75 362 VAL A C 1
ATOM 2805 O O . VAL A 1 362 ? 9.636 15.442 -32.977 1.00 93.75 362 VAL A O 1
ATOM 2808 N N . ALA A 1 363 ? 8.411 13.839 -31.968 1.00 94.25 363 ALA A N 1
ATOM 2809 C CA . ALA A 1 363 ? 8.514 14.352 -30.612 1.00 94.25 363 ALA A CA 1
ATOM 2810 C C . ALA A 1 363 ? 9.432 13.483 -29.747 1.00 94.25 363 ALA A C 1
ATOM 2812 O O . ALA A 1 363 ? 9.246 12.268 -29.657 1.00 94.25 363 ALA A O 1
ATOM 2813 N N . PHE A 1 364 ? 10.373 14.122 -29.053 1.00 93.56 364 PHE A N 1
ATOM 2814 C CA . PHE A 1 364 ? 11.210 13.501 -28.029 1.00 93.56 364 PHE A CA 1
ATOM 2815 C C . PHE A 1 364 ? 10.756 13.975 -26.649 1.00 93.56 364 PHE A C 1
ATOM 2817 O O . PHE A 1 364 ? 10.848 15.156 -26.326 1.00 93.56 364 PHE A O 1
ATOM 2824 N N . VAL A 1 365 ? 10.271 13.050 -25.821 1.00 94.94 365 VAL A N 1
ATOM 2825 C CA . VAL A 1 365 ? 9.861 13.327 -24.437 1.00 94.94 365 VAL A CA 1
ATOM 2826 C C . VAL A 1 365 ? 10.900 12.721 -23.505 1.00 94.94 365 VAL A C 1
ATOM 2828 O O . VAL A 1 365 ? 11.137 11.514 -23.555 1.00 94.94 365 VAL A O 1
ATOM 2831 N N . THR A 1 366 ? 11.560 13.531 -22.678 1.00 91.69 366 THR A N 1
ATOM 2832 C CA . THR A 1 366 ? 12.684 13.043 -21.864 1.00 91.69 366 THR A CA 1
ATOM 2833 C C . THR A 1 366 ? 12.865 13.839 -20.575 1.00 91.69 366 THR A C 1
ATOM 2835 O O . THR A 1 366 ? 12.700 15.054 -20.552 1.00 91.69 366 THR A O 1
ATOM 2838 N N . ALA A 1 367 ? 13.230 13.154 -19.488 1.00 92.56 367 ALA A N 1
ATOM 2839 C CA . ALA A 1 367 ? 13.664 13.781 -18.233 1.00 92.56 367 ALA A CA 1
ATOM 2840 C C . ALA A 1 367 ? 15.185 14.022 -18.185 1.00 92.56 367 ALA A C 1
ATOM 2842 O O . ALA A 1 367 ? 15.698 14.603 -17.234 1.00 92.56 367 ALA A O 1
ATOM 2843 N N . ASN A 1 368 ? 15.908 13.576 -19.214 1.00 93.31 368 ASN A N 1
ATOM 2844 C CA . ASN A 1 368 ? 17.353 13.388 -19.160 1.00 93.31 368 ASN A CA 1
ATOM 2845 C C . ASN A 1 368 ? 18.149 14.570 -19.720 1.00 93.31 368 ASN A C 1
ATOM 2847 O O . ASN A 1 368 ? 19.326 14.392 -19.984 1.00 93.31 368 ASN A O 1
ATOM 2851 N N . MET A 1 369 ? 17.545 15.742 -19.957 1.00 89.12 369 MET A N 1
ATOM 2852 C CA . MET A 1 369 ? 18.226 16.916 -20.539 1.00 89.12 369 MET A CA 1
ATOM 2853 C C . MET A 1 369 ? 19.177 17.594 -19.544 1.00 89.12 369 MET A C 1
ATOM 2855 O O . MET A 1 369 ? 18.996 18.746 -19.167 1.00 89.12 369 MET A O 1
ATOM 2859 N N . HIS A 1 370 ? 20.164 16.843 -19.081 1.00 90.62 370 HIS A N 1
ATOM 2860 C CA . HIS A 1 370 ? 21.260 17.242 -18.213 1.00 90.62 370 HIS A CA 1
ATOM 2861 C C . HIS A 1 370 ? 22.455 16.330 -18.501 1.00 90.62 370 HIS A C 1
ATOM 2863 O O . HIS A 1 370 ? 22.425 15.555 -19.459 1.00 90.62 370 HIS A O 1
ATOM 2869 N N . ASP A 1 371 ? 23.494 16.392 -17.670 1.00 92.25 371 ASP A N 1
ATOM 2870 C CA . ASP A 1 371 ? 24.585 15.419 -17.713 1.00 92.25 371 ASP A CA 1
ATOM 2871 C C . ASP A 1 371 ? 24.056 14.009 -17.390 1.00 92.25 371 ASP A C 1
ATOM 2873 O O . ASP A 1 371 ? 23.904 13.626 -16.229 1.00 92.25 371 ASP A O 1
ATOM 2877 N N . HIS A 1 372 ? 23.637 13.291 -18.428 1.00 93.25 372 HIS A N 1
ATOM 2878 C CA . HIS A 1 372 ? 22.973 11.997 -18.353 1.00 93.25 372 HIS A CA 1
ATOM 2879 C C . HIS A 1 372 ? 23.427 11.135 -19.536 1.00 93.25 372 HIS A C 1
ATOM 2881 O O . HIS A 1 372 ? 23.489 11.654 -20.655 1.00 93.25 372 HIS A O 1
ATOM 2887 N N . PRO A 1 373 ? 23.658 9.816 -19.362 1.00 94.94 373 PRO A N 1
ATOM 2888 C CA . PRO A 1 373 ? 24.110 8.930 -20.440 1.00 94.94 373 PRO A CA 1
ATOM 2889 C C . PRO A 1 373 ? 23.317 9.061 -21.748 1.00 94.94 373 PRO A C 1
ATOM 2891 O O . PRO A 1 373 ? 23.902 9.125 -22.822 1.00 94.94 373 PRO A O 1
ATOM 2894 N N . THR A 1 374 ? 21.989 9.184 -21.663 1.00 91.88 374 THR A N 1
ATOM 2895 C CA . THR A 1 374 ? 21.120 9.438 -22.827 1.00 91.88 374 THR A CA 1
ATOM 2896 C C . THR A 1 374 ? 21.582 10.632 -23.659 1.00 91.88 374 THR A C 1
ATOM 2898 O O . THR A 1 374 ? 21.667 10.501 -24.870 1.00 91.88 374 THR A O 1
ATOM 2901 N N . MET A 1 375 ? 21.922 11.766 -23.038 1.00 92.81 375 MET A N 1
ATOM 2902 C CA . MET A 1 375 ? 22.343 12.970 -23.763 1.00 92.81 375 MET A CA 1
ATOM 2903 C C . MET A 1 375 ? 23.693 12.783 -24.439 1.00 92.81 375 MET A C 1
ATOM 2905 O O . MET A 1 375 ? 23.852 13.174 -25.590 1.00 92.81 375 MET A O 1
ATOM 2909 N N . HIS A 1 376 ? 24.637 12.125 -23.767 1.00 93.62 376 HIS A N 1
ATOM 2910 C CA . HIS A 1 376 ? 25.931 11.783 -24.366 1.00 93.62 376 HIS A CA 1
ATOM 2911 C C . HIS A 1 376 ? 25.789 10.893 -25.606 1.00 93.62 376 HIS A C 1
ATOM 2913 O O . HIS A 1 376 ? 26.608 10.977 -26.513 1.00 93.62 376 HIS A O 1
ATOM 2919 N N . LEU A 1 377 ? 24.736 10.072 -25.669 1.00 92.94 377 LEU A N 1
ATOM 2920 C CA . LEU A 1 377 ? 24.459 9.191 -26.805 1.00 92.94 377 LEU A CA 1
ATOM 2921 C C . LEU A 1 377 ? 23.615 9.856 -27.903 1.00 92.94 377 LEU A C 1
ATOM 2923 O O . LEU A 1 377 ? 23.824 9.582 -29.082 1.00 92.94 377 LEU A O 1
ATOM 2927 N N . SER A 1 378 ? 22.629 10.683 -27.543 1.00 92.00 378 SER A N 1
ATOM 2928 C CA . SER A 1 378 ? 21.584 11.129 -28.475 1.00 92.00 378 SER A CA 1
ATOM 2929 C C . SER A 1 378 ? 21.735 12.560 -28.981 1.00 92.00 378 SER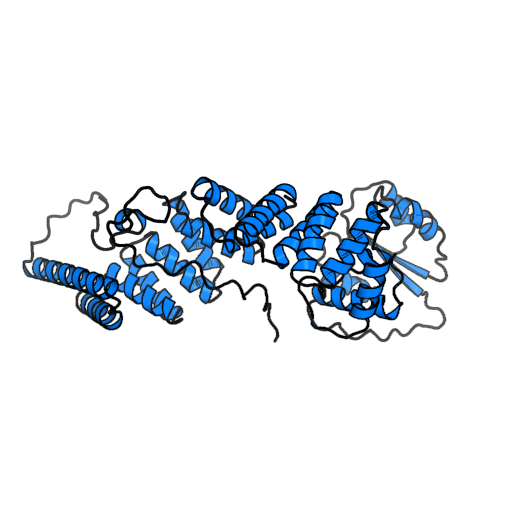 A C 1
ATOM 2931 O O . SER A 1 378 ? 21.099 12.910 -29.972 1.00 92.00 378 SER A O 1
ATOM 2933 N N . LEU A 1 379 ? 22.535 13.403 -28.325 1.00 91.81 379 LEU A N 1
ATOM 2934 C CA . LEU A 1 379 ? 22.559 14.839 -28.614 1.00 91.81 379 LEU A CA 1
ATOM 2935 C C . LEU A 1 379 ? 23.053 15.147 -30.032 1.00 91.81 379 LEU A C 1
ATOM 2937 O O . LEU A 1 379 ? 22.367 15.834 -30.782 1.00 91.81 379 LEU A O 1
ATOM 2941 N N . GLU A 1 380 ? 24.178 14.560 -30.443 1.00 93.75 380 GLU A N 1
ATOM 2942 C CA . GLU A 1 380 ? 24.684 14.704 -31.818 1.00 93.75 380 GLU A CA 1
ATOM 2943 C C . GLU A 1 380 ? 23.769 14.065 -32.858 1.00 93.75 380 GLU A C 1
ATOM 2945 O O . GLU A 1 380 ? 23.683 14.536 -33.993 1.00 93.75 380 GLU A O 1
ATOM 2950 N N . PHE A 1 381 ? 23.076 12.989 -32.479 1.00 92.62 381 PHE A N 1
ATOM 2951 C CA . PHE A 1 381 ? 22.067 12.387 -33.336 1.00 92.62 381 PHE A CA 1
ATOM 2952 C C . PHE A 1 381 ? 20.959 13.402 -33.642 1.00 92.62 381 PHE A C 1
ATOM 2954 O O . PHE A 1 381 ? 20.625 13.577 -34.811 1.00 92.62 381 PHE A O 1
ATOM 2961 N N . TRP A 1 382 ? 20.446 14.121 -32.638 1.00 93.69 382 TRP A N 1
ATOM 2962 C CA . TRP A 1 382 ? 19.417 15.144 -32.844 1.00 93.69 382 TRP A CA 1
ATOM 2963 C C . TRP A 1 382 ? 19.901 16.320 -33.693 1.00 93.69 382 TRP A C 1
ATOM 2965 O O . TRP A 1 382 ? 19.169 16.786 -34.563 1.00 93.69 382 TRP A O 1
ATOM 2975 N N . GLU A 1 383 ? 21.139 16.770 -33.496 1.00 93.31 383 GLU A N 1
ATOM 2976 C CA . GLU A 1 383 ? 21.733 17.871 -34.269 1.00 93.31 383 GLU A CA 1
ATOM 2977 C C . GLU A 1 383 ? 21.878 17.549 -35.761 1.00 93.31 383 GLU A C 1
ATOM 2979 O O . GLU A 1 383 ? 21.823 18.451 -36.596 1.00 93.31 383 GLU A O 1
ATOM 2984 N N . LYS A 1 384 ? 22.042 16.267 -36.102 1.00 94.44 384 LYS A N 1
ATOM 2985 C CA . LYS A 1 384 ? 22.235 15.793 -37.480 1.00 94.44 384 LYS A CA 1
ATOM 2986 C C . LYS A 1 384 ? 20.942 15.372 -38.178 1.00 94.44 384 LYS A C 1
ATOM 2988 O O . LYS A 1 384 ? 20.995 14.911 -39.318 1.00 94.44 384 LYS A O 1
ATOM 2993 N N . ILE A 1 385 ? 19.788 15.502 -37.524 1.00 93.50 385 ILE A N 1
ATOM 2994 C CA . ILE A 1 385 ? 18.506 15.181 -38.150 1.00 93.50 385 ILE A CA 1
ATOM 2995 C C . ILE A 1 385 ? 18.218 16.144 -39.310 1.00 93.50 385 ILE A C 1
ATOM 2997 O O . ILE A 1 385 ? 18.291 17.363 -39.169 1.00 93.50 385 ILE A O 1
ATOM 3001 N N . ASP A 1 386 ? 17.830 15.576 -40.455 1.00 94.00 386 ASP A N 1
ATOM 3002 C CA . ASP A 1 386 ? 17.405 16.323 -41.638 1.00 94.00 386 ASP A CA 1
ATOM 3003 C C . ASP A 1 386 ? 16.056 17.031 -41.407 1.00 94.00 386 ASP A C 1
ATOM 3005 O O . ASP A 1 386 ? 14.972 16.448 -41.549 1.00 94.00 386 ASP A O 1
ATOM 3009 N N . ARG A 1 387 ? 16.140 18.325 -41.087 1.00 91.62 387 ARG A N 1
ATOM 3010 C CA . ARG A 1 387 ? 14.985 19.199 -40.836 1.00 91.62 387 ARG A CA 1
ATOM 3011 C C . ARG A 1 387 ? 14.173 19.536 -42.088 1.00 91.62 387 ARG A C 1
ATOM 3013 O O . ARG A 1 387 ? 13.062 20.050 -41.972 1.00 91.62 387 ARG A O 1
ATOM 3020 N N . ALA A 1 388 ? 14.670 19.231 -43.291 1.00 92.56 388 ALA A N 1
ATOM 3021 C CA . ALA A 1 388 ? 13.864 19.359 -44.505 1.00 92.56 388 ALA A CA 1
ATOM 3022 C C . ALA A 1 388 ? 12.785 18.265 -44.581 1.00 92.56 388 ALA A C 1
ATOM 3024 O O . ALA A 1 388 ? 11.760 18.444 -45.239 1.00 92.56 388 ALA A O 1
ATOM 3025 N N . ARG A 1 389 ? 12.996 17.136 -43.890 1.00 92.44 389 ARG A N 1
ATOM 3026 C CA . ARG A 1 389 ? 12.083 15.983 -43.877 1.00 92.44 389 ARG A CA 1
ATOM 3027 C C . ARG A 1 389 ? 11.343 15.820 -42.558 1.00 92.44 389 ARG A C 1
ATOM 3029 O O . ARG A 1 389 ? 10.201 15.351 -42.572 1.00 92.44 389 ARG A O 1
ATOM 3036 N N . LEU A 1 390 ? 11.987 16.163 -41.444 1.00 94.44 390 LEU A N 1
ATOM 3037 C CA . LEU A 1 390 ? 11.429 16.034 -40.100 1.00 94.44 390 LEU A CA 1
ATOM 3038 C C . LEU A 1 390 ? 11.176 17.408 -39.484 1.00 94.44 390 LEU A C 1
ATOM 3040 O O . LEU A 1 390 ? 12.012 18.296 -39.584 1.00 94.44 390 LEU A O 1
ATOM 3044 N N . GLU A 1 391 ? 10.030 17.561 -38.830 1.00 94.81 391 GLU A N 1
ATOM 3045 C CA . GLU A 1 391 ? 9.760 18.684 -37.933 1.00 94.81 391 GLU A CA 1
ATOM 3046 C C . GLU A 1 391 ? 9.940 18.189 -36.498 1.00 94.81 391 GLU A C 1
ATOM 3048 O O . GLU A 1 391 ? 9.325 17.201 -36.085 1.00 94.81 391 GLU A O 1
ATOM 3053 N N . MET A 1 392 ? 10.839 18.836 -35.764 1.00 95.62 392 MET A N 1
ATOM 3054 C CA . MET A 1 392 ? 11.416 18.278 -34.544 1.00 95.62 392 MET A CA 1
ATOM 3055 C C . MET A 1 392 ? 10.893 18.982 -33.292 1.00 95.62 392 MET A C 1
ATOM 3057 O O . MET A 1 392 ? 11.135 20.174 -33.103 1.00 95.62 392 MET A O 1
ATOM 3061 N N . PHE A 1 393 ? 10.246 18.210 -32.416 1.00 96.62 393 PHE A N 1
ATOM 3062 C CA . PHE A 1 393 ? 9.696 18.651 -31.134 1.00 96.62 393 PHE A CA 1
ATOM 3063 C C . PHE A 1 393 ? 10.442 17.997 -29.970 1.00 96.62 393 PHE A C 1
ATOM 3065 O O . PHE A 1 393 ? 10.774 16.807 -30.012 1.00 96.62 393 PHE A O 1
ATOM 3072 N N . ALA A 1 394 ? 10.641 18.747 -28.893 1.00 95.38 394 ALA A N 1
ATOM 3073 C CA . ALA A 1 394 ? 11.146 18.235 -27.630 1.00 95.38 394 ALA A CA 1
ATOM 3074 C C . ALA A 1 394 ? 10.305 18.712 -26.446 1.00 95.38 394 ALA A C 1
ATOM 3076 O O . ALA A 1 394 ? 10.011 19.898 -26.310 1.00 95.38 394 ALA A O 1
ATOM 3077 N N . TYR A 1 395 ? 9.987 17.779 -25.550 1.00 95.94 395 TYR A N 1
ATOM 3078 C CA . TYR A 1 395 ? 9.292 18.043 -24.296 1.00 95.94 395 TYR A CA 1
ATOM 3079 C C . TYR A 1 395 ? 10.169 17.577 -23.133 1.00 95.94 395 TYR A C 1
ATOM 3081 O O . TYR A 1 395 ? 10.367 16.374 -22.926 1.00 95.94 395 TYR A O 1
ATOM 3089 N N . SER A 1 396 ? 10.708 18.529 -22.375 1.00 93.56 396 SER A N 1
ATOM 3090 C CA . SER A 1 396 ? 11.496 18.236 -21.180 1.00 93.56 396 SER A CA 1
ATOM 3091 C C . SER A 1 396 ? 10.572 17.952 -19.999 1.00 93.56 396 SER A C 1
ATOM 3093 O O . SER A 1 396 ? 9.776 18.801 -19.602 1.00 93.56 396 SER A O 1
ATOM 3095 N N . LEU A 1 397 ? 10.704 16.767 -19.399 1.00 94.69 397 LEU A N 1
ATOM 3096 C CA . LEU A 1 397 ? 10.036 16.401 -18.140 1.00 94.69 397 LEU A CA 1
ATOM 3097 C C . LEU A 1 397 ? 10.772 16.954 -16.908 1.00 94.69 397 LEU A C 1
ATOM 3099 O O . LEU A 1 397 ? 10.319 16.779 -15.778 1.00 94.69 397 LEU A O 1
ATOM 3103 N N . ARG A 1 398 ? 11.917 17.608 -17.116 1.00 90.25 398 ARG A N 1
ATOM 3104 C CA . ARG A 1 398 ? 12.752 18.212 -16.079 1.00 90.25 398 ARG A CA 1
ATOM 3105 C C . ARG A 1 398 ? 12.690 19.732 -16.188 1.00 90.25 398 ARG A C 1
ATOM 3107 O O . ARG A 1 398 ? 12.663 20.264 -17.296 1.00 90.25 398 ARG A O 1
ATOM 3114 N N . ARG A 1 399 ? 12.674 20.407 -15.034 1.00 87.88 399 ARG A N 1
ATOM 3115 C CA . ARG A 1 399 ? 12.697 21.873 -14.962 1.00 87.88 399 ARG A CA 1
ATOM 3116 C C . ARG A 1 399 ? 13.955 22.408 -15.629 1.00 87.88 399 ARG A C 1
ATOM 3118 O O . ARG A 1 399 ? 15.038 21.888 -15.363 1.00 87.88 399 ARG A O 1
ATOM 3125 N N . HIS A 1 400 ? 13.788 23.463 -16.417 1.00 84.94 400 HIS A N 1
ATOM 3126 C CA . HIS A 1 400 ? 14.903 24.218 -16.969 1.00 84.94 400 HIS A CA 1
ATOM 3127 C C . HIS A 1 400 ? 15.828 24.715 -15.852 1.00 84.94 400 HIS A C 1
ATOM 3129 O O . HIS A 1 400 ? 15.388 25.398 -14.921 1.00 84.94 400 HIS A O 1
ATOM 3135 N N . ASP A 1 401 ? 17.110 24.393 -15.974 1.00 84.06 401 ASP A N 1
ATOM 3136 C CA . ASP A 1 401 ? 18.173 24.814 -15.056 1.00 84.06 401 ASP A CA 1
ATOM 3137 C C . ASP A 1 401 ? 19.389 25.398 -15.791 1.00 84.06 401 ASP A C 1
ATOM 3139 O O . ASP A 1 401 ? 20.454 25.539 -15.197 1.00 84.06 401 ASP A O 1
ATOM 3143 N N . ASP A 1 402 ? 19.222 25.744 -17.074 1.00 84.38 402 ASP A N 1
ATOM 3144 C CA . ASP A 1 402 ? 20.253 26.326 -17.943 1.00 84.38 402 ASP A CA 1
ATOM 3145 C C . ASP A 1 402 ? 21.574 25.535 -17.926 1.00 84.38 402 ASP A C 1
ATOM 3147 O O . ASP A 1 402 ? 22.681 26.075 -17.842 1.00 84.38 402 ASP A O 1
ATOM 3151 N N . ASN A 1 403 ? 21.480 24.207 -17.982 1.00 91.38 403 ASN A N 1
ATOM 3152 C CA . ASN A 1 403 ? 22.665 23.365 -18.082 1.00 91.38 403 ASN A CA 1
ATOM 3153 C C . ASN A 1 403 ? 23.182 23.286 -19.542 1.00 91.38 403 ASN A C 1
ATOM 3155 O O . ASN A 1 403 ? 22.417 23.476 -20.496 1.00 91.38 403 ASN A O 1
ATOM 3159 N N . PRO A 1 404 ? 24.475 22.969 -19.762 1.00 92.94 404 PRO A N 1
ATOM 3160 C CA . PRO A 1 404 ? 25.060 22.925 -21.106 1.00 92.94 404 PRO A CA 1
ATOM 3161 C C . PRO A 1 404 ? 24.380 21.941 -22.069 1.00 92.94 404 PRO A C 1
ATOM 3163 O O . PRO A 1 404 ? 24.280 22.230 -23.263 1.00 92.94 404 PRO A O 1
ATOM 3166 N N . PHE A 1 405 ? 23.898 20.799 -21.568 1.00 92.31 405 PHE A N 1
ATOM 3167 C CA . PHE A 1 405 ? 23.231 19.788 -22.391 1.00 92.31 405 PHE A CA 1
ATOM 3168 C C . PHE A 1 405 ? 21.861 20.265 -22.849 1.00 92.31 405 PHE A C 1
ATOM 3170 O O . PHE A 1 405 ? 21.519 20.073 -24.011 1.00 92.31 405 PHE A O 1
ATOM 3177 N N . GLU A 1 406 ? 21.095 20.920 -21.977 1.00 91.25 406 GLU A N 1
ATOM 3178 C CA . GLU A 1 406 ? 19.807 21.501 -22.350 1.00 91.25 406 GLU A CA 1
ATOM 3179 C C . GLU A 1 406 ? 19.978 22.636 -23.365 1.00 91.25 406 GLU A C 1
ATOM 3181 O O . GLU A 1 406 ? 19.268 22.651 -24.370 1.00 91.25 406 GLU A O 1
ATOM 3186 N N . ARG A 1 407 ? 20.948 23.545 -23.172 1.00 91.94 407 ARG A N 1
ATOM 3187 C CA . ARG A 1 407 ? 21.233 24.609 -24.155 1.00 91.94 407 ARG A CA 1
ATOM 3188 C C . ARG A 1 407 ? 21.522 24.040 -25.538 1.00 91.94 407 ARG A C 1
ATOM 3190 O O . ARG A 1 407 ? 20.956 24.501 -26.524 1.00 91.94 407 ARG A O 1
ATOM 3197 N N . ARG A 1 408 ? 22.377 23.020 -25.601 1.00 91.75 408 ARG A N 1
ATOM 3198 C CA . ARG A 1 408 ? 22.729 22.342 -26.851 1.00 91.75 408 ARG A CA 1
ATOM 3199 C C . ARG A 1 408 ? 21.559 21.525 -27.414 1.00 91.75 408 ARG A C 1
ATOM 3201 O O . ARG A 1 408 ? 21.350 21.503 -28.617 1.00 91.75 408 ARG A O 1
ATOM 3208 N N . ALA A 1 409 ? 20.728 20.919 -26.570 1.00 90.62 409 ALA A N 1
ATOM 3209 C CA . ALA A 1 409 ? 19.513 20.246 -27.022 1.00 90.62 409 ALA A CA 1
ATOM 3210 C C . ALA A 1 409 ? 18.536 21.238 -27.661 1.00 90.62 409 ALA A C 1
ATOM 3212 O O . ALA A 1 409 ? 18.006 20.970 -28.731 1.00 90.62 409 ALA A O 1
ATOM 3213 N N . ARG A 1 410 ? 18.330 22.409 -27.049 1.00 91.25 410 ARG A N 1
ATOM 3214 C CA . ARG A 1 410 ? 17.410 23.442 -27.549 1.00 91.25 410 ARG A CA 1
ATOM 3215 C C . ARG A 1 410 ? 17.763 23.927 -28.950 1.00 91.25 410 ARG A C 1
ATOM 3217 O O . ARG A 1 410 ? 16.855 24.228 -29.711 1.00 91.25 410 ARG A O 1
ATOM 3224 N N . THR A 1 411 ? 19.044 23.960 -29.321 1.00 91.69 411 THR A N 1
ATOM 3225 C CA . THR A 1 411 ? 19.441 24.312 -30.694 1.00 91.69 411 THR A CA 1
ATOM 3226 C C . THR A 1 411 ? 19.146 23.194 -31.699 1.00 91.69 411 THR A C 1
ATOM 3228 O O . THR A 1 411 ? 19.030 23.466 -32.897 1.00 91.69 411 THR A O 1
ATOM 3231 N N . ALA A 1 412 ? 18.992 21.947 -31.239 1.00 91.81 412 ALA A N 1
ATOM 3232 C CA . ALA A 1 412 ? 18.707 20.780 -32.070 1.00 91.81 412 ALA A CA 1
ATOM 3233 C C . ALA A 1 412 ? 17.221 20.644 -32.468 1.00 91.81 412 ALA A C 1
ATOM 3235 O O . ALA A 1 412 ? 16.931 20.012 -33.485 1.00 91.81 412 ALA A O 1
ATOM 3236 N N . PHE A 1 413 ? 16.292 21.253 -31.722 1.00 94.19 413 PHE A N 1
ATOM 3237 C CA . PHE A 1 413 ? 14.845 21.158 -31.963 1.00 94.19 413 PHE A CA 1
ATOM 3238 C C . PHE A 1 413 ? 14.263 22.470 -32.497 1.00 94.19 413 PHE A C 1
ATOM 3240 O O . PHE A 1 413 ? 14.724 23.552 -32.151 1.00 94.19 413 PHE A O 1
ATOM 3247 N N . GLU A 1 414 ? 13.236 22.372 -33.343 1.00 95.25 414 GLU A N 1
ATOM 3248 C CA . GLU A 1 414 ? 12.481 23.543 -33.818 1.00 95.25 414 GLU A CA 1
ATOM 3249 C C . GLU A 1 414 ? 11.485 24.011 -32.761 1.00 95.25 414 GLU A C 1
ATOM 3251 O O . GLU A 1 414 ? 11.316 25.209 -32.544 1.00 95.25 414 GLU A O 1
ATOM 3256 N N . HIS A 1 415 ? 10.883 23.048 -32.062 1.00 95.62 415 HIS A N 1
ATOM 3257 C CA . HIS A 1 415 ? 9.936 23.289 -30.987 1.00 95.62 415 HIS A CA 1
ATOM 3258 C C . HIS A 1 415 ? 10.460 22.657 -29.706 1.00 95.62 415 HIS A C 1
ATOM 3260 O O . HIS A 1 415 ? 10.780 21.469 -29.665 1.00 95.62 415 HIS A O 1
ATOM 3266 N N . PHE A 1 416 ? 10.540 23.448 -28.642 1.00 93.69 416 PHE A N 1
ATOM 3267 C CA . PHE A 1 416 ? 10.989 22.985 -27.337 1.00 93.69 416 PHE A CA 1
ATOM 3268 C C . PHE A 1 416 ? 10.038 23.486 -26.255 1.00 93.69 416 PHE A C 1
ATOM 3270 O O . PHE A 1 416 ? 9.805 24.690 -26.141 1.00 93.69 416 PHE A O 1
ATOM 3277 N N . ALA A 1 417 ? 9.553 22.581 -25.409 1.00 93.75 417 ALA A N 1
ATOM 3278 C CA . ALA A 1 417 ? 8.726 22.912 -24.258 1.00 93.75 417 ALA A CA 1
ATOM 3279 C C . ALA A 1 417 ? 9.268 22.266 -22.974 1.00 93.75 417 ALA A C 1
ATOM 3281 O O . ALA A 1 417 ? 9.512 21.062 -22.917 1.00 93.75 417 ALA A O 1
ATOM 3282 N N . ASP A 1 418 ? 9.408 23.063 -21.915 1.00 93.25 418 ASP A N 1
ATOM 3283 C CA . ASP A 1 418 ? 9.501 22.540 -20.549 1.00 93.25 418 ASP A CA 1
ATOM 3284 C C . ASP A 1 418 ? 8.083 22.213 -20.073 1.00 93.25 418 ASP A C 1
ATOM 3286 O O . ASP A 1 418 ? 7.242 23.102 -19.935 1.00 93.25 418 ASP A O 1
ATOM 3290 N N . VAL A 1 419 ? 7.822 20.929 -19.840 1.00 95.00 419 VAL A N 1
ATOM 3291 C CA . VAL A 1 419 ? 6.531 20.417 -19.372 1.00 95.00 419 VAL A CA 1
ATOM 3292 C C . VAL A 1 419 ? 6.638 19.781 -17.985 1.00 95.00 419 VAL A C 1
ATOM 3294 O O . VAL A 1 419 ? 5.727 19.095 -17.535 1.00 95.00 419 VAL A O 1
ATOM 3297 N N . SER A 1 420 ? 7.736 20.024 -17.267 1.00 93.56 420 SER A N 1
ATOM 3298 C CA . SER A 1 420 ? 8.031 19.415 -15.962 1.00 93.56 420 SER A CA 1
ATOM 3299 C C . SER A 1 420 ? 7.022 19.747 -14.858 1.00 93.56 420 SER A C 1
ATOM 3301 O O . SER A 1 420 ? 6.957 19.055 -13.843 1.00 93.56 420 SER A O 1
ATOM 3303 N N . LYS A 1 421 ? 6.244 20.821 -15.031 1.00 93.75 421 LYS A N 1
ATOM 3304 C CA . LYS A 1 421 ? 5.164 21.230 -14.119 1.00 93.75 421 LYS A CA 1
ATOM 3305 C C . LYS A 1 421 ? 3.772 20.834 -14.621 1.00 93.75 421 LYS A C 1
ATOM 3307 O O . LYS A 1 421 ? 2.794 21.070 -13.916 1.00 93.75 421 LYS A O 1
ATOM 3312 N N . GLU A 1 422 ? 3.663 20.280 -15.826 1.00 93.56 422 GLU A N 1
ATOM 3313 C CA . GLU A 1 422 ? 2.383 19.881 -16.404 1.00 93.56 422 GLU A CA 1
ATOM 3314 C C . GLU A 1 422 ? 2.015 18.454 -15.957 1.00 93.56 422 GLU A C 1
ATOM 3316 O O . GLU A 1 422 ? 2.872 17.569 -15.908 1.00 93.56 422 GLU A O 1
ATOM 3321 N N . PRO A 1 423 ? 0.736 18.172 -15.649 1.00 89.19 423 PRO A N 1
ATOM 3322 C CA . PRO A 1 423 ? 0.297 16.802 -15.417 1.00 89.19 423 PRO A CA 1
ATOM 3323 C C . PRO A 1 423 ? 0.385 15.989 -16.715 1.00 89.19 423 PRO A C 1
ATOM 3325 O O . PRO A 1 423 ? 0.126 16.515 -17.798 1.00 89.19 423 PRO A O 1
ATOM 3328 N N . ALA A 1 424 ? 0.646 14.680 -16.619 1.00 86.00 424 ALA A N 1
ATOM 3329 C CA . ALA A 1 424 ? 0.817 13.796 -17.783 1.00 86.00 424 ALA A CA 1
ATOM 3330 C C . ALA A 1 424 ? -0.323 13.889 -18.821 1.00 86.00 424 ALA A C 1
ATOM 3332 O O . ALA A 1 424 ? -0.074 13.812 -20.023 1.00 86.00 424 ALA A O 1
ATOM 3333 N N . ALA A 1 425 ? -1.566 14.108 -18.376 1.00 83.69 425 ALA A N 1
ATOM 3334 C CA . ALA A 1 425 ? -2.713 14.310 -19.262 1.00 83.69 425 ALA A CA 1
ATOM 3335 C C . ALA A 1 425 ? -2.592 15.584 -20.118 1.00 83.69 425 ALA A C 1
ATOM 3337 O O . ALA A 1 425 ? -2.918 15.555 -21.304 1.00 83.69 425 ALA A O 1
ATOM 3338 N N . ARG A 1 426 ? -2.083 16.684 -19.545 1.00 89.56 426 ARG A N 1
ATOM 3339 C CA . ARG A 1 426 ? -1.854 17.933 -20.281 1.00 89.56 426 ARG A CA 1
ATOM 3340 C C . ARG A 1 426 ? -0.689 17.790 -21.256 1.00 89.56 426 ARG A C 1
ATOM 3342 O O . ARG A 1 426 ? -0.832 18.217 -22.396 1.00 89.56 426 ARG A O 1
ATOM 3349 N N . ILE A 1 427 ? 0.386 17.110 -20.850 1.00 92.38 427 ILE A N 1
ATOM 3350 C CA . ILE A 1 427 ? 1.521 16.792 -21.732 1.00 92.38 427 ILE A CA 1
ATOM 3351 C C . ILE A 1 427 ? 1.033 16.004 -22.955 1.00 92.38 427 ILE A C 1
ATOM 3353 O O . ILE A 1 427 ? 1.327 16.364 -24.091 1.00 92.38 427 ILE A O 1
ATOM 3357 N N . ALA A 1 428 ? 0.229 14.959 -22.736 1.00 88.00 428 ALA A N 1
ATOM 3358 C CA . ALA A 1 428 ? -0.336 14.151 -23.814 1.00 88.00 428 ALA A CA 1
ATOM 3359 C C . ALA A 1 428 ? -1.281 14.947 -24.731 1.00 88.00 428 ALA A C 1
ATOM 3361 O O . ALA A 1 428 ? -1.328 14.687 -25.933 1.00 88.00 428 ALA A O 1
ATOM 3362 N N . GLN A 1 429 ? -2.036 15.901 -24.180 1.00 87.19 429 GLN A N 1
ATOM 3363 C CA . GLN A 1 429 ? -2.879 16.798 -24.968 1.00 87.19 429 GLN A CA 1
ATOM 3364 C C . GLN A 1 429 ? -2.037 17.754 -25.820 1.00 87.19 429 GLN A C 1
ATOM 3366 O O . GLN A 1 429 ? -2.326 17.903 -27.000 1.00 87.19 429 GLN A O 1
ATOM 3371 N N . ARG A 1 430 ? -0.978 18.342 -25.258 1.00 91.69 430 ARG A N 1
ATOM 3372 C CA . ARG A 1 430 ? -0.051 19.214 -25.989 1.00 91.69 430 ARG A CA 1
ATOM 3373 C C . ARG A 1 430 ? 0.593 18.482 -27.169 1.00 91.69 430 ARG A C 1
ATOM 3375 O O . ARG A 1 430 ? 0.485 18.947 -28.290 1.00 91.69 430 ARG A O 1
ATOM 3382 N N . ILE A 1 431 ? 1.130 17.280 -26.937 1.00 91.31 431 ILE A N 1
ATOM 3383 C CA . ILE A 1 431 ? 1.707 16.416 -27.990 1.00 91.31 431 ILE A CA 1
ATOM 3384 C C . ILE A 1 431 ? 0.689 16.067 -29.094 1.00 91.31 431 ILE A C 1
ATOM 3386 O O . ILE A 1 431 ? 1.074 15.656 -30.180 1.00 91.31 431 ILE A O 1
ATOM 3390 N N . ARG A 1 432 ? -0.618 16.152 -28.815 1.00 86.81 432 ARG A N 1
ATOM 3391 C CA . ARG A 1 432 ? -1.678 15.927 -29.809 1.00 86.81 432 ARG A CA 1
ATOM 3392 C C . ARG A 1 432 ? -2.043 17.194 -30.586 1.00 86.81 432 ARG A C 1
ATOM 3394 O O . ARG A 1 432 ? -2.551 17.075 -31.698 1.00 86.81 432 ARG A O 1
ATOM 3401 N N . GLU A 1 433 ? -1.916 18.354 -29.950 1.00 87.06 433 GLU A N 1
ATOM 3402 C CA . GLU A 1 433 ? -2.166 19.670 -30.549 1.00 87.06 433 GLU A CA 1
ATOM 3403 C C . GLU A 1 433 ? -1.033 20.052 -31.518 1.00 87.06 433 GLU A C 1
ATOM 3405 O O . GLU A 1 433 ? -1.304 20.657 -32.556 1.00 87.06 433 GLU A O 1
ATOM 3410 N N . ASP A 1 434 ? 0.191 19.633 -31.187 1.00 87.75 434 ASP A N 1
ATOM 3411 C CA . ASP A 1 434 ? 1.406 19.715 -32.004 1.00 87.75 434 ASP A CA 1
ATOM 3412 C C . ASP A 1 434 ? 1.466 18.597 -33.067 1.00 87.75 434 ASP A C 1
ATOM 3414 O O . ASP A 1 434 ? 1.868 18.885 -34.224 1.00 87.75 434 ASP A O 1
#

Solvent-accessible surface area (backbone atoms only — not comparable to full-atom values): 24377 Å² total; per-residue (Å²): 142,84,70,78,67,75,84,54,75,78,73,85,69,81,74,70,83,65,87,72,50,59,80,38,75,31,89,45,66,74,86,34,33,29,28,74,63,48,49,61,66,80,70,86,75,80,79,84,72,93,67,97,68,81,84,77,84,88,53,70,65,60,56,52,52,52,54,49,46,57,50,40,52,52,51,19,50,56,28,44,72,71,64,39,52,70,58,17,51,53,34,31,52,52,42,37,72,78,35,80,60,43,30,47,39,28,41,53,51,16,51,53,29,42,75,73,64,41,30,67,64,14,38,53,27,29,52,51,15,33,76,71,40,70,84,40,43,45,47,34,45,52,36,18,54,28,28,44,78,71,67,39,49,71,62,16,46,51,28,22,50,54,32,38,73,80,35,80,66,41,36,63,40,34,55,51,37,26,51,51,28,48,76,70,64,39,28,69,62,21,43,56,34,46,54,57,34,54,75,72,53,77,94,64,60,51,70,58,33,47,54,49,19,53,28,24,46,76,67,66,37,55,69,61,16,47,55,27,36,51,52,27,44,71,76,39,80,79,50,46,68,48,24,50,50,46,19,52,54,23,50,76,72,63,39,37,74,62,14,43,54,28,18,49,54,25,35,71,75,36,78,78,42,58,33,37,42,43,52,35,43,34,42,26,60,78,69,72,48,65,80,67,39,69,57,39,47,53,54,46,45,62,59,47,73,54,89,78,80,93,58,98,63,50,41,55,50,79,58,49,67,91,48,100,58,54,72,67,36,50,49,50,32,39,53,53,41,47,56,76,70,51,84,70,84,79,76,79,81,80,86,82,85,76,58,100,82,58,53,51,76,46,77,47,76,42,67,50,68,35,102,36,75,66,39,81,69,42,47,68,57,46,60,66,54,62,64,90,52,34,42,41,35,36,37,30,54,38,72,88,75,86,41,74,49,33,58,58,45,55,75,43,33,83,38,77,41,77,43,46,88,50,55,69,70,55,51,57,49,50,67,67,76,104

Foldseek 3Di:
DDDDPPVCPPVDDPPDPDLQDQQHQPPQLPRHGVCVLLHDLQDDPPPDPDDDDDDDDDDVVVVVLSVVLVVLQVVLSVCVNVVVPVSSLVSLVVSCVSPVLRLSSLQSVLVVCVVVVVLVSSLVSLVSSCVSVPLRLNSLQSNLVSCVSVVNLVSSLVSLVSSCVVPVSRLSSLLSNLVSCVVVVVLVVSLVSVVSNVVSDDPDDLVSLQSNLVSCVSVVVLVSSLVSLVVSCVVPVLPLVSLLSNLVSCVVVLVLVSNLVSLVSSCVNPVLDLLSLLSNLLSCVSVVNCPCNVVSLVSNQVSLVDDDDQDPRQRDLVSCVPGPHDPSSSVSSVVSVVVVVDDDDDDDDDDDDDDPQRAAEDEDEDQQQAPHPCLVPCLVVLQPDDCSRYQYEYEHLHDDPPHPSNVSSVVSHPYYYDCVVPDPVVVVVVVVVD

pLDDT: mean 84.51, std 18.79, range [24.05, 98.5]

Secondary structure (DSSP, 8-state):
----SSSSTT-S-S-------TTSBPTTSSSSBHHHHTT-TT-----------PPPP--HHHHHHHHHHHHHHHHHHHHHHTT-HHHHHHHHHHHHHH-TT-HHHHHHHHHHHHHTT-HHHHHHHHHHHHHHSTT-HHHHHHHHHHHHHTT-HHHHHHHHHHHHHH-TT-HHHHHHHHHHHHHTT-HHHHHHHHHHHHHH-----HHHHHHHHHHHHHTT-HHHHHHHHHHHHHH-TT-HHHHHHHHHHHHHTT-HHHHHHHHHHHHHH-TT-HHHHHHHHHHHHHTT--TTHHHHHHHHHHHHTS-----SSPPPTTTTTTSS--HHHHHHHHHHHHHHH--SPPPPPP-----TT--EEEEEEES--SS-HHHHHHHHHHHTS-TTTEEEEEEESS-----HHHHHHHHH-SEEEE-TTS-HHHHHHHHHH-

Nearest PDB structures (foldseek):
  7y4i-assembly1_A  TM=5.293E-01  e=1.302E-11  Arabidopsis thaliana
  8dth-assembly1_A  TM=5.254E-01  e=2.291E-11  Arabidopsis thaliana
  8dtg-assembly1_A  TM=4.870E-01  e=3.872E-11  Arabidopsis thaliana
  9f8w-assembly1_A  TM=4.675E-01  e=4.505E-05  Trypanosoma brucei
  5g05-assembly1_X  TM=4.356E-01  e=1.452E-04  Homo sapiens

Radius of gyration: 30.62 Å; Cα contacts (8 Å, |Δi|>4): 525; chains: 1; bounding box: 63×58×96 Å

Sequence (434 aa):
MGKSLLAHALVHRFVSTSAIARNAPCPCGSGRRYKDCHGALGKVATATVARSVAPPPTDASAGAAINAIDALLRQAEESFARGELAVAEATWQEVLSLDPGHPEALFHLGNRLRERGEHEAAIDYFERALERAPGHPGVLNNLGLALEARGDAQRAERCYREVLAAQPQHADALANLANVLSVREAFDETVAVYEKLFTIRRDLPAAVWIRRAMAQNRTQDIAGAIDSYREVARLDPDALQVYLHLGTLYIQQRSFAEADTALRRALELDPGNRYALSQLAHTRQQRCAWDGLAELFARLRQSLESEDANTEFPVLPFAILAMPLSPLAQLRAAQRWARTIAKGPLPPRPTVRRGPRERLRVAFVTANMHDHPTMHLSLEFWEKIDRARLEMFAYSLRRHDDNPFERRARTAFEHFADVSKEPAARIAQRIRED

Mean predicted aligned error: 11.13 Å